Protein AF-A0AAX3W1H8-F1 (afdb_monomer_lite)

Foldseek 3Di:
DVVLVVVLVVLLVVLLVVLCPDLLLVVLLVVLLVCLVVQQDAPPRLKHFWDFQQEDEQLDLQRLLLSLLLCLLQVLLLSLLLQLAAPLVVLLVVQVLVVVVPDPDALLSVLVSSLVSSLVSSLVSSVSSLVSSLVVSVVNVSDNDDDPCSNVVSCVQQNSLSSLLSSLLSLLLNQDPVSLFPVVSVVSVVVSVVLVCVLQPVPDLSNNSCNVQVNVLVVVVCCVVPVPRPGDGMGGGIDRRDHYDYDHRPHGDDDPVSNVSSVVSNVSSVVSNVVSSVSDDSVSSHPPPVPPPPDDPDDDDDDDPPDDDPPPPPPDDPPPPDPPDPPPPPPVVLLVVLVCVLVVVDDPVLVVVLVVLVVVCVVDDPVPVVVSVVVNVCSCVNSSSCLNHDPPRNNNSSVNVVCVVVVVVVVSVVVVVVVVVVVVVVVVPPPPDDDD

Organism: Mammaliicoccus lentus (NCBI:txid42858)

Structure (mmCIF, N/CA/C/O backbone):
data_AF-A0AAX3W1H8-F1
#
_entry.id   AF-A0AAX3W1H8-F1
#
loop_
_atom_site.group_PDB
_atom_site.id
_atom_site.type_symbol
_atom_site.label_atom_id
_atom_site.label_alt_id
_atom_site.label_comp_id
_atom_site.label_asym_id
_atom_site.label_entity_id
_atom_site.label_seq_id
_atom_site.pdbx_PDB_ins_code
_atom_site.Cartn_x
_atom_site.Cartn_y
_atom_site.Cartn_z
_atom_site.occupancy
_atom_site.B_iso_or_equiv
_atom_site.auth_seq_id
_atom_site.auth_comp_id
_atom_site.auth_asym_id
_atom_site.auth_atom_id
_atom_site.pdbx_PDB_model_num
ATOM 1 N N . MET A 1 1 ? 8.896 -12.354 29.942 1.00 56.28 1 MET A N 1
ATOM 2 C CA . MET A 1 1 ? 8.988 -11.642 28.642 1.00 56.28 1 MET A CA 1
ATOM 3 C C . MET A 1 1 ? 8.561 -12.550 27.489 1.00 56.28 1 MET A C 1
ATOM 5 O O . MET A 1 1 ? 7.690 -12.147 26.730 1.00 56.28 1 MET A O 1
ATOM 9 N N . ILE A 1 2 ? 9.071 -13.787 27.434 1.00 65.19 2 ILE A N 1
ATOM 10 C CA . ILE A 1 2 ? 8.733 -14.817 26.431 1.00 65.19 2 ILE A CA 1
ATOM 11 C C . ILE A 1 2 ? 7.216 -15.087 26.339 1.00 65.19 2 ILE A C 1
ATOM 13 O O . ILE A 1 2 ? 6.648 -14.941 25.261 1.00 65.19 2 ILE A O 1
ATOM 17 N N . ASP A 1 3 ? 6.525 -15.303 27.465 1.00 71.81 3 ASP A N 1
ATOM 18 C CA . ASP A 1 3 ? 5.061 -15.501 27.482 1.00 71.81 3 ASP A CA 1
ATOM 19 C C . ASP A 1 3 ? 4.255 -14.335 26.893 1.00 71.81 3 ASP A C 1
ATOM 21 O O . ASP A 1 3 ? 3.176 -14.530 26.336 1.00 71.81 3 ASP A O 1
ATOM 25 N N . ARG A 1 4 ? 4.749 -13.096 27.024 1.00 65.31 4 ARG A N 1
ATOM 26 C CA . ARG A 1 4 ? 4.060 -11.912 26.479 1.00 65.31 4 ARG A CA 1
ATOM 27 C C . ARG A 1 4 ? 4.213 -11.845 24.962 1.00 65.31 4 ARG A C 1
ATOM 29 O O . ARG A 1 4 ? 3.251 -11.507 24.277 1.00 65.31 4 ARG A O 1
ATOM 36 N N . ILE A 1 5 ? 5.393 -12.201 24.456 1.00 65.56 5 ILE A N 1
ATOM 37 C CA . ILE A 1 5 ? 5.691 -12.260 23.022 1.00 65.56 5 ILE A CA 1
ATOM 38 C C . ILE A 1 5 ? 4.876 -13.378 22.365 1.00 65.56 5 ILE A C 1
ATOM 40 O O . ILE A 1 5 ? 4.194 -13.126 21.376 1.00 65.56 5 ILE A O 1
ATOM 44 N N . GLN A 1 6 ? 4.848 -14.574 22.962 1.00 71.94 6 GLN A N 1
ATOM 45 C CA . GLN A 1 6 ? 4.056 -15.699 22.453 1.00 71.94 6 GLN A CA 1
ATOM 46 C C . GLN A 1 6 ? 2.562 -15.364 22.367 1.00 71.94 6 GLN A C 1
ATOM 48 O O . GLN A 1 6 ? 1.940 -15.611 21.338 1.00 71.94 6 GLN A O 1
ATOM 53 N N . ARG A 1 7 ? 1.987 -14.710 23.386 1.00 70.88 7 ARG A N 1
ATOM 54 C CA . ARG A 1 7 ? 0.582 -14.263 23.337 1.00 70.88 7 ARG A CA 1
ATOM 55 C C . ARG A 1 7 ? 0.318 -13.272 22.200 1.00 70.88 7 ARG A C 1
ATOM 57 O O . ARG A 1 7 ? -0.707 -13.389 21.535 1.00 70.88 7 ARG A O 1
ATOM 64 N N . CYS A 1 8 ? 1.227 -12.324 21.954 1.00 66.44 8 CYS A N 1
ATOM 65 C CA . CYS A 1 8 ? 1.089 -11.377 20.840 1.00 66.44 8 CYS A CA 1
ATOM 66 C C . CYS A 1 8 ? 1.116 -12.098 19.485 1.00 66.44 8 CYS A C 1
ATOM 68 O O . CYS A 1 8 ? 0.285 -11.811 18.625 1.00 66.44 8 CYS A O 1
ATOM 70 N N . ILE A 1 9 ? 2.017 -13.070 19.316 1.00 73.38 9 ILE A N 1
ATOM 71 C CA . ILE A 1 9 ? 2.112 -13.879 18.094 1.00 73.38 9 ILE A CA 1
ATOM 72 C C . ILE A 1 9 ? 0.816 -14.662 17.868 1.00 73.38 9 ILE A C 1
ATOM 74 O O . ILE A 1 9 ? 0.244 -14.578 16.784 1.00 73.38 9 ILE A O 1
ATOM 78 N N . THR A 1 10 ? 0.301 -15.354 18.887 1.00 76.69 10 THR A N 1
ATOM 79 C CA . THR A 1 10 ? -0.926 -16.156 18.763 1.00 76.69 10 THR A CA 1
ATOM 80 C C . THR A 1 10 ? -2.141 -15.301 18.400 1.00 76.69 10 THR A C 1
ATOM 82 O O . THR A 1 10 ? -2.926 -15.675 17.528 1.00 76.69 10 THR A O 1
ATOM 85 N N . ILE A 1 11 ? -2.289 -14.125 19.020 1.00 74.38 11 ILE A N 1
ATOM 86 C CA . ILE A 1 11 ? -3.396 -13.205 18.716 1.00 74.38 11 ILE A CA 1
ATOM 87 C C . ILE A 1 11 ? -3.246 -12.625 17.302 1.00 74.38 11 ILE A C 1
ATOM 89 O O . ILE A 1 11 ? -4.233 -12.542 16.569 1.00 74.38 11 ILE A O 1
ATOM 93 N N . SER A 1 12 ? -2.028 -12.247 16.899 1.00 72.00 12 SER A N 1
ATOM 94 C CA . SER A 1 12 ? -1.754 -11.757 15.542 1.00 72.00 12 SER A CA 1
ATOM 95 C C . SER A 1 12 ? -2.086 -12.821 14.496 1.00 72.00 12 SER A C 1
ATOM 97 O O . SER A 1 12 ? -2.813 -12.553 13.543 1.00 72.00 12 SER A O 1
ATOM 99 N N . HIS A 1 13 ? -1.641 -14.059 14.724 1.00 77.44 13 HIS A N 1
ATOM 100 C CA . HIS A 1 13 ? -1.908 -15.197 13.852 1.00 77.44 13 HIS A CA 1
ATOM 101 C C . HIS A 1 13 ? -3.411 -15.461 13.694 1.00 77.44 13 HIS A C 1
ATOM 103 O O . HIS A 1 13 ? -3.897 -15.624 12.576 1.00 77.44 13 HIS A O 1
ATOM 109 N N . TYR A 1 14 ? -4.174 -15.442 14.791 1.00 78.75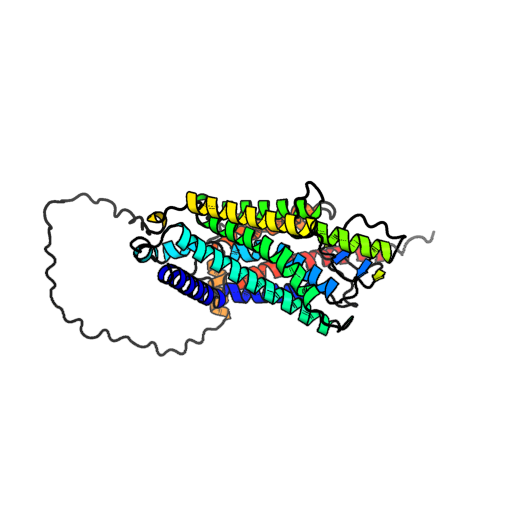 14 TYR A N 1
ATOM 110 C CA . TYR A 1 14 ? -5.625 -15.611 14.727 1.00 78.75 14 TYR A CA 1
ATOM 111 C C . TYR A 1 14 ? -6.308 -14.490 13.928 1.00 78.75 14 TYR A C 1
ATOM 113 O O . TYR A 1 14 ? -7.128 -14.770 13.053 1.00 78.75 14 TYR A O 1
ATOM 121 N N . ASN A 1 15 ? -5.942 -13.225 14.175 1.00 74.44 15 ASN A N 1
ATOM 122 C CA . ASN A 1 15 ? -6.472 -12.088 13.413 1.00 74.44 15 ASN A CA 1
ATOM 123 C C . ASN A 1 15 ? -6.163 -12.218 11.917 1.00 74.44 15 ASN A C 1
ATOM 125 O O . ASN A 1 15 ? -7.032 -11.963 11.082 1.00 74.44 15 ASN A O 1
ATOM 129 N N . LEU A 1 16 ? -4.940 -12.633 11.589 1.00 78.50 16 LEU A N 1
ATOM 130 C CA . LEU A 1 16 ? -4.475 -12.821 10.224 1.00 78.50 16 LEU A CA 1
ATOM 131 C C . LEU A 1 16 ? -5.274 -13.922 9.521 1.00 78.50 16 LEU A C 1
ATOM 133 O O . LEU A 1 16 ? -5.857 -13.665 8.473 1.00 78.50 16 LEU A O 1
ATOM 137 N N . MET A 1 17 ? -5.418 -15.097 10.137 1.00 78.19 17 MET A N 1
ATOM 138 C CA . MET A 1 17 ? -6.221 -16.201 9.592 1.00 78.19 17 MET A CA 1
ATOM 139 C C . MET A 1 17 ? -7.677 -15.802 9.350 1.00 78.19 17 MET A C 1
ATOM 141 O O . MET A 1 17 ? -8.275 -16.172 8.340 1.00 78.19 17 MET A O 1
ATOM 145 N N . LEU A 1 18 ? -8.246 -15.022 10.265 1.00 75.56 18 LEU A N 1
ATOM 146 C CA . LEU A 1 18 ? -9.623 -14.568 10.160 1.00 75.56 18 LEU A CA 1
ATOM 147 C C . LEU A 1 18 ? -9.799 -13.566 9.004 1.00 75.56 18 LEU A C 1
ATOM 149 O O . LEU A 1 18 ? -10.808 -13.607 8.301 1.00 75.56 18 LEU A O 1
ATOM 153 N N . ILE A 1 19 ? -8.816 -12.693 8.762 1.00 76.12 19 ILE A N 1
ATOM 154 C CA . ILE A 1 19 ? -8.874 -11.728 7.657 1.00 76.12 19 ILE A CA 1
ATOM 155 C C . ILE A 1 19 ? -8.551 -12.387 6.311 1.00 76.12 19 ILE A C 1
ATOM 157 O O . ILE A 1 19 ? -9.297 -12.157 5.361 1.00 76.12 19 ILE A O 1
ATOM 161 N N . LEU A 1 20 ? -7.534 -13.250 6.233 1.00 77.31 20 LEU A N 1
ATOM 162 C CA . LEU A 1 20 ? -7.166 -13.962 5.001 1.00 77.31 20 LEU A CA 1
ATOM 163 C C . LEU A 1 20 ? -8.302 -14.841 4.457 1.00 77.31 20 LEU A C 1
ATOM 165 O O . LEU A 1 20 ? -8.401 -15.059 3.255 1.00 77.31 20 LEU A O 1
ATOM 169 N N . ARG A 1 21 ? -9.182 -15.335 5.334 1.00 76.81 21 ARG A N 1
ATOM 170 C CA . ARG A 1 21 ? -10.357 -16.137 4.956 1.00 76.81 21 ARG A CA 1
ATOM 171 C C . ARG A 1 21 ? -11.614 -15.306 4.706 1.00 76.81 21 ARG A C 1
ATOM 173 O O . ARG A 1 21 ? -12.665 -15.861 4.401 1.00 76.81 21 ARG A O 1
ATOM 180 N N . SER A 1 22 ? -11.547 -13.987 4.876 1.00 75.56 22 SER A N 1
ATOM 181 C CA . SER A 1 22 ? -12.709 -13.130 4.662 1.00 75.56 22 SER A CA 1
ATOM 182 C C . SER A 1 22 ? -12.972 -12.930 3.169 1.00 75.56 22 SER A C 1
ATOM 184 O O . SER A 1 22 ? -12.050 -12.685 2.394 1.00 75.56 22 SER A O 1
ATOM 186 N N . TYR A 1 23 ? -14.245 -12.964 2.768 1.00 71.81 23 TYR A N 1
ATOM 187 C CA . TYR A 1 23 ? -14.642 -12.708 1.378 1.00 71.81 23 TYR A CA 1
ATOM 188 C C . TYR A 1 23 ? -14.132 -11.359 0.862 1.00 71.81 23 TYR A C 1
ATOM 190 O O . TYR A 1 23 ? -13.666 -11.275 -0.268 1.00 71.81 23 TYR A O 1
ATOM 198 N N . GLY A 1 24 ? -14.147 -10.322 1.708 1.00 74.19 24 GLY A N 1
ATOM 199 C CA . GLY A 1 24 ? -13.600 -9.011 1.358 1.00 74.19 24 GLY A CA 1
ATOM 200 C C . GLY A 1 24 ? -12.120 -9.079 0.978 1.00 74.19 24 GLY A C 1
ATOM 201 O O . GLY A 1 24 ? -11.730 -8.507 -0.032 1.00 74.19 24 GLY A O 1
ATOM 202 N N . PHE A 1 25 ? -11.308 -9.832 1.725 1.00 78.56 25 PHE A N 1
ATOM 203 C CA . PHE A 1 25 ? -9.899 -10.029 1.386 1.00 78.56 25 PHE A CA 1
ATOM 204 C C . PHE A 1 25 ? -9.724 -10.790 0.064 1.00 78.56 25 PHE A C 1
ATOM 206 O O . PHE A 1 25 ? -8.925 -10.369 -0.764 1.00 78.56 25 PHE A O 1
ATOM 213 N N . LEU A 1 26 ? -10.501 -11.852 -0.176 1.00 78.25 26 LEU A N 1
ATOM 214 C CA . LEU A 1 26 ? -10.432 -12.621 -1.427 1.00 78.25 26 LEU A CA 1
ATOM 215 C C . LEU A 1 26 ? -10.825 -11.788 -2.656 1.00 78.25 26 LEU A C 1
ATOM 217 O O . LEU A 1 26 ? -10.155 -11.857 -3.683 1.00 78.25 26 LEU A O 1
ATOM 221 N N . ILE A 1 27 ? -11.873 -10.964 -2.547 1.00 77.38 27 ILE A N 1
ATOM 222 C CA . ILE A 1 27 ? -12.269 -10.025 -3.609 1.00 77.38 27 ILE A CA 1
ATOM 223 C C . ILE A 1 27 ? -11.133 -9.038 -3.879 1.00 77.38 27 ILE A C 1
ATOM 225 O O . ILE A 1 27 ? -10.769 -8.820 -5.032 1.00 77.38 27 ILE A O 1
ATOM 229 N N . MET A 1 28 ? -10.540 -8.479 -2.821 1.00 82.00 28 MET A N 1
ATOM 230 C CA . MET A 1 28 ? -9.413 -7.559 -2.955 1.00 82.00 28 MET A CA 1
ATOM 231 C C . MET A 1 28 ? -8.189 -8.218 -3.587 1.00 82.00 28 MET A C 1
ATOM 233 O O . MET A 1 28 ? -7.528 -7.590 -4.406 1.00 82.00 28 MET A O 1
ATOM 237 N N . LEU A 1 29 ? -7.922 -9.486 -3.282 1.00 83.12 29 LEU A N 1
ATOM 238 C CA . LEU A 1 29 ? -6.870 -10.272 -3.923 1.00 83.12 29 LEU A CA 1
ATOM 239 C C . LEU A 1 29 ? -7.143 -10.409 -5.434 1.00 83.12 29 LEU A C 1
ATOM 241 O O . LEU A 1 29 ? -6.257 -10.147 -6.242 1.00 83.12 29 LEU A O 1
ATOM 245 N N . GLY A 1 30 ? -8.387 -10.702 -5.828 1.00 78.88 30 GLY A N 1
ATOM 246 C CA . GLY A 1 30 ? -8.797 -10.714 -7.237 1.00 78.88 30 GLY A CA 1
ATOM 247 C C . GLY A 1 30 ? -8.603 -9.363 -7.941 1.00 78.88 30 GLY A C 1
ATOM 248 O O . GLY A 1 30 ? -8.103 -9.324 -9.066 1.00 78.88 30 GLY A O 1
ATOM 249 N N . VAL A 1 31 ? -8.929 -8.249 -7.274 1.00 81.12 31 VAL A N 1
ATOM 250 C CA . VAL A 1 31 ? -8.674 -6.888 -7.789 1.00 81.12 31 VAL A CA 1
ATOM 251 C C . VAL A 1 31 ? -7.178 -6.642 -7.969 1.00 81.12 31 VAL A C 1
ATOM 253 O O . VAL A 1 31 ? -6.771 -6.137 -9.010 1.00 81.12 31 VAL A O 1
ATOM 256 N N . VAL A 1 32 ? -6.355 -7.027 -6.993 1.00 86.56 32 VAL A N 1
ATOM 257 C CA . VAL A 1 32 ? -4.895 -6.877 -7.047 1.00 86.56 32 VAL A CA 1
ATOM 258 C C . VAL A 1 32 ? -4.296 -7.674 -8.211 1.00 86.56 32 VAL A C 1
ATOM 260 O O . VAL A 1 32 ? -3.528 -7.118 -8.990 1.00 86.56 32 VAL A O 1
ATOM 263 N N . ILE A 1 33 ? -4.702 -8.931 -8.406 1.00 87.06 33 ILE A N 1
ATOM 264 C CA . ILE A 1 33 ? -4.267 -9.735 -9.563 1.00 87.06 33 ILE A CA 1
ATOM 265 C C . ILE A 1 33 ? -4.686 -9.065 -10.878 1.00 87.06 33 ILE A C 1
ATOM 267 O O . ILE A 1 33 ? -3.892 -8.946 -11.809 1.00 87.06 33 ILE A O 1
ATOM 271 N N . THR A 1 34 ? -5.929 -8.584 -10.943 1.00 85.31 34 THR A N 1
ATOM 272 C CA . THR A 1 34 ? -6.465 -7.902 -12.129 1.00 85.31 34 THR A CA 1
ATOM 273 C C . THR A 1 34 ? -5.689 -6.618 -12.438 1.00 85.31 34 THR A C 1
ATOM 275 O O . THR A 1 34 ? -5.417 -6.328 -13.601 1.00 85.31 34 THR A O 1
ATOM 278 N N . LEU A 1 35 ? -5.277 -5.865 -11.413 1.00 86.31 35 LEU A N 1
ATOM 279 C CA . LEU A 1 35 ? -4.405 -4.701 -11.576 1.00 86.31 35 LEU A CA 1
ATOM 280 C C . LEU A 1 35 ? -3.053 -5.094 -12.171 1.00 86.31 35 LEU A C 1
ATOM 282 O O . LEU A 1 35 ? -2.635 -4.462 -13.135 1.00 86.31 35 LEU A O 1
ATOM 286 N N . GLY A 1 36 ? -2.412 -6.153 -11.666 1.00 88.25 36 GLY A N 1
ATOM 287 C CA . GLY A 1 36 ? -1.162 -6.669 -12.238 1.00 88.25 36 GLY A CA 1
ATOM 288 C C . GLY A 1 36 ? -1.296 -7.012 -13.726 1.00 88.25 36 GLY A C 1
ATOM 289 O O . GLY A 1 36 ? -0.430 -6.661 -14.524 1.00 88.25 36 GLY A O 1
ATOM 290 N N . TYR A 1 37 ? -2.432 -7.594 -14.125 1.00 88.25 37 TYR A N 1
ATOM 291 C CA . TYR A 1 37 ? -2.720 -7.866 -15.534 1.00 88.25 37 TYR A CA 1
ATOM 292 C C . TYR A 1 37 ? -2.818 -6.587 -16.386 1.00 88.25 37 TYR A C 1
ATOM 294 O O . TYR A 1 37 ? -2.203 -6.493 -17.449 1.00 88.25 37 TYR A O 1
ATOM 302 N N . PHE A 1 38 ? -3.584 -5.589 -15.931 1.00 87.19 38 PHE A N 1
ATOM 303 C CA . PHE A 1 38 ? -3.794 -4.350 -16.690 1.00 87.19 38 PHE A CA 1
ATOM 304 C C . PHE A 1 38 ? -2.558 -3.453 -16.752 1.00 87.19 38 PHE A C 1
ATOM 306 O O . PHE A 1 38 ? -2.388 -2.733 -17.737 1.00 87.19 38 PHE A O 1
ATOM 313 N N . LEU A 1 39 ? -1.716 -3.493 -15.717 1.00 89.88 39 LEU A N 1
ATOM 314 C CA . LEU A 1 39 ? -0.516 -2.669 -15.600 1.00 89.88 39 LEU A CA 1
ATOM 315 C C . LEU A 1 39 ? 0.635 -3.143 -16.495 1.00 89.88 39 LEU A C 1
ATOM 317 O O . LEU A 1 39 ? 1.561 -2.370 -16.732 1.00 89.88 39 LEU A O 1
ATOM 321 N N . VAL A 1 40 ? 0.552 -4.356 -17.043 1.00 90.88 40 VAL A N 1
ATOM 322 C CA . VAL A 1 40 ? 1.530 -4.902 -17.992 1.00 90.88 40 VAL A CA 1
ATOM 323 C C . VAL A 1 40 ? 0.820 -5.230 -19.315 1.00 90.88 40 VAL A C 1
ATOM 325 O O . VAL A 1 40 ? 0.469 -6.390 -19.552 1.00 90.88 40 VAL A O 1
ATOM 328 N N . PRO A 1 41 ? 0.529 -4.231 -20.172 1.00 88.25 41 PRO A N 1
ATOM 329 C CA . PRO A 1 41 ? -0.146 -4.453 -21.452 1.00 88.25 41 PRO A CA 1
ATOM 330 C C . PRO A 1 41 ? 0.671 -5.331 -22.409 1.00 88.25 41 PRO A C 1
ATOM 332 O O . PRO A 1 41 ? 1.895 -5.311 -22.350 1.00 88.25 41 PRO A O 1
ATOM 335 N N . PRO A 1 42 ? 0.033 -6.102 -23.307 1.00 85.06 42 PRO A N 1
ATOM 336 C CA . PRO A 1 42 ? 0.750 -6.709 -24.423 1.00 85.06 42 PRO A CA 1
ATOM 337 C C . PRO A 1 42 ? 1.183 -5.660 -25.458 1.00 85.06 42 PRO A C 1
ATOM 339 O O . PRO A 1 42 ? 0.629 -4.561 -25.516 1.00 85.06 42 PRO A O 1
ATOM 342 N N . ALA A 1 43 ? 2.149 -6.013 -26.308 1.00 80.06 43 ALA A N 1
ATOM 343 C CA . ALA A 1 43 ? 2.677 -5.116 -27.339 1.00 80.06 43 ALA A CA 1
ATOM 344 C C . ALA A 1 43 ? 1.614 -4.653 -28.360 1.00 80.06 43 ALA A C 1
ATOM 346 O O . ALA A 1 43 ? 1.720 -3.560 -28.912 1.00 80.06 43 ALA A O 1
ATOM 347 N N . ASP A 1 44 ? 0.565 -5.449 -28.581 1.00 79.69 44 ASP A N 1
ATOM 348 C CA . ASP A 1 44 ? -0.536 -5.183 -29.515 1.00 79.69 44 ASP A CA 1
ATOM 349 C C . ASP A 1 44 ? -1.716 -4.413 -28.890 1.00 79.69 44 ASP A C 1
ATOM 351 O O . ASP A 1 44 ? -2.683 -4.086 -29.579 1.00 79.69 44 ASP A O 1
ATOM 355 N N . ALA A 1 45 ? -1.653 -4.072 -27.598 1.00 77.38 45 ALA A N 1
ATOM 356 C CA . ALA A 1 45 ? -2.785 -3.488 -26.874 1.00 77.38 45 ALA A CA 1
ATOM 357 C C . ALA A 1 45 ? -3.159 -2.064 -27.319 1.00 77.38 45 ALA A C 1
ATOM 359 O O . ALA A 1 45 ? -4.240 -1.571 -26.992 1.00 77.38 45 ALA A O 1
ATOM 360 N N . GLY A 1 46 ? -2.245 -1.364 -27.997 1.00 78.75 46 GLY A N 1
ATOM 361 C CA . GLY A 1 46 ? -2.402 0.042 -28.378 1.00 78.75 46 GLY A CA 1
ATOM 362 C C . GLY A 1 46 ? -2.366 1.024 -27.199 1.00 78.75 46 GLY A C 1
ATOM 363 O O . GLY A 1 46 ? -2.611 2.218 -27.389 1.00 78.75 46 GLY A O 1
ATOM 364 N N . TYR A 1 47 ? -2.054 0.554 -25.987 1.00 81.56 47 TYR A N 1
ATOM 365 C CA . TYR A 1 47 ? -1.899 1.387 -24.799 1.00 81.56 47 TYR A CA 1
ATOM 366 C C . TYR A 1 47 ? -0.698 0.975 -23.951 1.00 81.56 47 TYR A C 1
ATOM 368 O O . TYR A 1 47 ? -0.232 -0.160 -24.006 1.00 81.56 47 TYR A O 1
ATOM 376 N N . GLN A 1 48 ? -0.233 1.916 -23.136 1.00 83.38 48 GLN A N 1
ATOM 377 C CA . GLN A 1 48 ? 0.838 1.739 -22.168 1.00 83.38 48 GLN A CA 1
ATOM 378 C C . GLN A 1 48 ? 0.499 2.348 -20.825 1.00 83.38 48 GLN A C 1
ATOM 380 O O . GLN A 1 48 ? -0.432 3.144 -20.706 1.00 83.38 48 GLN A O 1
ATOM 385 N N . THR A 1 49 ? 1.246 1.900 -19.823 1.00 84.88 49 THR A N 1
ATOM 386 C CA . THR A 1 49 ? 0.965 2.123 -18.405 1.00 84.88 49 THR A CA 1
ATOM 387 C C . THR A 1 49 ? 2.066 2.899 -17.704 1.00 84.88 49 THR A C 1
ATOM 389 O O . THR A 1 49 ? 1.770 3.685 -16.811 1.00 84.88 49 THR A O 1
ATOM 392 N N . MET A 1 50 ? 3.323 2.713 -18.102 1.00 87.44 50 MET A N 1
ATOM 393 C CA . MET A 1 50 ? 4.462 3.447 -17.563 1.00 87.44 50 MET A CA 1
ATOM 394 C C . MET A 1 50 ? 5.448 3.749 -18.683 1.00 87.44 50 MET A C 1
ATOM 396 O O . MET A 1 50 ? 5.813 2.846 -19.434 1.00 87.44 50 MET A O 1
ATOM 400 N N . TYR A 1 51 ? 5.848 5.012 -18.797 1.00 86.31 51 TYR A N 1
ATOM 401 C CA . TYR A 1 51 ? 6.849 5.473 -19.755 1.00 86.31 51 TYR A CA 1
ATOM 402 C C . TYR A 1 51 ? 7.422 6.826 -19.311 1.00 86.31 51 TYR A C 1
ATOM 404 O O . TYR A 1 51 ? 6.789 7.583 -18.563 1.00 86.31 51 TYR A O 1
ATOM 412 N N . VAL A 1 52 ? 8.627 7.136 -19.781 1.00 85.31 52 VAL A N 1
ATOM 413 C CA . VAL A 1 52 ? 9.305 8.416 -19.539 1.00 85.31 52 VAL A CA 1
ATOM 414 C C . VAL A 1 52 ? 9.623 9.047 -20.891 1.00 85.31 52 VAL A C 1
ATOM 416 O O . VAL A 1 52 ? 10.322 8.459 -21.712 1.00 85.31 52 VAL A O 1
ATOM 419 N N . GLY A 1 53 ? 9.063 10.232 -21.152 1.00 83.19 53 GLY A N 1
ATOM 420 C CA . GLY A 1 53 ? 9.107 10.845 -22.486 1.00 83.19 53 GLY A CA 1
ATOM 421 C C . GLY A 1 53 ? 8.327 10.015 -23.507 1.00 83.19 53 GLY A C 1
ATOM 422 O O . GLY A 1 53 ? 7.102 9.983 -23.456 1.00 83.19 53 GLY A O 1
ATOM 423 N N . GLU A 1 54 ? 9.044 9.329 -24.396 1.00 83.81 54 GLU A N 1
ATOM 424 C CA . GLU A 1 54 ? 8.505 8.363 -25.373 1.00 83.81 54 GLU A CA 1
ATOM 425 C C . GLU A 1 54 ? 9.134 6.967 -25.207 1.00 83.81 54 GLU A C 1
ATOM 427 O O . GLU A 1 54 ? 8.966 6.088 -26.053 1.00 83.81 54 GLU A O 1
ATOM 432 N N . ALA A 1 55 ? 9.887 6.766 -24.120 1.00 85.94 55 ALA A N 1
ATOM 433 C CA . ALA A 1 55 ? 10.663 5.563 -23.878 1.00 85.94 55 ALA A CA 1
ATOM 434 C C . ALA A 1 55 ? 10.003 4.643 -22.841 1.00 85.94 55 ALA A C 1
ATOM 436 O O . ALA A 1 55 ? 9.543 5.081 -21.780 1.00 85.94 55 ALA A O 1
ATOM 437 N N . ARG A 1 56 ? 10.010 3.345 -23.143 1.00 89.56 56 ARG A N 1
ATOM 438 C CA . ARG A 1 56 ? 9.604 2.245 -22.260 1.00 89.56 56 ARG A CA 1
ATOM 439 C C . ARG A 1 56 ? 10.724 1.212 -22.260 1.00 89.56 56 ARG A C 1
ATOM 441 O O . ARG A 1 56 ? 11.232 0.879 -23.328 1.00 89.56 56 ARG A O 1
ATOM 448 N N . SER A 1 57 ? 11.073 0.661 -21.102 1.00 90.25 57 SER A N 1
ATOM 449 C CA . SER A 1 57 ? 11.987 -0.482 -21.096 1.00 90.25 57 SER A CA 1
ATOM 450 C C . SER A 1 57 ? 11.306 -1.738 -21.648 1.00 90.25 57 SER A C 1
ATOM 452 O O . SER A 1 57 ? 10.077 -1.869 -21.612 1.00 90.25 57 SER A O 1
ATOM 454 N N . ILE A 1 58 ? 12.114 -2.679 -22.126 1.00 92.56 58 ILE A N 1
ATOM 455 C CA . ILE A 1 58 ? 11.715 -4.081 -22.282 1.00 92.56 58 ILE A CA 1
ATOM 456 C C . ILE A 1 58 ? 11.155 -4.590 -20.945 1.00 92.56 58 ILE A C 1
ATOM 458 O O . ILE A 1 58 ? 11.599 -4.159 -19.875 1.00 92.56 58 ILE A O 1
ATOM 462 N N . TYR A 1 59 ? 10.175 -5.498 -20.992 1.00 93.50 59 TYR A N 1
ATOM 463 C CA . TYR A 1 59 ? 9.645 -6.192 -19.812 1.00 93.50 59 TYR A CA 1
ATOM 464 C C . TYR A 1 59 ? 10.634 -7.205 -19.218 1.00 93.50 59 TYR A C 1
ATOM 466 O O . TYR A 1 59 ? 10.378 -8.408 -19.183 1.00 93.50 59 TYR A O 1
ATOM 474 N N . ASN A 1 60 ? 11.748 -6.682 -18.719 1.00 94.94 60 ASN A N 1
ATOM 475 C CA . ASN A 1 60 ? 12.744 -7.384 -17.931 1.00 94.94 60 ASN A CA 1
ATOM 476 C C . ASN A 1 60 ? 12.408 -7.316 -16.427 1.00 94.94 60 ASN A C 1
ATOM 478 O O . ASN A 1 60 ? 11.455 -6.648 -16.002 1.00 94.94 60 ASN A O 1
ATOM 482 N N . SER A 1 61 ? 13.192 -8.027 -15.613 1.00 96.00 61 SER A N 1
ATOM 483 C CA . SER A 1 61 ? 12.971 -8.099 -14.160 1.00 96.00 61 SER A CA 1
ATOM 484 C C . SER A 1 61 ? 13.102 -6.727 -13.483 1.00 96.00 61 SER A C 1
ATOM 486 O O . SER A 1 61 ? 12.285 -6.387 -12.629 1.00 96.00 61 SER A O 1
ATOM 488 N N . ALA A 1 62 ? 14.079 -5.915 -13.901 1.00 95.44 62 ALA A N 1
ATOM 489 C CA . ALA A 1 62 ? 14.322 -4.565 -13.393 1.00 95.44 62 ALA A CA 1
ATOM 490 C C . ALA A 1 62 ? 13.120 -3.632 -13.587 1.00 95.44 62 ALA A C 1
ATOM 492 O O . ALA A 1 62 ? 12.622 -3.032 -12.629 1.00 95.44 62 ALA A O 1
ATOM 493 N N . TRP A 1 63 ? 12.614 -3.539 -14.817 1.00 94.62 63 TRP A N 1
ATOM 494 C CA . TRP A 1 63 ? 11.483 -2.684 -15.154 1.00 94.62 63 TRP A CA 1
ATOM 495 C C . TRP A 1 63 ? 10.208 -3.127 -14.448 1.00 94.62 63 TRP A C 1
ATOM 497 O O . TRP A 1 63 ? 9.540 -2.317 -13.803 1.00 94.62 63 TRP A O 1
ATOM 507 N N . LEU A 1 64 ? 9.868 -4.415 -14.538 1.00 95.38 64 LEU A N 1
ATOM 508 C CA . LEU A 1 64 ? 8.647 -4.930 -13.928 1.00 95.38 64 LEU A CA 1
ATOM 509 C C . LEU A 1 64 ? 8.700 -4.876 -12.401 1.00 95.38 64 LEU A C 1
ATOM 511 O O . LEU A 1 64 ? 7.681 -4.538 -11.806 1.00 95.38 64 LEU A O 1
ATOM 515 N N . GLY A 1 65 ? 9.855 -5.110 -11.771 1.00 95.56 65 GLY A N 1
ATOM 516 C CA . GLY A 1 65 ? 10.036 -4.938 -10.327 1.00 95.56 65 GLY A CA 1
ATOM 517 C C . GLY A 1 65 ? 9.823 -3.493 -9.872 1.00 95.56 65 GLY A C 1
ATOM 518 O O . GLY A 1 65 ? 9.126 -3.241 -8.885 1.00 95.56 65 GLY A O 1
ATOM 519 N N . ALA A 1 66 ? 10.326 -2.512 -10.629 1.00 94.75 66 ALA A N 1
ATOM 520 C CA . ALA A 1 66 ? 10.069 -1.100 -10.347 1.00 94.75 66 ALA A CA 1
ATOM 521 C C . ALA A 1 66 ? 8.583 -0.738 -10.520 1.00 94.75 66 ALA A C 1
ATOM 523 O O . ALA A 1 66 ? 7.974 -0.157 -9.617 1.00 94.75 66 ALA A O 1
ATOM 524 N N . VAL A 1 67 ? 7.962 -1.131 -11.638 1.00 94.06 67 VAL A N 1
ATOM 525 C CA . VAL A 1 67 ? 6.535 -0.869 -11.898 1.00 94.06 67 VAL A CA 1
ATOM 526 C C . VAL A 1 67 ? 5.668 -1.531 -10.823 1.00 94.06 67 VAL A C 1
ATOM 528 O O . VAL A 1 67 ? 4.733 -0.907 -10.312 1.00 94.06 67 VAL A O 1
ATOM 531 N N . ALA A 1 68 ? 5.979 -2.769 -10.438 1.00 95.56 68 ALA A N 1
ATOM 532 C CA . ALA A 1 68 ? 5.266 -3.511 -9.408 1.00 95.56 68 ALA A CA 1
ATOM 533 C C . ALA A 1 68 ? 5.380 -2.835 -8.040 1.00 95.56 68 ALA A C 1
ATOM 535 O O . ALA A 1 68 ? 4.368 -2.670 -7.350 1.00 95.56 68 ALA A O 1
ATOM 536 N N . ALA A 1 69 ? 6.573 -2.367 -7.666 1.00 96.38 69 ALA A N 1
ATOM 537 C CA . ALA A 1 69 ? 6.788 -1.651 -6.416 1.00 96.38 69 ALA A CA 1
ATOM 538 C C . ALA A 1 69 ? 6.046 -0.307 -6.370 1.00 96.38 69 ALA A C 1
ATOM 540 O O . ALA A 1 69 ? 5.379 -0.030 -5.371 1.00 96.38 69 ALA A O 1
ATOM 541 N N . LEU A 1 70 ? 6.074 0.487 -7.448 1.00 94.94 70 LEU A N 1
ATOM 542 C CA . LEU A 1 70 ? 5.315 1.742 -7.539 1.00 94.94 70 LEU A CA 1
ATOM 543 C C . LEU A 1 70 ? 3.811 1.492 -7.444 1.00 94.94 70 LEU A C 1
ATOM 545 O O . LEU A 1 70 ? 3.089 2.175 -6.719 1.00 94.94 70 LEU A O 1
ATOM 549 N N . SER A 1 71 ? 3.335 0.475 -8.160 1.00 94.19 71 SER A N 1
ATOM 550 C CA . SER A 1 71 ? 1.927 0.086 -8.162 1.00 94.19 71 SER A CA 1
ATOM 551 C C . SER A 1 71 ? 1.479 -0.370 -6.775 1.00 94.19 71 SER A C 1
ATOM 553 O O . SER A 1 71 ? 0.418 0.030 -6.294 1.00 94.19 71 SER A O 1
ATOM 555 N N . SER A 1 72 ? 2.304 -1.178 -6.110 1.00 96.12 72 SER A N 1
ATOM 556 C CA . SER A 1 72 ? 2.037 -1.699 -4.771 1.00 96.12 72 SER A CA 1
ATOM 557 C C . SER A 1 72 ? 2.020 -0.579 -3.735 1.00 96.12 72 SER A C 1
ATOM 559 O O . SER A 1 72 ? 1.088 -0.498 -2.937 1.00 96.12 72 SER A O 1
ATOM 561 N N . SER A 1 73 ? 3.009 0.316 -3.755 1.00 95.50 73 SER A N 1
ATOM 562 C CA . SER A 1 73 ? 3.095 1.422 -2.801 1.00 95.50 73 SER A CA 1
ATOM 563 C C . SER A 1 73 ? 1.952 2.429 -2.996 1.00 95.50 73 SER A C 1
ATOM 565 O O . SER A 1 73 ? 1.377 2.877 -2.007 1.00 95.50 73 SER A O 1
ATOM 567 N N . LEU A 1 74 ? 1.559 2.727 -4.240 1.00 93.75 74 LEU A N 1
ATOM 568 C CA . LEU A 1 74 ? 0.520 3.709 -4.561 1.00 93.75 74 LEU A CA 1
ATOM 569 C C . LEU A 1 74 ? -0.905 3.170 -4.370 1.00 93.75 74 LEU A C 1
ATOM 571 O O . LEU A 1 74 ? -1.721 3.794 -3.684 1.00 93.75 74 LEU A O 1
ATOM 575 N N . PHE A 1 75 ? -1.235 2.031 -4.988 1.00 90.81 75 PHE A N 1
ATOM 576 C CA . PHE A 1 75 ? -2.615 1.539 -5.051 1.00 90.81 75 PHE A CA 1
ATOM 577 C C . PHE A 1 75 ? -3.039 0.774 -3.798 1.00 90.81 75 PHE A C 1
ATOM 579 O O . PHE A 1 75 ? -4.216 0.813 -3.435 1.00 90.81 75 PHE A O 1
ATOM 586 N N . LEU A 1 76 ? -2.122 0.112 -3.083 1.00 94.44 76 LEU A N 1
ATOM 587 C CA . LEU A 1 76 ? -2.504 -0.623 -1.871 1.00 94.44 76 LEU A CA 1
ATOM 588 C C . LEU A 1 76 ? -2.878 0.296 -0.708 1.00 94.44 76 LEU A C 1
ATOM 590 O O . LEU A 1 76 ? -3.530 -0.167 0.223 1.00 94.44 76 LEU A O 1
ATOM 594 N N . TRP A 1 77 ? -2.549 1.588 -0.760 1.00 95.25 77 TRP A N 1
ATOM 595 C CA . TRP A 1 77 ? -2.999 2.562 0.235 1.00 95.25 77 TRP A CA 1
ATOM 596 C C . TRP A 1 77 ? -4.522 2.643 0.352 1.00 95.25 77 TRP A C 1
ATOM 598 O O . TRP A 1 77 ? -5.044 2.285 1.411 1.00 95.25 77 TRP A O 1
ATOM 608 N N . PRO A 1 78 ? -5.268 3.054 -0.689 1.00 89.25 78 PRO A N 1
ATOM 609 C CA . PRO A 1 78 ? -6.723 3.112 -0.613 1.00 89.25 78 PRO A CA 1
ATOM 610 C C . PRO A 1 78 ? -7.342 1.739 -0.369 1.00 89.25 78 PRO A C 1
ATOM 612 O O . PRO A 1 78 ? -8.164 1.582 0.534 1.00 89.25 78 PRO A O 1
ATOM 615 N N . PHE A 1 79 ? -6.911 0.724 -1.113 1.00 86.69 79 PHE A N 1
ATOM 616 C CA . PHE A 1 79 ? -7.447 -0.630 -0.998 1.00 86.69 79 PHE A CA 1
ATOM 617 C C . PHE A 1 79 ? -7.238 -1.239 0.389 1.00 86.69 79 PHE A C 1
ATOM 619 O O . PHE A 1 79 ? -8.176 -1.742 1.011 1.00 86.69 79 PHE A O 1
ATOM 626 N N . GLY A 1 80 ? -6.015 -1.147 0.892 1.00 89.25 80 GLY A N 1
ATOM 627 C CA . GLY A 1 80 ? -5.617 -1.652 2.190 1.00 89.25 80 GLY A CA 1
ATOM 628 C C . GLY A 1 80 ? -6.289 -0.909 3.335 1.00 89.25 80 GLY A C 1
ATOM 629 O O . GLY A 1 80 ? -6.845 -1.547 4.228 1.00 89.25 80 GLY A O 1
ATOM 630 N N . PHE A 1 81 ? -6.314 0.426 3.291 1.00 91.19 81 PHE A N 1
ATOM 631 C CA . PHE A 1 81 ? -6.966 1.229 4.322 1.00 91.19 81 PHE A CA 1
ATOM 632 C C . PHE A 1 81 ? -8.451 0.890 4.449 1.00 91.19 81 PHE A C 1
ATOM 634 O O . PHE A 1 81 ? -8.915 0.595 5.548 1.00 91.19 81 PHE A O 1
ATOM 641 N N . TYR A 1 82 ? -9.210 0.871 3.349 1.00 85.69 82 TYR A N 1
ATOM 642 C CA . TYR A 1 82 ? -10.649 0.600 3.428 1.00 85.69 82 TYR A CA 1
ATOM 643 C C . TYR A 1 82 ? -10.967 -0.844 3.843 1.00 85.69 82 TYR A C 1
ATOM 645 O O . TYR A 1 82 ? -11.955 -1.069 4.545 1.00 85.69 82 TYR A O 1
ATOM 653 N N . LEU A 1 83 ? -10.126 -1.816 3.475 1.00 84.19 83 LEU A N 1
ATOM 654 C CA . LEU A 1 83 ? -10.292 -3.218 3.874 1.00 84.19 83 LEU A CA 1
ATOM 655 C C . LEU A 1 83 ? -9.957 -3.460 5.359 1.00 84.19 83 LEU A C 1
ATOM 657 O O . LEU A 1 83 ? -10.616 -4.253 6.050 1.00 84.19 83 LEU A O 1
ATOM 661 N N . LEU A 1 84 ? -8.886 -2.823 5.836 1.00 88.56 84 LEU A N 1
ATOM 662 C CA . LEU A 1 84 ? -8.271 -3.105 7.134 1.00 88.56 84 LEU A CA 1
ATOM 663 C C . LEU A 1 84 ? -8.673 -2.126 8.228 1.00 88.56 84 LEU A C 1
ATOM 665 O O . LEU A 1 84 ? -8.401 -2.392 9.395 1.00 88.56 84 LEU A O 1
ATOM 669 N N . ARG A 1 85 ? -9.365 -1.042 7.891 1.00 85.25 85 ARG A N 1
ATOM 670 C CA . ARG A 1 85 ? -9.985 -0.163 8.876 1.00 85.25 85 ARG A CA 1
ATOM 671 C C . ARG A 1 85 ? -11.136 -0.865 9.600 1.00 85.25 85 ARG A C 1
ATOM 673 O O . ARG A 1 85 ? -11.761 -1.798 9.102 1.00 85.25 85 ARG A O 1
ATOM 680 N N . GLY A 1 86 ? -11.409 -0.404 10.811 1.00 81.12 86 GLY A N 1
ATOM 681 C CA . GLY A 1 86 ? -12.525 -0.802 11.651 1.00 81.12 86 GLY A CA 1
ATOM 682 C C . GLY A 1 86 ? -12.243 -1.978 12.581 1.00 81.12 86 GLY A C 1
ATOM 683 O O . GLY A 1 86 ? -13.134 -2.323 13.352 1.00 81.12 86 GLY A O 1
ATOM 684 N N . LYS A 1 87 ? -11.046 -2.581 12.585 1.00 82.56 87 LYS A N 1
ATOM 685 C CA . LYS A 1 87 ? -10.771 -3.812 13.359 1.00 82.56 87 LYS A CA 1
ATOM 686 C C . LYS A 1 87 ? -10.805 -3.586 14.864 1.00 82.56 87 LYS A C 1
ATOM 688 O O . LYS A 1 87 ? -11.308 -4.431 15.592 1.00 82.56 87 LYS A O 1
ATOM 693 N N . ILE A 1 88 ? -10.337 -2.436 15.350 1.00 85.19 88 ILE A N 1
ATOM 694 C CA . ILE A 1 88 ? -10.433 -2.116 16.788 1.00 85.19 88 ILE A CA 1
ATOM 695 C C . ILE A 1 88 ? -11.891 -1.830 17.175 1.00 85.19 88 ILE A C 1
ATOM 697 O O . ILE A 1 88 ? -12.342 -2.155 18.274 1.00 85.19 88 ILE A O 1
ATOM 701 N N . SER A 1 89 ? -12.648 -1.217 16.264 1.00 82.25 89 SER A N 1
ATOM 702 C CA . SER A 1 89 ? -14.078 -0.966 16.467 1.00 82.25 89 SER A CA 1
ATOM 703 C C . SER A 1 89 ? -14.888 -2.263 16.432 1.00 82.25 89 SER A C 1
ATOM 705 O O . SER A 1 89 ? -15.874 -2.391 17.153 1.00 82.25 89 SER A O 1
ATOM 707 N N . GLU A 1 90 ? -14.460 -3.233 15.634 1.00 77.75 90 GLU A N 1
ATOM 708 C CA . GLU A 1 90 ? -15.051 -4.559 15.568 1.00 77.75 90 GLU A CA 1
ATOM 709 C C . GLU A 1 90 ? -14.826 -5.347 16.862 1.00 77.75 90 GLU A C 1
ATOM 711 O O . GLU A 1 90 ? -15.787 -5.884 17.406 1.00 77.75 90 GLU A O 1
ATOM 716 N N . ASP A 1 91 ? -13.615 -5.325 17.425 1.00 82.38 91 ASP A N 1
ATOM 717 C CA . ASP A 1 91 ? -13.329 -5.945 18.727 1.00 82.38 91 ASP A CA 1
ATOM 718 C C . ASP A 1 91 ? -14.249 -5.401 19.837 1.00 82.38 91 ASP A C 1
ATOM 720 O O . ASP A 1 91 ? -14.702 -6.148 20.709 1.00 82.38 91 ASP A O 1
ATOM 724 N N . ARG A 1 92 ? -14.590 -4.104 19.779 1.00 80.81 92 ARG A N 1
ATOM 725 C CA . ARG A 1 92 ? -15.581 -3.485 20.674 1.00 80.81 92 ARG A CA 1
ATOM 726 C C . ARG A 1 92 ? -16.984 -4.054 20.444 1.00 80.81 92 ARG A C 1
ATOM 728 O O . ARG A 1 92 ? -17.655 -4.400 21.412 1.00 80.81 92 ARG A O 1
ATOM 735 N N . LYS A 1 93 ? -17.428 -4.161 19.184 1.00 77.19 93 LYS A N 1
ATOM 736 C CA . LYS A 1 93 ? -18.753 -4.704 18.816 1.00 77.19 93 LYS A CA 1
ATOM 737 C C . LYS A 1 93 ? -18.899 -6.183 19.190 1.00 77.19 93 LYS A C 1
ATOM 739 O O . LYS A 1 93 ? -19.973 -6.595 19.607 1.00 77.19 93 LYS A O 1
ATOM 744 N N . LEU A 1 94 ? -17.828 -6.964 19.056 1.00 77.56 94 LEU A N 1
ATOM 745 C CA . LEU A 1 94 ? -17.789 -8.389 19.395 1.00 77.56 94 LEU A CA 1
ATOM 746 C C . LEU A 1 94 ? -17.655 -8.647 20.905 1.00 77.56 94 LEU A C 1
ATOM 748 O O . LEU A 1 94 ? -17.601 -9.798 21.324 1.00 77.56 94 LEU A O 1
ATOM 752 N N . GLY A 1 95 ? -17.579 -7.597 21.731 1.00 75.69 95 GLY A N 1
ATOM 753 C CA . GLY A 1 95 ? -17.470 -7.732 23.182 1.00 75.69 95 GLY A CA 1
ATOM 754 C C . GLY A 1 95 ? -16.121 -8.277 23.655 1.00 75.69 95 GLY A C 1
ATOM 755 O O . GLY A 1 95 ? -15.971 -8.569 24.835 1.00 75.69 95 GLY A O 1
ATOM 756 N N . VAL A 1 96 ? -15.115 -8.356 22.777 1.00 79.44 96 VAL A N 1
ATOM 757 C CA . VAL A 1 96 ? -13.775 -8.882 23.089 1.00 79.44 96 VAL A CA 1
ATOM 758 C C . VAL A 1 96 ? -13.115 -8.081 24.223 1.00 79.44 96 VAL A C 1
ATOM 760 O O . VAL A 1 96 ? -12.335 -8.619 25.011 1.00 79.44 96 VAL A O 1
ATOM 763 N N . GLY A 1 97 ? -13.487 -6.805 24.372 1.00 78.06 97 GLY A N 1
ATOM 764 C CA . GLY A 1 97 ? -13.030 -5.933 25.451 1.00 78.06 97 GLY A CA 1
ATOM 765 C C . GLY A 1 97 ? -13.295 -6.456 26.868 1.00 78.06 97 GLY A C 1
ATOM 766 O O . GLY A 1 97 ? -12.502 -6.152 27.755 1.00 78.06 97 GLY A O 1
ATOM 767 N N . THR A 1 98 ? -14.333 -7.268 27.105 1.00 80.25 98 THR A N 1
ATOM 768 C CA . THR A 1 98 ? -14.615 -7.830 28.445 1.00 80.25 98 THR A CA 1
ATOM 769 C C . THR A 1 98 ? -13.558 -8.839 28.891 1.00 80.25 98 THR A C 1
ATOM 771 O O . THR A 1 98 ? -13.296 -8.956 30.083 1.00 80.25 98 THR A O 1
ATOM 774 N N . ILE A 1 99 ? -12.905 -9.509 27.938 1.00 80.88 99 ILE A N 1
ATOM 775 C CA . ILE A 1 99 ? -11.802 -10.450 28.172 1.00 80.88 99 ILE A CA 1
ATOM 776 C C . ILE A 1 99 ? -10.460 -9.705 28.160 1.00 80.88 99 ILE A C 1
ATOM 778 O O . ILE A 1 99 ? -9.571 -9.972 28.967 1.00 80.88 99 ILE A O 1
ATOM 782 N N . LEU A 1 100 ? -10.309 -8.737 27.252 1.00 80.69 100 LEU A N 1
ATOM 783 C CA . LEU A 1 100 ? -9.038 -8.053 27.006 1.00 80.69 100 LEU A CA 1
ATOM 784 C C . LEU A 1 100 ? -8.700 -6.982 28.053 1.00 80.69 100 LEU A C 1
ATOM 786 O O . LEU A 1 100 ? -7.535 -6.838 28.418 1.00 80.69 100 LEU A O 1
ATOM 790 N N . VAL A 1 101 ? -9.690 -6.253 28.577 1.00 81.94 101 VAL A N 1
ATOM 791 C CA . VAL A 1 101 ? -9.486 -5.216 29.607 1.00 81.94 101 VAL A CA 1
ATOM 792 C C . VAL A 1 101 ? -8.976 -5.760 30.952 1.00 81.94 101 VAL A C 1
ATOM 794 O O . VAL A 1 101 ? -8.063 -5.130 31.496 1.00 81.94 101 VAL A O 1
ATOM 797 N N . PRO A 1 102 ? -9.492 -6.882 31.504 1.00 83.00 102 PRO A N 1
ATOM 798 C CA . PRO A 1 102 ? -8.954 -7.468 32.736 1.00 83.00 102 PRO A CA 1
ATOM 799 C C . PRO A 1 102 ? -7.634 -8.225 32.526 1.00 83.00 102 PRO A C 1
ATOM 801 O O . PRO A 1 102 ? -6.970 -8.580 33.497 1.00 83.00 102 PRO A O 1
ATOM 804 N N . SER A 1 103 ? -7.228 -8.472 31.276 1.00 81.06 103 SER A N 1
ATOM 805 C CA . SER A 1 103 ? -5.962 -9.143 30.978 1.00 81.06 103 SER A CA 1
ATOM 806 C C . SER A 1 103 ? -4.740 -8.278 31.359 1.00 81.06 103 SER A C 1
ATOM 808 O O . SER A 1 103 ? -4.818 -7.045 31.343 1.00 81.06 103 SER A O 1
ATOM 810 N N . PRO A 1 104 ? -3.565 -8.883 31.635 1.00 79.88 104 PRO A N 1
ATOM 811 C CA . PRO A 1 104 ? -2.329 -8.149 31.937 1.00 79.88 104 PRO A CA 1
ATOM 812 C C . PRO A 1 104 ? -1.679 -7.489 30.699 1.00 79.88 104 PRO A C 1
ATOM 814 O O . PRO A 1 104 ? -0.511 -7.098 30.742 1.00 79.88 104 PRO A O 1
ATOM 817 N N . MET A 1 105 ? -2.389 -7.403 29.569 1.00 81.25 105 MET A N 1
ATOM 818 C CA . MET A 1 105 ? -1.886 -6.830 28.321 1.00 81.25 105 MET A CA 1
ATOM 819 C C . MET A 1 105 ? -1.913 -5.295 28.378 1.00 81.25 105 MET A C 1
ATOM 821 O O . MET A 1 105 ? -2.929 -4.694 28.726 1.00 81.25 105 MET A O 1
ATOM 825 N N . SER A 1 106 ? -0.804 -4.637 28.020 1.00 87.62 106 SER A N 1
ATOM 826 C CA . SER A 1 106 ? -0.762 -3.168 27.954 1.00 87.62 106 SER A CA 1
ATOM 827 C C . SER A 1 106 ? -1.335 -2.631 26.636 1.00 87.62 106 SER A C 1
ATOM 829 O O . SER A 1 106 ? -1.372 -3.346 25.631 1.00 87.62 106 SER A O 1
ATOM 831 N N . ASN A 1 107 ? -1.713 -1.345 26.619 1.00 89.81 107 ASN A N 1
ATOM 832 C CA . ASN A 1 107 ? -2.180 -0.637 25.417 1.00 89.81 107 ASN A CA 1
ATOM 833 C C . ASN A 1 107 ? -1.206 -0.801 24.240 1.00 89.81 107 ASN A C 1
ATOM 835 O O . ASN A 1 107 ? -1.629 -1.101 23.127 1.00 89.81 107 ASN A O 1
ATOM 839 N N . PHE A 1 108 ? 0.096 -0.657 24.515 1.00 91.69 108 PHE A N 1
ATOM 840 C CA . PHE A 1 108 ? 1.159 -0.812 23.524 1.00 91.69 108 PHE A CA 1
ATOM 841 C C . PHE A 1 108 ? 1.135 -2.199 22.876 1.00 91.69 108 PHE A C 1
ATOM 843 O O . PHE A 1 108 ? 1.088 -2.297 21.657 1.00 91.69 108 PHE A O 1
ATOM 850 N N . HIS A 1 109 ? 1.103 -3.275 23.672 1.00 88.56 109 HIS A N 1
ATOM 851 C CA . HIS A 1 109 ? 1.131 -4.642 23.138 1.00 88.56 109 HIS A CA 1
ATOM 852 C C . HIS A 1 109 ? -0.124 -4.961 22.319 1.00 88.56 109 HIS A C 1
ATOM 854 O O . HIS A 1 109 ? -0.037 -5.608 21.274 1.00 88.56 109 HIS A O 1
ATOM 860 N N . TYR A 1 110 ? -1.294 -4.512 22.786 1.00 89.31 110 TYR A N 1
ATOM 861 C CA . TYR A 1 110 ? -2.550 -4.714 22.067 1.00 89.31 110 TYR A CA 1
ATOM 862 C C . TYR A 1 110 ? -2.513 -4.041 20.690 1.00 89.31 110 TYR A C 1
ATOM 864 O O . TYR A 1 110 ? -2.763 -4.694 19.675 1.00 89.31 110 TYR A O 1
ATOM 872 N N . LEU A 1 111 ? -2.134 -2.761 20.640 1.00 92.69 111 LEU A N 1
ATOM 873 C CA . LEU A 1 111 ? -2.047 -2.030 19.379 1.00 92.69 111 LEU A CA 1
ATOM 874 C C . LEU A 1 111 ? -0.928 -2.546 18.483 1.00 92.69 111 LEU A C 1
ATOM 876 O O . LEU A 1 111 ? -1.133 -2.623 17.279 1.00 92.69 111 LEU A O 1
ATOM 880 N N . LEU A 1 112 ? 0.216 -2.944 19.045 1.00 92.62 112 LEU A N 1
ATOM 881 C CA . LEU A 1 112 ? 1.315 -3.529 18.277 1.00 92.62 112 LEU A CA 1
ATOM 882 C C . LEU A 1 112 ? 0.861 -4.807 17.569 1.00 92.62 112 LEU A C 1
ATOM 884 O O . LEU A 1 112 ? 1.152 -5.001 16.395 1.00 92.62 112 LEU A O 1
ATOM 888 N N . THR A 1 113 ? 0.083 -5.647 18.254 1.00 88.62 113 THR A N 1
ATOM 889 C CA . THR A 1 113 ? -0.486 -6.863 17.660 1.00 88.62 113 THR A CA 1
ATOM 890 C C . THR A 1 113 ? -1.390 -6.527 16.473 1.00 88.62 113 THR A C 1
ATOM 892 O O . THR A 1 113 ? -1.294 -7.162 15.424 1.00 88.62 113 THR A O 1
ATOM 895 N N . LYS A 1 114 ? -2.241 -5.499 16.607 1.00 90.50 114 LYS A N 1
ATOM 896 C CA . LYS A 1 114 ? -3.111 -5.038 15.515 1.00 90.50 114 LYS A CA 1
ATOM 897 C C . LYS A 1 114 ? -2.315 -4.418 14.369 1.00 90.50 114 LYS A C 1
ATOM 899 O O . LYS A 1 114 ? -2.600 -4.735 13.219 1.00 90.50 114 LYS A O 1
ATOM 904 N N . LEU A 1 115 ? -1.303 -3.606 14.669 1.00 94.25 115 LEU A N 1
ATOM 905 C CA . LEU A 1 115 ? -0.422 -3.004 13.672 1.00 94.25 115 LEU A CA 1
ATOM 906 C C . LEU A 1 115 ? 0.310 -4.078 12.860 1.00 94.25 115 LEU A C 1
ATOM 908 O O . LEU A 1 115 ? 0.243 -4.049 11.637 1.00 94.25 115 LEU A O 1
ATOM 912 N N . ILE A 1 116 ? 0.918 -5.067 13.524 1.00 93.38 116 ILE A N 1
ATOM 913 C CA . ILE A 1 116 ? 1.595 -6.189 12.858 1.00 93.38 116 ILE A CA 1
ATOM 914 C C . ILE A 1 116 ? 0.607 -6.977 11.994 1.00 93.38 116 ILE A C 1
ATOM 916 O O . ILE A 1 116 ? 0.930 -7.304 10.858 1.00 93.38 116 ILE A O 1
ATOM 920 N N . SER A 1 117 ? -0.605 -7.255 12.488 1.00 91.31 117 SER A N 1
ATOM 921 C CA . SER A 1 117 ? -1.627 -7.945 11.689 1.00 91.31 117 SER A CA 1
ATOM 922 C C . SER A 1 117 ? -1.974 -7.164 10.415 1.00 91.31 117 SER A C 1
ATOM 924 O O . SER A 1 117 ? -1.975 -7.740 9.332 1.00 91.31 117 SER A O 1
ATOM 926 N N . VAL A 1 118 ? -2.236 -5.856 10.530 1.00 93.25 118 VAL A N 1
ATOM 927 C CA . VAL A 1 118 ? -2.552 -4.978 9.387 1.00 93.25 118 VAL A CA 1
ATOM 928 C C . VAL A 1 118 ? -1.385 -4.934 8.403 1.00 93.25 118 VAL A C 1
ATOM 930 O O . VAL A 1 118 ? -1.588 -5.153 7.212 1.00 93.25 118 VAL A O 1
ATOM 933 N N . PHE A 1 119 ? -0.166 -4.718 8.896 1.00 95.81 119 PHE A N 1
ATOM 934 C CA . PHE A 1 119 ? 1.046 -4.694 8.083 1.00 95.81 119 PHE A CA 1
ATOM 935 C C . PHE A 1 119 ? 1.263 -6.006 7.321 1.00 95.81 119 PHE A C 1
ATOM 937 O O . PHE A 1 119 ? 1.489 -5.978 6.117 1.00 95.81 119 PHE A O 1
ATOM 944 N N . LEU A 1 120 ? 1.141 -7.157 7.989 1.00 94.44 120 LEU A N 1
ATOM 945 C CA . LEU A 1 120 ? 1.321 -8.461 7.349 1.00 94.44 120 LEU A CA 1
ATOM 946 C C . LEU A 1 120 ? 0.277 -8.718 6.261 1.00 94.44 120 LEU A C 1
ATOM 948 O O . LEU A 1 120 ? 0.614 -9.262 5.218 1.00 94.44 120 LEU A O 1
ATOM 952 N N . ILE A 1 121 ? -0.978 -8.309 6.464 1.00 92.38 121 ILE A N 1
ATOM 953 C CA . ILE A 1 121 ? -2.017 -8.481 5.440 1.00 92.38 121 ILE A CA 1
ATOM 954 C C . ILE A 1 121 ? -1.731 -7.603 4.221 1.00 92.38 121 ILE A C 1
ATOM 956 O O . ILE A 1 121 ? -1.857 -8.075 3.092 1.00 92.38 121 ILE A O 1
ATOM 960 N N . LEU A 1 122 ? -1.301 -6.357 4.437 1.00 95.94 122 LEU A N 1
ATOM 961 C CA . LEU A 1 122 ? -0.848 -5.484 3.355 1.00 95.94 122 LEU A CA 1
ATOM 962 C C . LEU A 1 122 ? 0.348 -6.091 2.618 1.00 95.94 122 LEU A C 1
ATOM 964 O O . LEU A 1 122 ? 0.342 -6.118 1.394 1.00 95.94 122 LEU A O 1
ATOM 968 N N . ALA A 1 123 ? 1.331 -6.625 3.345 1.00 96.31 123 ALA A N 1
ATOM 969 C CA . ALA A 1 123 ? 2.503 -7.275 2.766 1.00 96.31 123 ALA A CA 1
ATOM 970 C C . ALA A 1 123 ? 2.138 -8.529 1.954 1.00 96.31 123 ALA A C 1
ATOM 972 O O . ALA A 1 123 ? 2.747 -8.779 0.920 1.00 96.31 123 ALA A O 1
ATOM 973 N N . VAL A 1 124 ? 1.118 -9.290 2.367 1.00 95.19 124 VAL A N 1
ATOM 974 C CA . VAL A 1 124 ? 0.584 -10.409 1.572 1.00 95.19 124 VAL A CA 1
ATOM 975 C C . VAL A 1 124 ? -0.081 -9.904 0.291 1.00 95.19 124 VAL A C 1
ATOM 977 O O . VAL A 1 124 ? 0.198 -10.441 -0.775 1.00 95.19 124 VAL A O 1
ATOM 980 N N . MET A 1 125 ? -0.929 -8.869 0.361 1.00 94.12 125 MET A N 1
ATOM 981 C CA . MET A 1 125 ? -1.536 -8.272 -0.844 1.00 94.12 125 MET A CA 1
ATOM 982 C C . MET A 1 125 ? -0.468 -7.755 -1.808 1.00 94.12 125 MET A C 1
ATOM 984 O O . MET A 1 125 ? -0.581 -7.938 -3.015 1.00 94.12 125 MET A O 1
ATOM 988 N N . ALA A 1 126 ? 0.574 -7.149 -1.254 1.00 97.31 126 ALA A N 1
ATOM 989 C CA . ALA A 1 126 ? 1.739 -6.694 -1.977 1.00 97.31 126 ALA A CA 1
ATOM 990 C C . ALA A 1 126 ? 2.445 -7.885 -2.660 1.00 97.31 126 ALA A C 1
ATOM 992 O O . ALA A 1 126 ? 2.496 -7.943 -3.884 1.00 97.31 126 ALA A O 1
ATOM 993 N N . GLY A 1 127 ? 2.855 -8.913 -1.916 1.00 96.88 127 GLY A N 1
ATOM 994 C CA . GLY A 1 127 ? 3.501 -10.097 -2.498 1.00 96.88 127 GLY A CA 1
ATOM 995 C C . GLY A 1 127 ? 2.667 -10.806 -3.576 1.00 96.88 127 GLY A C 1
ATOM 996 O O . GLY A 1 127 ? 3.224 -11.339 -4.528 1.00 96.88 127 GLY A O 1
ATOM 997 N N . VAL A 1 128 ? 1.333 -10.777 -3.477 1.00 96.12 128 VAL A N 1
ATOM 998 C CA . VAL A 1 128 ? 0.443 -11.265 -4.545 1.00 96.12 128 VAL A CA 1
ATOM 999 C C . VAL A 1 128 ? 0.531 -10.395 -5.800 1.00 96.12 128 VAL A C 1
ATOM 1001 O O . VAL A 1 128 ? 0.558 -10.940 -6.902 1.00 96.12 128 VAL A O 1
ATOM 1004 N N . LEU A 1 129 ? 0.566 -9.067 -5.655 1.00 95.81 129 LEU A N 1
ATOM 1005 C CA . LEU A 1 129 ? 0.761 -8.159 -6.786 1.00 95.81 129 LEU A CA 1
ATOM 1006 C C . LEU A 1 129 ? 2.118 -8.407 -7.444 1.00 95.81 129 LEU A C 1
ATOM 1008 O O . LEU A 1 129 ? 2.184 -8.545 -8.657 1.00 95.81 129 LEU A O 1
ATOM 1012 N N . GLU A 1 130 ? 3.173 -8.544 -6.645 1.00 96.50 130 GLU A N 1
ATOM 1013 C CA . GLU A 1 130 ? 4.518 -8.854 -7.132 1.00 96.50 130 GLU A CA 1
ATOM 1014 C C . GLU A 1 130 ? 4.546 -10.161 -7.926 1.00 96.50 130 GLU A C 1
ATOM 1016 O O . GLU A 1 130 ? 5.038 -10.213 -9.052 1.00 96.50 130 GLU A O 1
ATOM 1021 N N . LEU 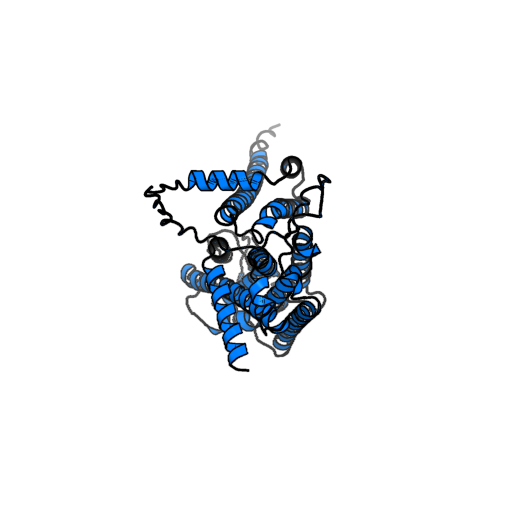A 1 131 ? 3.933 -11.214 -7.378 1.00 96.62 131 LEU A N 1
ATOM 1022 C CA . LEU A 1 131 ? 3.806 -12.489 -8.070 1.00 96.62 131 LEU A CA 1
ATOM 1023 C C . LEU A 1 131 ? 3.036 -12.334 -9.386 1.00 96.62 131 LEU A C 1
ATOM 1025 O O . LEU A 1 131 ? 3.414 -12.951 -10.377 1.00 96.62 131 LEU A O 1
ATOM 1029 N N . ALA A 1 132 ? 2.001 -11.488 -9.427 1.00 95.12 132 ALA A N 1
ATOM 1030 C CA . ALA A 1 132 ? 1.298 -11.187 -10.667 1.00 95.12 132 ALA A CA 1
ATOM 1031 C C . ALA A 1 132 ? 2.247 -10.559 -11.704 1.00 95.12 132 ALA A C 1
ATOM 1033 O O . ALA A 1 132 ? 2.272 -11.020 -12.841 1.00 95.12 132 ALA A O 1
ATOM 1034 N N . PHE A 1 133 ? 3.095 -9.597 -11.331 1.00 95.62 133 PHE A N 1
ATOM 1035 C CA . PHE A 1 133 ? 4.090 -9.021 -12.248 1.00 95.62 133 PHE A CA 1
ATOM 1036 C C . PHE A 1 133 ? 5.115 -10.051 -12.739 1.00 95.62 133 PHE A C 1
ATOM 1038 O O . PHE A 1 133 ? 5.351 -10.135 -13.944 1.00 95.62 133 PHE A O 1
ATOM 1045 N N . ILE A 1 134 ? 5.629 -10.903 -11.847 1.00 95.62 134 ILE A N 1
ATOM 1046 C CA . ILE A 1 134 ? 6.524 -12.009 -12.220 1.00 95.62 134 ILE A CA 1
ATOM 1047 C C . ILE A 1 134 ? 5.833 -12.937 -13.227 1.00 95.62 134 ILE A C 1
ATOM 1049 O O . ILE A 1 134 ? 6.413 -13.282 -14.253 1.00 95.62 134 ILE A O 1
ATOM 1053 N N . THR A 1 135 ? 4.572 -13.317 -12.988 1.00 95.31 135 THR A N 1
ATOM 1054 C CA . THR A 1 135 ? 3.823 -14.145 -13.948 1.00 95.31 135 THR A CA 1
ATOM 1055 C C . THR A 1 135 ? 3.616 -13.432 -15.282 1.00 95.31 135 THR A C 1
ATOM 1057 O O . THR A 1 135 ? 3.720 -14.064 -16.331 1.00 95.31 135 THR A O 1
ATOM 1060 N N . MET A 1 136 ? 3.387 -12.116 -15.267 1.00 92.75 136 MET A N 1
ATOM 1061 C CA . MET A 1 136 ? 3.214 -11.328 -16.484 1.00 92.75 136 MET A CA 1
ATOM 1062 C C . MET A 1 136 ? 4.504 -11.246 -17.300 1.00 92.75 136 MET A C 1
ATOM 1064 O O . MET A 1 136 ? 4.413 -11.278 -18.522 1.00 92.75 136 MET A O 1
ATOM 1068 N N . GLN A 1 137 ? 5.685 -11.241 -16.675 1.00 94.62 137 GLN A N 1
ATOM 1069 C CA . GLN A 1 137 ? 6.957 -11.328 -17.399 1.00 94.62 137 GLN A CA 1
ATOM 1070 C C . GLN A 1 137 ? 7.001 -12.573 -18.303 1.00 94.62 137 GLN A C 1
ATOM 1072 O O . GLN A 1 137 ? 7.255 -12.475 -19.504 1.00 94.62 137 GLN A O 1
ATOM 1077 N N . TYR A 1 138 ? 6.644 -13.737 -17.752 1.00 94.06 138 TYR A N 1
ATOM 1078 C CA . TYR A 1 138 ? 6.592 -14.996 -18.503 1.00 94.06 138 TYR A CA 1
ATOM 1079 C C . TYR A 1 138 ? 5.448 -15.064 -19.520 1.00 94.06 138 TYR A C 1
ATOM 1081 O O . TYR A 1 138 ? 5.547 -15.804 -20.491 1.00 94.06 138 TYR A O 1
ATOM 1089 N N . ILE A 1 139 ? 4.362 -14.315 -19.321 1.00 93.25 139 ILE A N 1
ATOM 1090 C CA . ILE A 1 139 ? 3.253 -14.249 -20.286 1.00 93.25 139 ILE A CA 1
ATOM 1091 C C . ILE A 1 139 ? 3.606 -13.334 -21.464 1.00 93.25 139 ILE A C 1
ATOM 1093 O O . ILE A 1 139 ? 3.213 -13.612 -22.595 1.00 93.25 139 ILE A O 1
ATOM 1097 N N . ARG A 1 140 ? 4.311 -12.224 -21.210 1.00 91.38 140 ARG A N 1
ATOM 1098 C CA . ARG A 1 140 ? 4.656 -11.234 -22.240 1.00 91.38 140 ARG A CA 1
ATOM 1099 C C . ARG A 1 140 ? 5.846 -11.644 -23.095 1.00 91.38 140 ARG A C 1
ATOM 1101 O O . ARG A 1 140 ? 5.891 -11.231 -24.247 1.00 91.38 140 ARG A O 1
ATOM 1108 N N . LEU A 1 141 ? 6.746 -12.473 -22.562 1.00 90.06 141 LEU A N 1
ATOM 1109 C CA . LEU A 1 141 ? 7.858 -13.088 -23.299 1.00 90.06 141 LEU A CA 1
ATOM 1110 C C . LEU A 1 141 ? 8.809 -12.087 -23.984 1.00 90.06 141 LEU A C 1
ATOM 1112 O O . LEU A 1 141 ? 9.509 -12.467 -24.918 1.00 90.06 141 LEU A O 1
ATOM 1116 N N . GLU A 1 142 ? 8.864 -10.829 -23.532 1.00 88.56 142 GLU A N 1
ATOM 1117 C CA . GLU A 1 142 ? 9.855 -9.874 -24.052 1.00 88.56 142 GLU A CA 1
ATOM 1118 C C . GLU A 1 142 ? 11.261 -10.213 -23.532 1.00 88.56 142 GLU A C 1
ATOM 1120 O O . GLU A 1 142 ? 12.217 -10.222 -24.300 1.00 88.56 142 GLU A O 1
ATOM 1125 N N . GLU A 1 143 ? 11.373 -10.572 -22.249 1.00 90.19 143 GLU A N 1
ATOM 1126 C CA . GLU A 1 143 ? 12.590 -11.124 -21.658 1.00 90.19 143 GLU A CA 1
ATOM 1127 C C . GLU A 1 143 ? 12.245 -12.139 -20.563 1.00 90.19 143 GLU A C 1
ATOM 1129 O O . GLU A 1 143 ? 11.548 -11.836 -19.594 1.00 90.19 143 GLU A O 1
ATOM 1134 N N . THR A 1 144 ? 12.747 -13.368 -20.695 1.00 86.00 144 THR A N 1
ATOM 1135 C CA . THR A 1 144 ? 12.430 -14.468 -19.767 1.00 86.00 144 THR A CA 1
ATOM 1136 C C . THR A 1 144 ? 13.456 -14.640 -18.651 1.00 86.00 144 THR A C 1
ATOM 1138 O O . THR A 1 144 ? 13.300 -15.534 -17.817 1.00 86.00 144 THR A O 1
ATOM 1141 N N . GLN A 1 145 ? 14.525 -13.837 -18.632 1.00 91.44 145 GLN A N 1
ATOM 1142 C CA . GLN A 1 145 ? 15.531 -13.919 -17.583 1.00 91.44 145 GLN A CA 1
ATOM 1143 C C . GLN A 1 145 ? 14.959 -13.366 -16.276 1.00 91.44 145 GLN A C 1
ATOM 1145 O O . GLN A 1 145 ? 14.673 -12.176 -16.132 1.00 91.44 145 GLN A O 1
ATOM 1150 N N . PHE A 1 146 ? 14.798 -14.262 -15.307 1.00 93.69 146 PHE A N 1
ATOM 1151 C CA . PHE A 1 146 ? 14.319 -13.911 -13.983 1.00 93.69 146 PHE A CA 1
ATOM 1152 C C . PHE A 1 146 ? 15.480 -13.559 -13.063 1.00 93.69 146 PHE A C 1
ATOM 1154 O O . PHE A 1 146 ? 16.368 -14.375 -12.804 1.00 93.69 146 PHE A O 1
ATOM 1161 N N . VAL A 1 147 ? 15.427 -12.348 -12.528 1.00 95.00 147 VAL A N 1
ATOM 1162 C CA . VAL A 1 147 ? 16.423 -11.809 -11.618 1.00 95.00 147 VAL A CA 1
ATOM 1163 C C . VAL A 1 147 ? 15.717 -11.426 -10.321 1.00 95.00 147 VAL A C 1
ATOM 1165 O O . VAL A 1 147 ? 15.024 -10.419 -10.229 1.00 95.00 147 VAL A O 1
ATOM 1168 N N . LEU A 1 148 ? 15.873 -12.261 -9.289 1.00 94.25 148 LEU A N 1
ATOM 1169 C CA . LEU A 1 148 ? 15.131 -12.108 -8.030 1.00 94.25 148 LEU A CA 1
ATOM 1170 C C . LEU A 1 148 ? 15.409 -10.772 -7.324 1.00 94.25 148 LEU A C 1
ATOM 1172 O O . LEU A 1 148 ? 14.520 -10.223 -6.676 1.00 94.25 148 LEU A O 1
ATOM 1176 N N . HIS A 1 149 ? 16.639 -10.262 -7.411 1.00 94.38 149 HIS A N 1
ATOM 1177 C CA . HIS A 1 149 ? 17.025 -9.052 -6.686 1.00 94.38 149 HIS A CA 1
ATOM 1178 C C . HIS A 1 149 ? 16.315 -7.793 -7.204 1.00 94.38 149 HIS A C 1
ATOM 1180 O O . HIS A 1 149 ? 16.013 -6.911 -6.401 1.00 94.38 149 HIS A O 1
ATOM 1186 N N . ASP A 1 150 ? 15.996 -7.752 -8.497 1.00 94.62 150 ASP A N 1
ATOM 1187 C CA . ASP A 1 150 ? 15.319 -6.632 -9.156 1.00 94.62 150 ASP A CA 1
ATOM 1188 C C . ASP A 1 150 ? 13.875 -6.449 -8.690 1.00 94.62 150 ASP A C 1
ATOM 1190 O O . ASP A 1 150 ? 13.389 -5.328 -8.579 1.00 94.62 150 ASP A O 1
ATOM 1194 N N . TYR A 1 151 ? 13.213 -7.550 -8.347 1.00 95.38 151 TYR A N 1
ATOM 1195 C CA . TYR A 1 151 ? 11.892 -7.552 -7.721 1.00 95.38 151 TYR A CA 1
ATOM 1196 C C . TYR A 1 151 ? 11.995 -7.272 -6.210 1.00 95.38 151 TYR A C 1
ATOM 1198 O O . TYR A 1 151 ? 11.327 -6.402 -5.647 1.00 95.38 151 TYR A O 1
ATOM 1206 N N . LEU A 1 152 ? 12.919 -7.958 -5.528 1.00 95.62 152 LEU A N 1
ATOM 1207 C CA . LEU A 1 152 ? 13.011 -7.927 -4.068 1.00 95.62 152 LEU A CA 1
ATOM 1208 C C . LEU A 1 152 ? 13.430 -6.557 -3.505 1.00 95.62 152 LEU A C 1
ATOM 1210 O O . LEU A 1 152 ? 12.882 -6.121 -2.490 1.00 95.62 152 LEU A O 1
ATOM 1214 N N . LEU A 1 153 ? 14.415 -5.883 -4.111 1.00 94.69 153 LEU A N 1
ATOM 1215 C CA . LEU A 1 153 ? 14.988 -4.652 -3.552 1.00 94.69 153 LEU A CA 1
ATOM 1216 C C . LEU A 1 153 ? 13.997 -3.474 -3.543 1.00 94.69 153 LEU A C 1
ATOM 1218 O O . LEU A 1 153 ? 13.827 -2.879 -2.470 1.00 94.69 153 LEU A O 1
ATOM 1222 N N . PRO A 1 154 ? 13.283 -3.159 -4.646 1.00 95.06 154 PRO A N 1
ATOM 1223 C CA . PRO A 1 154 ? 12.204 -2.173 -4.621 1.00 95.06 154 PRO A CA 1
ATOM 1224 C C . PRO A 1 154 ? 11.134 -2.517 -3.582 1.00 95.06 154 PRO A C 1
ATOM 1226 O O . PRO A 1 154 ? 10.647 -1.637 -2.870 1.00 95.06 154 PRO A O 1
ATOM 1229 N N . TYR A 1 155 ? 10.818 -3.800 -3.409 1.00 94.31 155 TYR A N 1
ATOM 1230 C CA . TYR A 1 155 ? 9.858 -4.241 -2.403 1.00 94.31 155 TYR A CA 1
ATOM 1231 C C . TYR A 1 155 ? 10.290 -3.918 -0.976 1.00 94.31 155 TYR A C 1
ATOM 1233 O O . TYR A 1 155 ? 9.540 -3.311 -0.204 1.00 94.31 155 TYR A O 1
ATOM 1241 N N . VAL A 1 156 ? 11.513 -4.309 -0.624 1.00 95.06 156 VAL A N 1
ATOM 1242 C CA . VAL A 1 156 ? 12.052 -4.143 0.727 1.00 95.06 156 VAL A CA 1
ATOM 1243 C C . VAL A 1 156 ? 12.211 -2.670 1.078 1.00 95.06 156 VAL A C 1
ATOM 1245 O O . VAL A 1 156 ? 11.855 -2.273 2.187 1.00 95.06 156 VAL A O 1
ATOM 1248 N N . TRP A 1 157 ? 12.721 -1.859 0.151 1.00 94.62 157 TRP A N 1
ATOM 1249 C CA . TRP A 1 157 ? 13.075 -0.472 0.444 1.00 94.62 157 TRP A CA 1
ATOM 1250 C C . TRP A 1 157 ? 11.963 0.534 0.161 1.00 94.62 157 TRP A C 1
ATOM 1252 O O . TRP A 1 157 ? 11.941 1.580 0.799 1.00 94.62 157 TRP A O 1
ATOM 1262 N N . ILE A 1 158 ? 11.020 0.250 -0.738 1.00 95.38 158 ILE A N 1
ATOM 1263 C CA . ILE A 1 158 ? 9.954 1.198 -1.101 1.00 95.38 158 ILE A CA 1
ATOM 1264 C C . ILE A 1 158 ? 8.610 0.729 -0.547 1.00 95.38 158 ILE A C 1
ATOM 1266 O O . ILE A 1 158 ? 7.955 1.454 0.208 1.00 95.38 158 ILE A O 1
ATOM 1270 N N . VAL A 1 159 ? 8.207 -0.499 -0.877 1.00 97.44 159 VAL A N 1
ATOM 1271 C CA . VAL A 1 159 ? 6.864 -0.996 -0.553 1.00 97.44 159 VAL A CA 1
ATOM 1272 C C . VAL A 1 159 ? 6.701 -1.208 0.950 1.00 97.44 159 VAL A C 1
ATOM 1274 O O . VAL A 1 159 ? 5.766 -0.667 1.540 1.00 97.44 159 VAL A O 1
ATOM 1277 N N . LEU A 1 160 ? 7.612 -1.934 1.608 1.00 96.44 160 LEU A N 1
ATOM 1278 C CA . LEU A 1 160 ? 7.469 -2.235 3.039 1.00 96.44 160 LEU A CA 1
ATOM 1279 C C . LEU A 1 160 ? 7.458 -0.974 3.929 1.00 96.44 160 LEU A C 1
ATOM 1281 O O . LEU A 1 160 ? 6.570 -0.882 4.783 1.00 96.44 160 LEU A O 1
ATOM 1285 N N . PRO A 1 161 ? 8.341 0.031 3.748 1.00 96.69 161 PRO A N 1
ATOM 1286 C CA . PRO A 1 161 ? 8.265 1.271 4.520 1.00 96.69 161 PRO A CA 1
ATOM 1287 C C . PRO A 1 161 ? 6.962 2.038 4.301 1.00 96.69 161 PRO A C 1
ATOM 1289 O O . PRO A 1 161 ? 6.350 2.492 5.269 1.00 96.69 161 PRO A O 1
ATOM 1292 N N . SER A 1 162 ? 6.488 2.114 3.055 1.00 97.25 162 SER A N 1
ATOM 1293 C CA . SER A 1 162 ? 5.211 2.753 2.722 1.00 97.25 162 SER A CA 1
ATOM 1294 C C . SER A 1 162 ? 4.025 2.056 3.405 1.00 97.25 162 SER A C 1
ATOM 1296 O O . SER A 1 162 ? 3.192 2.704 4.047 1.00 97.25 162 SER A O 1
ATOM 1298 N N . LEU A 1 163 ? 3.976 0.720 3.362 1.00 97.75 163 LEU A N 1
ATOM 1299 C CA . LEU A 1 163 ? 2.931 -0.069 4.022 1.00 97.75 163 LEU A CA 1
ATOM 1300 C C . LEU A 1 163 ? 3.019 -0.007 5.554 1.00 97.75 163 LEU A C 1
ATOM 1302 O O . LEU A 1 163 ? 1.992 -0.086 6.230 1.00 97.75 163 LEU A O 1
ATOM 1306 N N . CYS A 1 164 ? 4.215 0.179 6.119 1.00 97.38 164 CYS A N 1
ATOM 1307 C CA . CYS A 1 164 ? 4.391 0.425 7.550 1.00 97.38 164 CYS A CA 1
ATOM 1308 C C . CYS A 1 164 ? 3.691 1.729 7.967 1.00 97.38 164 CYS A C 1
ATOM 1310 O O . CYS A 1 164 ? 2.881 1.720 8.900 1.00 97.38 164 CYS A O 1
ATOM 1312 N N . VAL A 1 165 ? 3.901 2.820 7.219 1.00 97.88 165 VAL A N 1
ATOM 1313 C CA . VAL A 1 165 ? 3.206 4.101 7.443 1.00 97.88 165 VAL A CA 1
ATOM 1314 C C . VAL A 1 165 ? 1.691 3.929 7.316 1.00 97.88 165 VAL A C 1
ATOM 1316 O O . VAL A 1 165 ? 0.951 4.345 8.209 1.00 97.88 165 VAL A O 1
ATOM 1319 N N . LEU A 1 166 ? 1.222 3.250 6.264 1.00 97.81 166 LEU A N 1
ATOM 1320 C CA . LEU A 1 166 ? -0.200 2.965 6.061 1.00 97.81 166 LEU A CA 1
ATOM 1321 C C . LEU A 1 166 ? -0.811 2.173 7.225 1.00 97.81 166 LEU A C 1
ATOM 1323 O O . LEU A 1 166 ? -1.922 2.471 7.671 1.00 97.81 166 LEU A O 1
ATOM 1327 N N . SER A 1 167 ? -0.093 1.172 7.739 1.00 97.19 167 SER A N 1
ATOM 1328 C CA . SER A 1 167 ? -0.558 0.353 8.860 1.00 97.19 167 SER A CA 1
ATOM 1329 C C . SER A 1 167 ? -0.727 1.187 10.133 1.00 97.19 167 SER A C 1
ATOM 1331 O O . SER A 1 167 ? -1.776 1.120 10.777 1.00 97.19 167 SER A O 1
ATOM 1333 N N . ALA A 1 168 ? 0.243 2.054 10.446 1.00 97.44 168 ALA A N 1
ATOM 1334 C CA . ALA A 1 168 ? 0.170 2.966 11.581 1.00 97.44 168 ALA A CA 1
ATOM 1335 C C . ALA A 1 168 ? -0.968 3.985 11.420 1.00 97.44 168 ALA A C 1
ATOM 1337 O O . ALA A 1 168 ? -1.732 4.215 12.360 1.00 97.44 168 ALA A O 1
ATOM 1338 N N . LEU A 1 169 ? -1.137 4.536 10.215 1.00 96.62 169 LEU A N 1
ATOM 1339 C CA . LEU A 1 169 ? -2.221 5.460 9.887 1.00 96.62 169 LEU A CA 1
ATOM 1340 C C . LEU A 1 169 ? -3.600 4.800 10.050 1.00 96.62 169 LEU A C 1
ATOM 1342 O O . LEU A 1 169 ? -4.511 5.392 10.625 1.00 96.62 169 LEU A O 1
ATOM 1346 N N . THR A 1 170 ? -3.746 3.550 9.607 1.00 94.94 170 THR A N 1
ATOM 1347 C CA . THR A 1 170 ? -4.991 2.777 9.741 1.00 94.94 170 THR A CA 1
ATOM 1348 C C . THR A 1 170 ? -5.373 2.597 11.212 1.00 94.94 170 THR A C 1
ATOM 1350 O O . THR A 1 170 ? -6.522 2.826 11.593 1.00 94.94 170 THR A O 1
ATOM 1353 N N . ILE A 1 171 ? -4.399 2.253 12.062 1.00 95.12 171 ILE A N 1
ATOM 1354 C CA . ILE A 1 171 ? -4.603 2.108 13.510 1.00 95.12 171 ILE A CA 1
ATOM 1355 C C . ILE A 1 171 ? -4.976 3.447 14.161 1.00 95.12 171 ILE A C 1
ATOM 1357 O O . ILE A 1 171 ? -5.896 3.489 14.982 1.00 95.12 171 ILE A O 1
ATOM 1361 N N . LEU A 1 172 ? -4.329 4.546 13.769 1.00 94.88 172 LEU A N 1
ATOM 1362 C CA . LEU A 1 172 ? -4.637 5.882 14.279 1.00 94.88 172 LEU A CA 1
ATOM 1363 C C . LEU A 1 172 ? -6.096 6.278 13.989 1.00 94.88 172 LEU A C 1
ATOM 1365 O O . LEU A 1 172 ? -6.820 6.714 14.890 1.00 94.88 172 LEU A O 1
ATOM 1369 N N . PHE A 1 173 ? -6.553 6.069 12.752 1.00 93.50 173 PHE A N 1
ATOM 1370 C CA . PHE A 1 173 ? -7.927 6.375 12.333 1.00 93.50 173 PHE A CA 1
ATOM 1371 C C . PHE A 1 173 ? -8.969 5.522 13.068 1.00 93.50 173 PHE A C 1
ATOM 1373 O O . PHE A 1 173 ? -10.069 5.996 13.355 1.00 93.50 173 PHE A O 1
ATOM 1380 N N . ASP A 1 174 ? -8.623 4.287 13.425 1.00 90.44 174 ASP A N 1
ATOM 1381 C CA . ASP A 1 174 ? -9.506 3.373 14.153 1.00 90.44 174 ASP A CA 1
ATOM 1382 C C . ASP A 1 174 ? -9.773 3.783 15.604 1.00 90.44 174 ASP A C 1
ATOM 1384 O O . ASP A 1 174 ? -10.825 3.462 16.180 1.00 90.44 174 ASP A O 1
ATOM 1388 N N . ILE A 1 175 ? -8.819 4.480 16.217 1.00 90.81 175 ILE A N 1
ATOM 1389 C CA . ILE A 1 175 ? -8.882 4.874 17.624 1.00 90.81 175 ILE A CA 1
ATOM 1390 C C . ILE A 1 175 ? -9.654 6.185 17.784 1.00 90.81 175 ILE A C 1
ATOM 1392 O O . ILE A 1 175 ? -10.428 6.331 18.735 1.00 90.81 175 ILE A O 1
ATOM 1396 N N . ILE A 1 176 ? -9.499 7.112 16.839 1.00 89.50 176 ILE A N 1
ATOM 1397 C CA . ILE A 1 176 ? -10.098 8.445 16.892 1.00 89.50 176 ILE A CA 1
ATOM 1398 C C . ILE A 1 176 ? -11.613 8.370 16.593 1.00 89.50 176 ILE A C 1
ATOM 1400 O O . ILE A 1 176 ? -11.998 8.010 15.483 1.00 89.50 176 ILE A O 1
ATOM 1404 N N . PRO A 1 177 ? -12.512 8.743 17.532 1.00 81.31 177 PRO A N 1
ATOM 1405 C CA . PRO A 1 177 ? -13.959 8.550 17.371 1.00 81.31 177 PRO A CA 1
ATOM 1406 C C . PRO A 1 177 ? -14.570 9.235 16.142 1.00 81.31 177 PRO A C 1
ATOM 1408 O O . PRO A 1 177 ? -15.375 8.621 15.445 1.00 81.31 177 PRO A O 1
ATOM 1411 N N . PHE A 1 178 ? -14.177 10.479 15.852 1.00 80.88 178 PHE A N 1
ATOM 1412 C CA . PHE A 1 178 ? -14.713 11.237 14.714 1.00 80.88 178 PHE A CA 1
ATOM 1413 C C . PHE A 1 178 ? -14.195 10.722 13.361 1.00 80.88 178 PHE A C 1
ATOM 1415 O O . PHE A 1 178 ? -14.871 10.857 12.342 1.00 80.88 178 PHE A O 1
ATOM 1422 N N . MET A 1 179 ? -13.043 10.044 13.362 1.00 83.62 179 MET A N 1
ATOM 1423 C CA . MET A 1 179 ? -12.463 9.409 12.180 1.00 83.62 179 MET A CA 1
ATOM 1424 C C . MET A 1 179 ? -13.056 8.029 11.900 1.00 83.62 179 MET A C 1
ATOM 1426 O O . MET A 1 179 ? -12.581 7.364 10.996 1.00 83.62 179 MET A O 1
ATOM 1430 N N . LYS A 1 180 ? -14.092 7.561 12.611 1.00 78.06 180 LYS A N 1
ATOM 1431 C CA . LYS A 1 180 ? -14.712 6.243 12.347 1.00 78.06 180 LYS A CA 1
ATOM 1432 C C . LYS A 1 180 ? -15.758 6.259 11.232 1.00 78.06 180 LYS A C 1
ATOM 1434 O O . LYS A 1 180 ? -16.044 5.210 10.671 1.00 78.06 180 LYS A O 1
ATOM 1439 N N . GLY A 1 181 ? -16.314 7.427 10.918 1.00 74.06 181 GLY A N 1
ATOM 1440 C CA . GLY A 1 181 ? -17.352 7.592 9.898 1.00 74.06 181 GLY A CA 1
ATOM 1441 C C . GLY A 1 181 ? -16.822 8.035 8.532 1.00 74.06 181 GLY A C 1
ATOM 1442 O O . GLY A 1 181 ? -15.634 7.904 8.219 1.00 74.06 181 GLY A O 1
ATOM 1443 N N . VAL A 1 182 ? -17.721 8.626 7.739 1.00 75.94 182 VAL A N 1
ATOM 1444 C CA . VAL A 1 182 ? -17.450 9.146 6.385 1.00 75.94 182 VAL A CA 1
ATOM 1445 C C . VAL A 1 182 ? -16.354 10.216 6.385 1.00 75.94 182 VAL A C 1
ATOM 1447 O O . VAL A 1 182 ? -15.522 10.223 5.485 1.00 75.94 182 VAL A O 1
ATOM 1450 N N . ILE A 1 183 ? -16.281 11.056 7.425 1.00 82.50 183 ILE A N 1
ATOM 1451 C CA . ILE A 1 183 ? -15.236 12.087 7.566 1.00 82.50 183 ILE A CA 1
ATOM 1452 C C . ILE A 1 183 ? -13.840 11.460 7.488 1.00 82.50 183 ILE A C 1
ATOM 1454 O O . ILE A 1 183 ? -13.002 11.930 6.728 1.00 82.50 183 ILE A O 1
ATOM 1458 N N . GLY A 1 184 ? -13.607 10.347 8.191 1.00 84.19 184 GLY A N 1
ATOM 1459 C CA . GLY A 1 184 ? -12.326 9.642 8.123 1.00 84.19 184 GLY A CA 1
ATOM 1460 C C . GLY A 1 184 ? -12.010 9.103 6.723 1.00 84.19 184 GLY A C 1
ATOM 1461 O O . GLY A 1 184 ? -10.851 9.088 6.329 1.00 84.19 184 GLY A O 1
ATOM 1462 N N . ASN A 1 185 ? -13.021 8.708 5.937 1.00 83.31 185 ASN A N 1
ATOM 1463 C CA . ASN A 1 185 ? -12.801 8.277 4.550 1.00 83.31 185 ASN A CA 1
ATOM 1464 C C . ASN A 1 185 ? -12.360 9.438 3.663 1.00 83.31 185 ASN A C 1
ATOM 1466 O O . ASN A 1 185 ? -11.437 9.262 2.875 1.00 83.31 185 ASN A O 1
ATOM 1470 N N . ILE A 1 186 ? -13.016 10.594 3.805 1.00 84.62 186 ILE A N 1
ATOM 1471 C CA . ILE A 1 186 ? -12.693 11.810 3.051 1.00 84.62 186 ILE A CA 1
ATOM 1472 C C . ILE A 1 186 ? -11.287 12.277 3.416 1.00 84.62 186 ILE A C 1
ATOM 1474 O O . ILE A 1 186 ? -10.470 12.486 2.531 1.00 84.62 186 ILE A O 1
ATOM 1478 N N . VAL A 1 187 ? -10.977 12.374 4.712 1.00 89.19 187 VAL A N 1
ATOM 1479 C CA . VAL A 1 187 ? -9.653 12.804 5.182 1.00 89.19 187 VAL A CA 1
ATOM 1480 C C . VAL A 1 187 ? -8.564 11.862 4.677 1.00 89.19 187 VAL A C 1
ATOM 1482 O O . VAL A 1 187 ? -7.556 12.335 4.165 1.00 89.19 187 VAL A O 1
ATOM 1485 N N . PHE A 1 188 ? -8.764 10.545 4.775 1.00 91.50 188 PHE A N 1
ATOM 1486 C CA . PHE A 1 188 ? -7.789 9.588 4.259 1.00 91.50 188 PHE A CA 1
ATOM 1487 C C . PHE A 1 188 ? -7.594 9.731 2.747 1.00 91.50 188 PHE A C 1
ATOM 1489 O O . PHE A 1 188 ? -6.455 9.789 2.291 1.00 91.50 188 PHE A O 1
ATOM 1496 N N . PHE A 1 189 ? -8.683 9.818 1.978 1.00 87.50 189 PHE A N 1
ATOM 1497 C CA . PHE A 1 189 ? -8.593 9.982 0.531 1.00 87.50 189 PHE A CA 1
ATOM 1498 C C . PHE A 1 189 ? -7.842 11.269 0.173 1.00 87.50 189 PHE A C 1
ATOM 1500 O O . PHE A 1 189 ? -6.922 11.228 -0.636 1.00 87.50 189 PHE A O 1
ATOM 1507 N N . SER A 1 190 ? -8.147 12.382 0.846 1.00 89.44 190 SER A N 1
ATOM 1508 C CA . SER A 1 190 ? -7.434 13.649 0.670 1.00 89.44 190 SER A CA 1
ATOM 1509 C C . SER A 1 190 ? -5.948 13.545 1.019 1.00 89.44 190 SER A C 1
ATOM 1511 O O . SER A 1 190 ? -5.124 14.076 0.280 1.00 89.44 190 SER A O 1
ATOM 1513 N N . ILE A 1 191 ? -5.586 12.847 2.105 1.00 93.12 191 ILE A N 1
ATOM 1514 C CA . ILE A 1 191 ? -4.182 12.594 2.467 1.00 93.12 191 ILE A CA 1
ATOM 1515 C C . ILE A 1 191 ? -3.498 11.790 1.365 1.00 93.12 191 ILE A C 1
ATOM 1517 O O . ILE A 1 191 ? -2.445 12.197 0.884 1.00 93.12 191 ILE A O 1
ATOM 1521 N N . TRP A 1 192 ? -4.093 10.676 0.941 1.00 94.25 192 TRP A N 1
ATOM 1522 C CA . TRP A 1 192 ? -3.526 9.830 -0.103 1.00 94.25 192 TRP A CA 1
ATOM 1523 C C . TRP A 1 192 ? -3.350 10.598 -1.419 1.00 94.25 192 TRP A C 1
ATOM 1525 O O . TRP A 1 192 ? -2.274 10.542 -2.008 1.00 94.25 192 TRP A O 1
ATOM 1535 N N . THR A 1 193 ? -4.344 11.380 -1.851 1.00 89.06 193 THR A N 1
ATOM 1536 C CA . THR A 1 193 ? -4.249 12.209 -3.062 1.00 89.06 193 THR A CA 1
ATOM 1537 C C . THR A 1 193 ? -3.178 13.291 -2.937 1.00 89.06 193 THR A C 1
ATOM 1539 O O . THR A 1 193 ? -2.376 13.448 -3.855 1.00 89.06 193 THR A O 1
ATOM 1542 N N . ALA A 1 194 ? -3.118 14.014 -1.815 1.00 89.88 194 ALA A N 1
ATOM 1543 C CA . ALA A 1 194 ? -2.117 15.058 -1.600 1.00 89.88 194 ALA A CA 1
ATOM 1544 C C . ALA A 1 194 ? -0.695 14.482 -1.576 1.00 89.88 194 ALA A C 1
ATOM 1546 O O . ALA A 1 194 ? 0.194 14.992 -2.250 1.00 89.88 194 ALA A O 1
ATOM 1547 N N . VAL A 1 195 ? -0.489 13.382 -0.850 1.00 91.00 195 VAL A N 1
ATOM 1548 C CA . VAL A 1 195 ? 0.807 12.702 -0.769 1.00 91.00 195 VAL A CA 1
ATOM 1549 C C . VAL A 1 195 ? 1.205 12.102 -2.119 1.00 91.00 195 VAL A C 1
ATOM 1551 O O . VAL A 1 195 ? 2.375 12.175 -2.486 1.00 91.00 195 VAL A O 1
ATOM 1554 N N . SER A 1 196 ? 0.249 11.584 -2.895 1.00 90.00 196 SER A N 1
ATOM 1555 C CA . SER A 1 196 ? 0.496 11.136 -4.273 1.00 90.00 196 SER A CA 1
ATOM 1556 C C . SER A 1 196 ? 0.950 12.303 -5.142 1.00 90.00 196 SER A C 1
ATOM 1558 O O . SER A 1 196 ? 2.013 12.232 -5.747 1.00 90.00 196 SER A O 1
ATOM 1560 N N . ALA A 1 197 ? 0.217 13.418 -5.139 1.00 87.62 197 ALA A N 1
ATOM 1561 C CA . ALA A 1 197 ? 0.581 14.601 -5.914 1.00 87.62 197 ALA A CA 1
ATOM 1562 C C . ALA A 1 197 ? 1.978 15.137 -5.547 1.00 87.62 197 ALA A C 1
ATOM 1564 O O . ALA A 1 197 ? 2.748 15.488 -6.436 1.00 87.62 197 ALA A O 1
ATOM 1565 N N . LEU A 1 198 ? 2.330 15.157 -4.257 1.00 88.50 198 LEU A N 1
ATOM 1566 C CA . LEU A 1 198 ? 3.665 15.555 -3.795 1.00 88.50 198 LEU A CA 1
ATOM 1567 C C . LEU A 1 198 ? 4.754 14.560 -4.220 1.00 88.50 198 LEU A C 1
ATOM 1569 O O . LEU A 1 198 ? 5.815 14.976 -4.677 1.00 88.50 198 LEU A O 1
ATOM 1573 N N . SER A 1 199 ? 4.472 13.257 -4.147 1.00 89.50 199 SER A N 1
ATOM 1574 C CA . SER A 1 199 ? 5.429 12.223 -4.557 1.00 89.50 199 SER A CA 1
ATOM 1575 C C . SER A 1 199 ? 5.736 12.308 -6.055 1.00 89.50 199 SER A C 1
ATOM 1577 O O . SER A 1 199 ? 6.888 12.161 -6.449 1.00 89.50 199 SER A O 1
ATOM 1579 N N . PHE A 1 200 ? 4.751 12.623 -6.899 1.00 85.25 200 PHE A N 1
ATOM 1580 C CA . PHE A 1 200 ? 4.961 12.764 -8.346 1.00 85.25 200 PHE A CA 1
ATOM 1581 C C . PHE A 1 200 ? 5.473 14.147 -8.784 1.00 85.25 200 PHE A C 1
ATOM 1583 O O . PHE A 1 200 ? 5.997 14.260 -9.887 1.00 85.25 200 PHE A O 1
ATOM 1590 N N . SER A 1 201 ? 5.347 15.199 -7.965 1.00 82.00 201 SER A N 1
ATOM 1591 C CA . SER A 1 201 ? 5.718 16.565 -8.378 1.00 82.00 201 SER A CA 1
ATOM 1592 C C . SER A 1 201 ? 7.209 16.892 -8.273 1.00 82.00 201 SER A C 1
ATOM 1594 O O . SER A 1 201 ? 7.637 17.909 -8.813 1.00 82.00 201 SER A O 1
ATOM 1596 N N . GLY A 1 202 ? 8.002 16.097 -7.549 1.00 72.62 202 GLY A N 1
ATOM 1597 C CA . GLY A 1 202 ? 9.413 16.421 -7.292 1.00 72.62 202 GLY A CA 1
ATOM 1598 C C . GLY A 1 202 ? 9.629 17.475 -6.195 1.00 72.62 202 GLY A C 1
ATOM 1599 O O . GLY A 1 202 ? 10.767 17.794 -5.855 1.00 72.62 202 GLY A O 1
ATOM 1600 N N . VAL A 1 203 ? 8.561 18.041 -5.620 1.00 68.06 203 VAL A N 1
ATOM 1601 C CA . VAL A 1 203 ? 8.664 19.171 -4.687 1.00 68.06 203 VAL A CA 1
ATOM 1602 C C . VAL A 1 203 ? 8.889 18.681 -3.253 1.00 68.06 203 VAL A C 1
ATOM 1604 O O . VAL A 1 203 ? 8.084 17.944 -2.689 1.00 68.06 203 VAL A O 1
ATOM 1607 N N . GLY A 1 204 ? 9.974 19.148 -2.624 1.00 63.66 204 GLY A N 1
ATOM 1608 C CA . GLY A 1 204 ? 10.188 19.026 -1.176 1.00 63.66 204 GLY A CA 1
ATOM 1609 C C . GLY A 1 204 ? 10.765 17.698 -0.671 1.00 63.66 204 GLY A C 1
ATOM 1610 O O . GLY A 1 204 ? 10.651 17.437 0.522 1.00 63.66 204 GLY A O 1
ATOM 1611 N N . LYS A 1 205 ? 11.378 16.867 -1.531 1.00 75.44 205 LYS A N 1
ATOM 1612 C CA . LYS A 1 205 ? 11.912 15.524 -1.184 1.00 75.44 205 LYS A CA 1
ATOM 1613 C C . LYS A 1 205 ? 10.889 14.586 -0.512 1.00 75.44 205 LYS A C 1
ATOM 1615 O O . LYS A 1 205 ? 11.253 13.608 0.137 1.00 75.44 205 LYS A O 1
ATOM 1620 N N . ILE A 1 206 ? 9.595 14.880 -0.639 1.00 84.06 206 ILE A N 1
ATOM 1621 C CA . ILE A 1 206 ? 8.525 14.032 -0.115 1.00 84.06 206 ILE A CA 1
ATOM 1622 C C . ILE A 1 206 ? 8.249 12.959 -1.160 1.00 84.06 206 ILE A C 1
ATOM 1624 O O . ILE A 1 206 ? 7.525 13.202 -2.118 1.00 84.06 206 ILE A O 1
ATOM 1628 N N . ASP A 1 207 ? 8.814 11.772 -0.963 1.00 90.25 207 ASP A N 1
ATOM 1629 C CA . ASP A 1 207 ? 8.583 10.626 -1.840 1.00 90.25 207 ASP A CA 1
ATOM 1630 C C . ASP A 1 207 ? 8.303 9.362 -1.022 1.00 90.25 207 ASP A C 1
ATOM 1632 O O . ASP A 1 207 ? 9.207 8.585 -0.721 1.00 90.25 207 ASP A O 1
ATOM 1636 N N . ILE A 1 208 ? 7.045 9.146 -0.632 1.00 92.62 208 ILE A N 1
ATOM 1637 C CA . ILE A 1 208 ? 6.659 7.939 0.119 1.00 92.62 208 ILE A CA 1
ATOM 1638 C C . ILE A 1 208 ? 6.486 6.715 -0.789 1.00 92.62 208 ILE A C 1
ATOM 1640 O O . ILE A 1 208 ? 6.615 5.581 -0.328 1.00 92.62 208 ILE A O 1
ATOM 1644 N N . PHE A 1 209 ? 6.175 6.937 -2.069 1.00 93.06 209 PHE A N 1
ATOM 1645 C CA . PHE A 1 209 ? 5.840 5.878 -3.022 1.00 93.06 209 PHE A CA 1
ATOM 1646 C C . PHE A 1 209 ? 7.040 5.387 -3.833 1.00 93.06 209 PHE A C 1
ATOM 1648 O O . PHE A 1 209 ? 6.931 4.351 -4.484 1.00 93.06 209 PHE A O 1
ATOM 1655 N N . GLY A 1 210 ? 8.179 6.080 -3.761 1.00 90.69 210 GLY A N 1
ATOM 1656 C CA . GLY A 1 210 ? 9.375 5.769 -4.544 1.00 90.69 210 GLY A CA 1
ATOM 1657 C C . GLY A 1 210 ? 9.346 6.346 -5.957 1.00 90.69 210 GLY A C 1
ATOM 1658 O O . GLY A 1 210 ? 10.188 5.981 -6.773 1.00 90.69 210 GLY A O 1
ATOM 1659 N N . SER A 1 211 ? 8.381 7.215 -6.269 1.00 90.50 211 SER A N 1
ATOM 1660 C CA . SER A 1 211 ? 8.137 7.704 -7.626 1.00 90.50 211 SER A CA 1
ATOM 1661 C C . SER A 1 211 ? 9.238 8.631 -8.127 1.00 90.50 211 SER A C 1
ATOM 1663 O O . SER A 1 211 ? 9.559 8.580 -9.310 1.00 90.50 211 SER A O 1
ATOM 1665 N N . GLN A 1 212 ? 9.834 9.455 -7.258 1.00 89.62 212 GLN A N 1
ATOM 1666 C CA . GLN A 1 212 ? 10.906 10.378 -7.663 1.00 89.62 212 GLN A CA 1
ATOM 1667 C C . GLN A 1 212 ? 12.205 9.629 -7.922 1.00 89.62 212 GLN A C 1
ATOM 1669 O O . GLN A 1 212 ? 12.881 9.889 -8.916 1.00 89.62 212 GLN A O 1
ATOM 1674 N N . LEU A 1 213 ? 12.520 8.672 -7.047 1.00 89.62 213 LEU A N 1
ATOM 1675 C CA . LEU A 1 213 ? 13.660 7.782 -7.219 1.00 89.62 213 LEU A CA 1
ATOM 1676 C C . LEU A 1 213 ? 13.539 7.022 -8.544 1.00 89.62 213 LEU A C 1
ATOM 1678 O O . LEU A 1 213 ? 14.447 7.090 -9.366 1.00 89.62 213 LEU A O 1
ATOM 1682 N N . MET A 1 214 ? 12.397 6.370 -8.791 1.00 89.81 214 MET A N 1
ATOM 1683 C CA . MET A 1 214 ? 12.182 5.638 -10.043 1.00 89.81 214 MET A CA 1
ATOM 1684 C C . MET A 1 214 ? 12.252 6.547 -11.262 1.00 89.81 214 MET A C 1
ATOM 1686 O O . MET A 1 214 ? 12.904 6.198 -12.238 1.00 89.81 214 MET A O 1
ATOM 1690 N N . PHE A 1 215 ? 11.616 7.720 -11.206 1.00 89.75 215 PHE A N 1
ATOM 1691 C CA . PHE A 1 215 ? 11.679 8.672 -12.307 1.00 89.75 215 PHE A CA 1
ATOM 1692 C C . PHE A 1 215 ? 13.118 9.087 -12.614 1.00 89.75 215 PHE A C 1
ATOM 1694 O O . PHE A 1 215 ? 13.494 9.091 -13.779 1.00 89.75 215 PHE A O 1
ATOM 1701 N N . THR A 1 216 ? 13.921 9.390 -11.592 1.00 90.00 216 THR A N 1
ATOM 1702 C CA . THR A 1 216 ? 15.310 9.839 -11.765 1.00 90.00 216 THR A CA 1
ATOM 1703 C C . THR A 1 216 ? 16.176 8.746 -12.392 1.00 90.00 216 THR A C 1
ATOM 1705 O O . THR A 1 216 ? 16.865 9.004 -13.373 1.00 90.00 216 THR A O 1
ATOM 1708 N N . GLU A 1 217 ? 16.099 7.513 -11.887 1.00 91.94 217 GLU A N 1
ATOM 1709 C CA . GLU A 1 217 ? 16.902 6.392 -12.397 1.00 91.94 217 GLU A CA 1
ATOM 1710 C C . GLU A 1 217 ? 16.487 5.969 -13.813 1.00 91.94 217 GLU A C 1
ATOM 1712 O O . GLU A 1 217 ? 17.336 5.688 -14.659 1.00 91.94 217 GLU A O 1
ATOM 1717 N N . ILE A 1 218 ? 15.182 5.968 -14.106 1.00 91.06 218 ILE A N 1
ATOM 1718 C CA . ILE A 1 218 ? 14.689 5.693 -15.460 1.00 91.06 218 ILE A CA 1
ATOM 1719 C C . ILE A 1 218 ? 15.089 6.828 -16.403 1.00 91.06 218 ILE A C 1
ATOM 1721 O O . ILE A 1 218 ? 15.512 6.559 -17.521 1.00 91.06 218 ILE A O 1
ATOM 1725 N N . LEU A 1 219 ? 14.983 8.090 -15.973 1.00 90.75 219 LEU A N 1
ATOM 1726 C CA . LEU A 1 219 ? 15.380 9.239 -16.784 1.00 90.75 219 LEU A CA 1
ATOM 1727 C C . LEU A 1 219 ? 16.870 9.184 -17.136 1.00 90.75 219 LEU A C 1
ATOM 1729 O O . LEU A 1 219 ? 17.210 9.415 -18.292 1.00 90.75 219 LEU A O 1
ATOM 1733 N N . ASN A 1 220 ? 17.731 8.826 -16.181 1.00 89.75 220 ASN A N 1
ATOM 1734 C CA . ASN A 1 220 ? 19.158 8.620 -16.432 1.00 89.75 220 ASN A CA 1
ATOM 1735 C C . ASN A 1 220 ? 19.378 7.519 -17.482 1.00 89.75 220 ASN A C 1
ATOM 1737 O O . ASN A 1 220 ? 20.065 7.755 -18.472 1.00 89.75 220 ASN A O 1
ATOM 1741 N N . GLY A 1 221 ? 18.713 6.365 -17.342 1.00 89.81 221 GLY A N 1
ATOM 1742 C CA . GLY A 1 221 ? 18.795 5.282 -18.331 1.00 89.81 221 GLY A CA 1
ATOM 1743 C C . GLY A 1 221 ? 18.278 5.679 -19.721 1.00 89.81 221 GLY A C 1
ATOM 1744 O O . GLY A 1 221 ? 18.860 5.304 -20.738 1.00 89.81 221 GLY A O 1
ATOM 1745 N N . VAL A 1 222 ? 17.220 6.493 -19.788 1.00 90.12 222 VAL A N 1
ATOM 1746 C CA . VAL A 1 222 ? 16.704 7.040 -21.053 1.00 90.12 222 VAL A CA 1
ATOM 1747 C C . VAL A 1 222 ? 17.696 8.016 -21.677 1.00 90.12 222 VAL A C 1
ATOM 1749 O O . VAL A 1 222 ? 17.875 7.976 -22.888 1.00 90.12 222 VAL A O 1
ATOM 1752 N N . GLN A 1 223 ? 18.347 8.876 -20.893 1.00 89.19 223 GLN A N 1
ATOM 1753 C CA . GLN A 1 223 ? 19.347 9.821 -21.401 1.00 89.19 223 GLN A CA 1
ATOM 1754 C C . GLN A 1 223 ? 20.614 9.115 -21.897 1.00 89.19 223 GLN A C 1
ATOM 1756 O O . GLN A 1 223 ? 21.199 9.547 -22.891 1.00 89.19 223 GLN A O 1
ATOM 1761 N N . GLU A 1 224 ? 21.010 8.018 -21.246 1.00 88.75 224 GLU A N 1
ATOM 1762 C CA . GLU A 1 224 ? 22.114 7.162 -21.689 1.00 88.75 224 GLU A CA 1
ATOM 1763 C C . GLU A 1 224 ? 21.788 6.439 -23.004 1.00 88.75 224 GLU A C 1
ATOM 1765 O O . GLU A 1 224 ? 22.620 6.406 -23.911 1.00 88.75 224 GLU A O 1
ATOM 1770 N N . ALA A 1 225 ? 20.569 5.907 -23.142 1.00 88.31 225 ALA A N 1
ATOM 1771 C CA . ALA A 1 225 ? 20.132 5.218 -24.357 1.00 88.31 225 ALA A CA 1
ATOM 1772 C C . ALA A 1 225 ? 19.793 6.182 -25.512 1.00 88.31 225 ALA A C 1
ATOM 1774 O O . ALA A 1 225 ? 20.044 5.881 -26.681 1.00 88.31 225 ALA A O 1
ATOM 1775 N N . PHE A 1 226 ? 19.219 7.346 -25.198 1.00 87.88 226 PHE A N 1
ATOM 1776 C CA . PHE A 1 226 ? 18.684 8.309 -26.157 1.00 87.88 226 PHE A CA 1
ATOM 1777 C C . PHE A 1 226 ? 19.015 9.754 -25.754 1.00 87.88 226 PHE A C 1
ATOM 1779 O O . PHE A 1 226 ? 18.207 10.465 -25.155 1.00 87.88 226 PHE A O 1
ATOM 1786 N N . SER A 1 227 ? 20.170 10.248 -26.201 1.00 79.00 227 SER A N 1
ATOM 1787 C CA . SER A 1 227 ? 20.637 11.618 -25.928 1.00 79.00 227 SER A CA 1
ATOM 1788 C C . SER A 1 227 ? 19.722 12.740 -26.452 1.00 79.00 227 SER A C 1
ATOM 1790 O O . SER A 1 227 ? 19.846 13.884 -26.020 1.00 79.00 227 SER A O 1
ATOM 1792 N N . MET A 1 228 ? 18.795 12.438 -27.371 1.00 74.56 228 MET A N 1
ATOM 1793 C CA . MET A 1 228 ? 17.849 13.406 -27.949 1.00 74.56 228 MET A CA 1
ATOM 1794 C C . MET A 1 228 ? 16.493 13.479 -27.221 1.00 74.56 228 MET A C 1
ATOM 1796 O O . MET A 1 228 ? 15.688 14.360 -27.531 1.00 74.56 228 MET A O 1
ATOM 1800 N N . VAL A 1 229 ? 16.210 12.585 -26.265 1.00 77.12 229 VAL A N 1
ATOM 1801 C CA . VAL A 1 229 ? 14.915 12.551 -25.565 1.00 77.12 229 VAL A CA 1
ATOM 1802 C C . VAL A 1 229 ? 14.954 13.473 -24.344 1.00 77.12 229 VAL A C 1
ATOM 1804 O O . VAL A 1 229 ? 15.398 13.098 -23.262 1.00 77.12 229 VAL A O 1
ATOM 1807 N N . ASN A 1 230 ? 14.424 14.688 -24.497 1.00 72.38 230 ASN A N 1
ATOM 1808 C CA . ASN A 1 230 ? 14.191 15.606 -23.378 1.00 72.38 230 ASN A CA 1
ATOM 1809 C C . ASN A 1 230 ? 12.896 15.238 -22.640 1.00 72.38 230 ASN A C 1
ATOM 1811 O O . ASN A 1 230 ? 11.852 15.869 -22.817 1.00 72.38 230 ASN A O 1
ATOM 1815 N N . ALA A 1 231 ? 12.956 14.198 -21.811 1.00 73.62 231 ALA A N 1
ATOM 1816 C CA . ALA A 1 231 ? 11.849 13.828 -20.939 1.00 73.62 231 ALA A CA 1
ATOM 1817 C C . ALA A 1 231 ? 11.883 14.642 -19.636 1.00 73.62 231 ALA A C 1
ATOM 1819 O O . ALA A 1 231 ? 12.871 14.641 -18.911 1.00 73.62 231 ALA A O 1
ATOM 1820 N N . THR A 1 232 ? 10.783 15.326 -19.321 1.00 73.31 232 THR A N 1
ATOM 1821 C CA . THR A 1 232 ? 10.638 16.110 -18.079 1.00 73.31 232 THR A CA 1
ATOM 1822 C C . THR A 1 232 ? 9.672 15.488 -17.081 1.00 73.31 232 THR A C 1
ATOM 1824 O O . THR A 1 232 ? 9.659 15.897 -15.926 1.00 73.31 232 THR A O 1
ATOM 1827 N N . ASN A 1 233 ? 8.883 14.494 -17.501 1.00 73.56 233 ASN A N 1
ATOM 1828 C CA . ASN A 1 233 ? 7.846 13.884 -16.677 1.00 73.56 233 ASN A CA 1
ATOM 1829 C C . ASN A 1 233 ? 7.801 12.363 -16.867 1.00 73.56 233 ASN A C 1
ATOM 1831 O O . ASN A 1 233 ? 7.946 11.856 -17.984 1.00 73.56 233 ASN A O 1
ATOM 1835 N N . MET A 1 234 ? 7.515 11.654 -15.775 1.00 82.25 234 MET A N 1
ATOM 1836 C CA . MET A 1 234 ? 7.069 10.264 -15.801 1.00 82.25 234 MET A CA 1
ATOM 1837 C C . MET A 1 234 ? 5.560 10.229 -15.973 1.00 82.25 234 MET A C 1
ATOM 1839 O O . MET A 1 234 ? 4.838 10.892 -15.228 1.00 82.25 234 MET A O 1
ATOM 1843 N N . ASN A 1 235 ? 5.075 9.413 -16.901 1.00 83.31 235 ASN A N 1
ATOM 1844 C CA . ASN A 1 235 ? 3.656 9.114 -16.977 1.00 83.31 235 ASN A CA 1
ATOM 1845 C C . ASN A 1 235 ? 3.410 7.720 -16.418 1.00 83.31 235 ASN A C 1
ATOM 1847 O O . ASN A 1 235 ? 4.029 6.743 -16.839 1.00 83.31 235 ASN A O 1
ATOM 1851 N N . PHE A 1 236 ? 2.487 7.654 -15.465 1.00 83.81 236 PHE A N 1
ATOM 1852 C CA . PHE A 1 236 ? 2.008 6.416 -14.879 1.00 83.81 236 PHE A CA 1
ATOM 1853 C C . PHE A 1 236 ? 0.480 6.401 -14.957 1.00 83.81 236 PHE A C 1
ATOM 1855 O O . PHE A 1 236 ? -0.203 7.167 -14.276 1.00 83.81 236 PHE A O 1
ATOM 1862 N N . GLY A 1 237 ? -0.058 5.583 -15.854 1.00 78.56 237 GLY A N 1
ATOM 1863 C CA . GLY A 1 237 ? -1.473 5.547 -16.197 1.00 78.56 237 GLY A CA 1
ATOM 1864 C C . GLY A 1 237 ? -1.702 5.136 -17.647 1.00 78.56 237 GLY A C 1
ATOM 1865 O O . GLY A 1 237 ? -0.767 4.855 -18.383 1.00 78.56 237 GLY A O 1
ATOM 1866 N N . TYR A 1 238 ? -2.967 5.098 -18.057 1.00 79.12 238 TYR A N 1
ATOM 1867 C CA . TYR A 1 238 ? -3.349 4.698 -19.409 1.00 79.12 238 TYR A CA 1
ATOM 1868 C C . TYR A 1 238 ? -3.013 5.788 -20.434 1.00 79.12 238 TYR A C 1
ATOM 1870 O O . TYR A 1 238 ? -3.596 6.873 -20.392 1.00 79.12 238 TYR A O 1
ATOM 1878 N N . GLN A 1 239 ? -2.147 5.465 -21.392 1.00 79.94 239 GLN A N 1
ATOM 1879 C CA . GLN A 1 239 ? -1.848 6.307 -22.549 1.00 79.94 239 GLN A CA 1
ATOM 1880 C C . GLN A 1 239 ? -1.884 5.481 -23.834 1.00 79.94 239 GLN A C 1
ATOM 1882 O O . GLN A 1 239 ? -1.361 4.373 -23.877 1.00 79.94 239 GLN A O 1
ATOM 1887 N N . THR A 1 240 ? -2.472 6.020 -24.902 1.00 80.31 240 THR A N 1
ATOM 1888 C CA . THR A 1 240 ? -2.431 5.388 -26.230 1.00 80.31 240 THR A CA 1
ATOM 1889 C C . THR A 1 240 ? -1.050 5.523 -26.863 1.00 80.31 240 THR A C 1
ATOM 1891 O O . THR A 1 240 ? -0.492 6.621 -26.869 1.00 80.31 240 THR A O 1
ATOM 1894 N N . VAL A 1 241 ? -0.533 4.439 -27.437 1.00 74.06 241 VAL A N 1
ATOM 1895 C CA . VAL A 1 241 ? 0.801 4.413 -28.057 1.00 74.06 241 VAL A CA 1
ATOM 1896 C C . VAL A 1 241 ? 0.780 5.171 -29.387 1.00 74.06 241 VAL A C 1
ATOM 1898 O O . VAL A 1 241 ? -0.071 4.898 -30.231 1.00 74.06 241 VAL A O 1
ATOM 1901 N N . GLN A 1 242 ? 1.700 6.124 -29.566 1.00 67.75 242 GLN A N 1
ATOM 1902 C CA . GLN A 1 242 ? 1.874 6.886 -30.815 1.00 67.75 242 GLN A CA 1
ATOM 1903 C C . GLN A 1 242 ? 3.247 6.609 -31.443 1.00 67.75 242 GLN A C 1
ATOM 1905 O O . GLN A 1 242 ? 3.325 6.219 -32.603 1.00 67.75 242 GLN A O 1
ATOM 1910 N N . SER A 1 243 ? 4.305 6.719 -30.644 1.00 68.25 243 SER A N 1
ATOM 1911 C CA . SER A 1 243 ? 5.680 6.311 -30.932 1.00 68.25 243 SER A CA 1
ATOM 1912 C C . SER A 1 243 ? 6.231 5.659 -29.669 1.00 68.25 243 SER A C 1
ATOM 1914 O O . SER A 1 243 ? 5.893 6.087 -28.563 1.00 68.25 243 SER A O 1
ATOM 1916 N N . LEU A 1 244 ? 7.025 4.595 -29.813 1.00 75.62 244 LEU A N 1
ATOM 1917 C CA . LEU A 1 244 ? 7.681 3.997 -28.662 1.00 75.62 244 LEU A CA 1
ATOM 1918 C C . LEU A 1 244 ? 9.138 3.670 -28.913 1.00 75.62 244 LEU A C 1
ATOM 1920 O O . LEU A 1 244 ? 9.465 2.858 -29.776 1.00 75.62 244 LEU A O 1
ATOM 1924 N N . LEU A 1 245 ? 9.990 4.266 -28.093 1.00 85.06 245 LEU A N 1
ATOM 1925 C CA . LEU A 1 245 ? 11.388 3.905 -27.990 1.00 85.06 245 LEU A CA 1
ATOM 1926 C C . LEU A 1 245 ? 11.523 2.802 -26.941 1.00 85.06 245 LEU A C 1
ATOM 1928 O O . LEU A 1 245 ? 11.082 2.952 -25.802 1.00 85.06 245 LEU A O 1
ATOM 1932 N N . ILE A 1 246 ? 12.102 1.675 -27.344 1.00 87.75 246 ILE A N 1
ATOM 1933 C CA . ILE A 1 246 ? 12.368 0.546 -26.454 1.00 87.75 246 ILE A CA 1
ATOM 1934 C C . ILE A 1 246 ? 13.855 0.547 -26.122 1.00 87.75 246 ILE A C 1
ATOM 1936 O O . ILE A 1 246 ? 14.683 0.661 -27.023 1.00 87.75 246 ILE A O 1
ATOM 1940 N N . PHE A 1 247 ? 14.182 0.421 -24.841 1.00 91.38 247 PHE A N 1
ATOM 1941 C CA . PHE A 1 247 ? 15.554 0.265 -24.361 1.00 91.38 247 PHE A CA 1
ATOM 1942 C C . PHE A 1 247 ? 15.628 -0.812 -23.282 1.00 91.38 247 PHE A C 1
ATOM 1944 O O . PHE A 1 247 ? 14.599 -1.276 -22.792 1.00 91.38 247 PHE A O 1
ATOM 1951 N N . ASP A 1 248 ? 16.842 -1.220 -22.938 1.00 91.62 248 ASP A N 1
ATOM 1952 C CA . ASP A 1 248 ? 17.097 -2.174 -21.863 1.00 91.62 248 ASP A CA 1
ATOM 1953 C C . ASP A 1 248 ? 17.543 -1.412 -20.611 1.00 91.62 248 ASP A C 1
ATOM 1955 O O . ASP A 1 248 ? 18.634 -0.839 -20.574 1.00 91.62 248 ASP A O 1
ATOM 1959 N N . TRP A 1 249 ? 16.660 -1.324 -19.614 1.00 92.94 249 TRP A N 1
ATOM 1960 C CA . TRP A 1 249 ? 16.953 -0.657 -18.350 1.00 92.94 249 TRP A CA 1
ATOM 1961 C C . TRP A 1 249 ? 17.428 -1.657 -17.300 1.00 92.94 249 TRP A C 1
ATOM 1963 O O . TRP A 1 249 ? 16.707 -2.587 -16.943 1.00 92.94 249 TRP A O 1
ATOM 1973 N N . THR A 1 250 ? 18.605 -1.409 -16.732 1.00 90.62 250 THR A N 1
ATOM 1974 C CA . THR A 1 250 ? 19.276 -2.319 -15.790 1.00 90.62 250 THR A CA 1
ATOM 1975 C C . THR A 1 250 ? 18.858 -2.137 -14.327 1.00 90.62 250 THR A C 1
ATOM 1977 O O . THR A 1 250 ? 19.474 -2.717 -13.437 1.00 90.62 250 THR A O 1
ATOM 1980 N N . GLY A 1 251 ? 17.833 -1.327 -14.055 1.00 90.06 251 GLY A N 1
ATOM 1981 C CA . GLY A 1 251 ? 17.266 -1.158 -12.717 1.00 90.06 251 GLY A CA 1
ATOM 1982 C C . GLY A 1 251 ? 17.817 0.023 -11.922 1.00 90.06 251 GLY A C 1
ATOM 1983 O O . GLY A 1 251 ? 18.437 0.939 -12.454 1.00 90.06 251 GLY A O 1
ATOM 1984 N N . ILE A 1 252 ? 17.513 0.015 -10.622 1.00 90.62 252 ILE A N 1
ATOM 1985 C CA . ILE A 1 252 ? 17.793 1.110 -9.684 1.00 90.62 252 ILE A CA 1
ATOM 1986 C C . ILE A 1 252 ? 19.169 0.926 -9.051 1.00 90.62 252 ILE A C 1
ATOM 1988 O O . ILE A 1 252 ? 19.440 -0.111 -8.436 1.00 90.62 252 ILE A O 1
ATOM 1992 N N . ILE A 1 253 ? 19.987 1.979 -9.065 1.00 90.31 253 ILE A N 1
ATOM 1993 C CA . ILE A 1 253 ? 21.229 2.013 -8.296 1.00 90.31 253 ILE A CA 1
ATOM 1994 C C . ILE A 1 253 ? 20.929 2.475 -6.863 1.00 90.31 253 ILE A C 1
ATOM 1996 O O . ILE A 1 253 ? 20.646 3.640 -6.578 1.00 90.31 253 ILE A O 1
ATOM 2000 N N . TRP A 1 254 ? 21.009 1.544 -5.911 1.00 90.12 254 TRP A N 1
ATOM 2001 C CA . TRP A 1 254 ? 20.716 1.817 -4.501 1.00 90.12 254 TRP A CA 1
ATOM 2002 C C . TRP A 1 254 ? 21.848 2.590 -3.816 1.00 90.12 254 TRP A C 1
ATOM 2004 O O . TRP A 1 254 ? 22.801 2.013 -3.290 1.00 90.12 254 TRP A O 1
ATOM 2014 N N . THR A 1 255 ? 21.725 3.916 -3.783 1.00 90.12 255 THR A N 1
ATOM 2015 C CA . THR A 1 255 ? 22.631 4.798 -3.039 1.00 90.12 255 THR A CA 1
ATOM 2016 C C . THR A 1 255 ? 22.269 4.875 -1.550 1.00 90.12 255 THR A C 1
ATOM 2018 O O . THR A 1 255 ? 21.141 4.600 -1.128 1.00 90.12 255 THR A O 1
ATOM 2021 N N . LYS A 1 256 ? 23.239 5.274 -0.715 1.00 90.31 256 LYS A N 1
ATOM 2022 C CA . LYS A 1 256 ? 23.028 5.454 0.735 1.00 90.31 256 LYS A CA 1
ATOM 2023 C C . LYS A 1 256 ? 21.968 6.517 1.038 1.00 90.31 256 LYS A C 1
ATOM 2025 O O . LYS A 1 256 ? 21.215 6.368 2.001 1.00 90.31 256 LYS A O 1
ATOM 2030 N N . ASP A 1 257 ? 21.886 7.549 0.206 1.00 88.00 257 ASP A N 1
ATOM 2031 C CA . ASP A 1 257 ? 20.925 8.637 0.371 1.00 88.00 257 ASP A CA 1
ATOM 2032 C C . ASP A 1 257 ? 19.494 8.117 0.199 1.00 88.00 257 ASP A C 1
ATOM 2034 O O . ASP A 1 257 ? 18.656 8.328 1.073 1.00 88.00 257 ASP A O 1
ATOM 2038 N N . TYR A 1 258 ? 19.244 7.290 -0.821 1.00 87.75 258 TYR A N 1
ATOM 2039 C CA . TYR A 1 258 ? 17.935 6.661 -1.002 1.00 87.75 258 TYR A CA 1
ATOM 2040 C C . TYR A 1 258 ? 17.549 5.776 0.177 1.00 87.75 258 TYR A C 1
ATOM 2042 O O . TYR A 1 258 ? 16.429 5.864 0.669 1.00 87.75 258 TYR A O 1
ATOM 2050 N N . VAL A 1 259 ? 18.470 4.960 0.689 1.00 90.00 259 VAL A N 1
ATOM 2051 C CA . VAL A 1 259 ? 18.181 4.100 1.846 1.00 90.00 259 VAL A CA 1
ATOM 2052 C C . VAL A 1 259 ? 17.827 4.927 3.088 1.00 90.00 259 VAL A C 1
ATOM 2054 O O . VAL A 1 259 ? 16.883 4.584 3.805 1.00 90.00 259 VAL A O 1
ATOM 2057 N N . THR A 1 260 ? 18.527 6.036 3.342 1.00 90.25 260 THR A N 1
ATOM 2058 C CA . THR A 1 260 ? 18.238 6.891 4.507 1.00 90.25 260 THR A CA 1
ATOM 2059 C C . THR A 1 260 ? 16.883 7.597 4.394 1.00 90.25 260 THR A C 1
ATOM 2061 O O . THR A 1 260 ? 16.148 7.648 5.384 1.00 90.25 260 THR A O 1
ATOM 2064 N N . GLU A 1 261 ? 16.479 8.027 3.196 1.00 89.19 261 GLU A N 1
ATOM 2065 C CA . GLU A 1 261 ? 15.130 8.554 2.933 1.00 89.19 261 GLU A CA 1
ATOM 2066 C C . GLU A 1 261 ? 14.029 7.515 3.214 1.00 89.19 261 GLU A C 1
ATOM 2068 O O . GLU A 1 261 ? 12.960 7.853 3.726 1.00 89.19 261 GLU A O 1
ATOM 2073 N N . ARG A 1 262 ? 14.277 6.223 2.961 1.00 91.62 262 ARG A N 1
ATOM 2074 C CA . ARG A 1 262 ? 13.306 5.154 3.274 1.00 91.62 262 ARG A CA 1
ATOM 2075 C C . ARG A 1 262 ? 13.230 4.844 4.767 1.00 91.62 262 ARG A C 1
ATOM 2077 O O . ARG A 1 262 ? 12.137 4.623 5.292 1.00 91.62 262 ARG A O 1
ATOM 2084 N N . LEU A 1 263 ? 14.358 4.897 5.478 1.00 92.00 263 LEU A N 1
ATOM 2085 C CA . LEU A 1 263 ? 14.378 4.772 6.940 1.00 92.00 263 LEU A CA 1
ATOM 2086 C C . LEU A 1 263 ? 13.606 5.911 7.620 1.00 92.00 263 LEU A C 1
ATOM 2088 O O . LEU A 1 263 ? 12.938 5.683 8.629 1.00 92.00 263 LEU A O 1
ATOM 2092 N N . PHE A 1 264 ? 13.628 7.115 7.046 1.00 92.88 264 PHE A N 1
ATOM 2093 C CA . PHE A 1 264 ? 12.831 8.239 7.534 1.00 92.88 264 PHE A CA 1
ATOM 2094 C C . PHE A 1 264 ? 11.320 7.941 7.525 1.00 92.88 264 PHE A C 1
ATOM 2096 O O . PHE A 1 264 ? 10.625 8.234 8.500 1.00 92.88 264 PHE A O 1
ATOM 2103 N N . TRP A 1 265 ? 10.804 7.262 6.497 1.00 93.81 265 TRP A N 1
ATOM 2104 C CA . TRP A 1 265 ? 9.397 6.844 6.464 1.00 93.81 265 TRP A CA 1
ATOM 2105 C C . TRP A 1 265 ? 9.051 5.807 7.537 1.00 93.81 265 TRP A C 1
ATOM 2107 O O . TRP A 1 265 ? 7.979 5.883 8.142 1.00 93.81 265 TRP A O 1
ATOM 2117 N N . LEU A 1 266 ? 9.967 4.887 7.855 1.00 95.38 266 LEU A N 1
ATOM 2118 C CA . LEU A 1 266 ? 9.785 3.973 8.990 1.00 95.38 266 LEU A CA 1
ATOM 2119 C C . LEU A 1 266 ? 9.709 4.729 10.323 1.00 95.38 266 LEU A C 1
ATOM 2121 O O . LEU A 1 266 ? 8.886 4.379 11.172 1.00 95.38 266 LEU A O 1
ATOM 2125 N N . LEU A 1 267 ? 10.506 5.789 10.495 1.00 95.56 267 LEU A N 1
ATOM 2126 C CA . LEU A 1 267 ? 10.428 6.658 11.674 1.00 95.56 267 LEU A CA 1
ATOM 2127 C C . LEU A 1 267 ? 9.077 7.378 11.759 1.00 95.56 267 LEU A C 1
ATOM 2129 O O . LEU A 1 267 ? 8.488 7.424 12.838 1.00 95.56 267 LEU A O 1
ATOM 2133 N N . ILE A 1 268 ? 8.541 7.872 10.637 1.00 95.50 268 ILE A N 1
ATOM 2134 C CA . ILE A 1 268 ? 7.190 8.456 10.585 1.00 95.50 268 ILE A CA 1
ATOM 2135 C C . ILE A 1 268 ? 6.132 7.419 10.983 1.00 95.50 268 ILE A C 1
ATOM 2137 O O . ILE A 1 268 ? 5.259 7.716 11.800 1.00 95.50 268 ILE A O 1
ATOM 2141 N N . GLY A 1 269 ? 6.217 6.193 10.460 1.00 96.81 269 GLY A N 1
ATOM 2142 C CA . GLY A 1 269 ? 5.311 5.104 10.832 1.00 96.81 269 GLY A CA 1
ATOM 2143 C C . GLY A 1 269 ? 5.362 4.794 12.332 1.00 96.81 269 GLY A C 1
ATOM 2144 O O . GLY A 1 269 ? 4.322 4.720 12.993 1.00 96.81 269 GLY A O 1
ATOM 2145 N N . ALA A 1 270 ? 6.567 4.699 12.900 1.00 96.88 270 ALA A N 1
ATOM 2146 C CA . ALA A 1 270 ? 6.764 4.504 14.333 1.00 96.88 270 ALA A CA 1
ATOM 2147 C C . ALA A 1 270 ? 6.190 5.669 15.158 1.00 96.88 270 ALA A C 1
ATOM 2149 O O . ALA A 1 270 ? 5.516 5.441 16.162 1.00 96.88 270 ALA A O 1
ATOM 2150 N N . PHE A 1 271 ? 6.387 6.911 14.715 1.00 97.44 271 PHE A N 1
ATOM 2151 C CA . PHE A 1 271 ? 5.842 8.101 15.365 1.00 97.44 271 PHE A CA 1
ATOM 2152 C C . PHE A 1 271 ? 4.304 8.111 15.374 1.00 97.44 271 PHE A C 1
ATOM 2154 O O . PHE A 1 271 ? 3.695 8.300 16.429 1.00 97.44 271 PHE A O 1
ATOM 2161 N N . LEU A 1 272 ? 3.659 7.819 14.238 1.00 97.19 272 LEU A N 1
ATOM 2162 C CA . LEU A 1 272 ? 2.197 7.688 14.143 1.00 97.19 272 LEU A CA 1
ATOM 2163 C C . LEU A 1 272 ? 1.656 6.576 15.052 1.00 97.19 272 LEU A C 1
ATOM 2165 O O . LEU A 1 272 ? 0.605 6.724 15.688 1.00 97.19 272 LEU A O 1
ATOM 2169 N N . PHE A 1 273 ? 2.385 5.465 15.154 1.00 97.25 273 PHE A N 1
ATOM 2170 C CA . PHE A 1 273 ? 2.037 4.390 16.071 1.00 97.25 273 PHE A CA 1
ATOM 2171 C C . PHE A 1 273 ? 2.148 4.829 17.536 1.00 97.25 273 PHE A C 1
ATOM 2173 O O . PHE A 1 273 ? 1.225 4.587 18.312 1.00 97.25 273 PHE A O 1
ATOM 2180 N N . LEU A 1 274 ? 3.220 5.526 17.922 1.00 97.06 274 LEU A N 1
ATOM 2181 C CA . LEU A 1 274 ? 3.380 6.045 19.283 1.00 97.06 274 LEU A CA 1
ATOM 2182 C C . LEU A 1 274 ? 2.260 7.025 19.651 1.00 97.06 274 LEU A C 1
ATOM 2184 O O . LEU A 1 274 ? 1.682 6.901 20.730 1.00 97.06 274 LEU A O 1
ATOM 2188 N N . ILE A 1 275 ? 1.873 7.921 18.737 1.00 96.75 275 ILE A N 1
ATOM 2189 C CA . ILE A 1 275 ? 0.692 8.784 18.912 1.00 96.75 275 ILE A CA 1
ATOM 2190 C C . ILE A 1 275 ? -0.561 7.938 19.166 1.00 96.75 275 ILE A C 1
ATOM 2192 O O . ILE A 1 275 ? -1.329 8.216 20.089 1.00 96.75 275 ILE A O 1
ATOM 2196 N N . SER A 1 276 ? -0.752 6.869 18.391 1.00 95.56 276 SER A N 1
ATOM 2197 C CA . SER A 1 276 ? -1.883 5.952 18.566 1.00 95.56 276 SER A CA 1
ATOM 2198 C C . SER A 1 276 ? -1.891 5.313 19.960 1.00 95.56 276 SER A C 1
ATOM 2200 O O . SER A 1 276 ? -2.947 5.229 20.588 1.00 95.56 276 SER A O 1
ATOM 2202 N N . VAL A 1 277 ? -0.723 4.917 20.483 1.00 95.31 277 VAL A N 1
ATOM 2203 C CA . VAL A 1 277 ? -0.583 4.366 21.843 1.00 95.31 277 VAL A CA 1
ATOM 2204 C C . VAL A 1 277 ? -0.945 5.389 22.920 1.00 95.31 277 VAL A C 1
ATOM 2206 O O . VAL A 1 277 ? -1.612 5.024 23.889 1.00 95.31 277 VAL A O 1
ATOM 2209 N N . LEU A 1 278 ? -0.548 6.652 22.746 1.00 94.31 278 LEU A N 1
ATOM 2210 C CA . LEU A 1 278 ? -0.834 7.731 23.697 1.00 94.31 278 LEU A CA 1
ATOM 2211 C C . LEU A 1 278 ? -2.329 8.084 23.752 1.00 94.31 278 LEU A C 1
ATOM 2213 O O . LEU A 1 278 ? -2.870 8.336 24.828 1.00 94.31 278 LEU A O 1
ATOM 2217 N N . ILE A 1 279 ? -3.010 8.082 22.604 1.00 93.19 279 ILE A N 1
ATOM 2218 C CA . ILE A 1 279 ? -4.441 8.411 22.513 1.00 93.19 279 ILE A CA 1
ATOM 2219 C C . ILE A 1 279 ? -5.313 7.239 22.991 1.00 93.19 279 ILE A C 1
ATOM 2221 O O . ILE A 1 279 ? -6.384 7.440 23.574 1.00 93.19 279 ILE A O 1
ATOM 2225 N N . PHE A 1 280 ? -4.885 6.001 22.742 1.00 92.62 280 PHE A N 1
ATOM 2226 C CA . PHE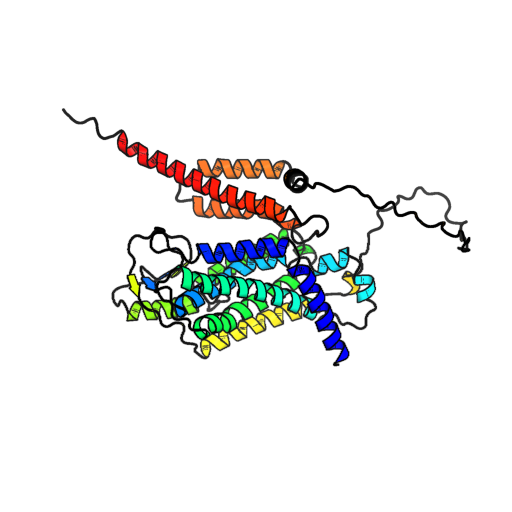 A 1 280 ? -5.701 4.824 23.002 1.00 92.62 280 PHE A CA 1
ATOM 2227 C C . PHE A 1 280 ? -5.914 4.556 24.491 1.00 92.62 280 PHE A C 1
ATOM 2229 O O . PHE A 1 280 ? -4.982 4.388 25.276 1.00 92.62 280 PHE A O 1
ATOM 2236 N N . ARG A 1 281 ? -7.185 4.403 24.867 1.00 88.75 281 ARG A N 1
ATOM 2237 C CA . ARG A 1 281 ? -7.596 3.989 26.212 1.00 88.75 281 ARG A CA 1
ATOM 2238 C C . ARG A 1 281 ? -8.287 2.633 26.143 1.00 88.75 281 ARG A C 1
ATOM 2240 O O . ARG A 1 281 ? -9.346 2.524 25.521 1.00 88.75 281 ARG A O 1
ATOM 2247 N N . ARG A 1 282 ? -7.754 1.620 26.845 1.00 82.12 282 ARG A N 1
ATOM 2248 C CA . ARG A 1 282 ? -8.330 0.256 26.877 1.00 82.12 282 ARG A CA 1
ATOM 2249 C C . ARG A 1 282 ? -9.791 0.213 27.315 1.00 82.12 282 ARG A C 1
ATOM 2251 O O . ARG A 1 282 ? -10.551 -0.595 26.802 1.00 82.12 282 ARG A O 1
ATOM 2258 N N . GLY A 1 283 ? -10.200 1.112 28.216 1.00 79.38 283 GLY A N 1
ATOM 2259 C CA . GLY A 1 283 ? -11.587 1.199 28.685 1.00 79.38 283 GLY A CA 1
ATOM 2260 C C . GLY A 1 283 ? -12.576 1.486 27.553 1.00 79.38 283 GLY A C 1
ATOM 2261 O O . GLY A 1 283 ? -13.735 1.107 27.643 1.00 79.38 283 GLY A O 1
ATOM 2262 N N . SER A 1 284 ? -12.103 2.060 26.442 1.00 82.06 284 SER A N 1
ATOM 2263 C CA . SER A 1 284 ? -12.917 2.253 25.245 1.00 82.06 284 SER A CA 1
ATOM 2264 C C . SER A 1 284 ? -13.292 0.944 24.540 1.00 82.06 284 SER A C 1
ATOM 2266 O O . SER A 1 284 ? -14.151 0.976 23.671 1.00 82.06 284 SER A O 1
ATOM 2268 N N . LEU A 1 285 ? -12.664 -0.196 24.852 1.00 80.88 285 LEU A N 1
ATOM 2269 C CA . LEU A 1 285 ? -13.029 -1.501 24.286 1.00 80.88 285 LEU A CA 1
ATOM 2270 C C . LEU A 1 285 ? -14.270 -2.105 24.946 1.00 80.88 285 LEU A C 1
ATOM 2272 O O . LEU A 1 285 ? -14.877 -3.007 24.374 1.00 80.88 285 LEU A O 1
ATOM 2276 N N . LEU A 1 286 ? -14.651 -1.623 26.131 1.00 81.31 286 LEU A N 1
ATOM 2277 C CA . LEU A 1 286 ? -15.885 -2.051 26.771 1.00 81.31 286 LEU A CA 1
ATOM 2278 C C . LEU A 1 286 ? -17.051 -1.518 25.938 1.00 81.31 286 LEU A C 1
ATOM 2280 O O . LEU A 1 286 ? -17.198 -0.307 25.753 1.00 81.31 286 LEU A O 1
ATOM 2284 N N . SER A 1 287 ? -17.861 -2.433 25.406 1.00 64.12 287 SER A N 1
ATOM 2285 C CA . SER A 1 287 ? -19.160 -2.084 24.848 1.00 64.12 287 SER A CA 1
ATOM 2286 C C . SER A 1 287 ? -20.015 -1.557 25.995 1.00 64.12 287 SER A C 1
ATOM 2288 O O . SER A 1 287 ? -20.610 -2.322 26.750 1.00 64.12 287 SER A O 1
ATOM 2290 N N . LEU A 1 288 ? -20.040 -0.236 26.164 1.00 56.09 288 LEU A N 1
ATOM 2291 C CA . LEU A 1 288 ? -21.142 0.423 26.844 1.00 56.09 288 LEU A CA 1
ATOM 2292 C C . LEU A 1 288 ? -22.311 0.332 25.873 1.00 56.09 288 LEU A C 1
ATOM 2294 O O . LEU A 1 288 ? -22.581 1.265 25.116 1.00 56.09 288 LEU A O 1
ATOM 2298 N N . GLU A 1 289 ? -22.951 -0.832 25.833 1.00 47.62 289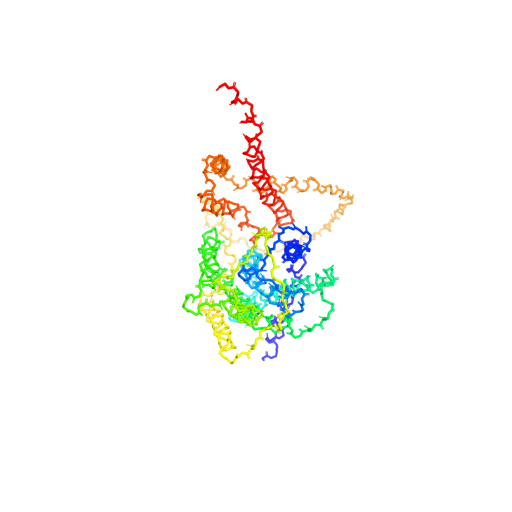 GLU A N 1
ATOM 2299 C CA . GLU A 1 289 ? -24.280 -0.930 25.271 1.00 47.62 289 GLU A CA 1
ATOM 2300 C C . GLU A 1 289 ? -25.109 0.073 26.069 1.00 47.62 289 GLU A C 1
ATOM 2302 O O . GLU A 1 289 ? -25.385 -0.100 27.259 1.00 47.62 289 GLU A O 1
ATOM 2307 N N . LYS A 1 290 ? -25.372 1.220 25.439 1.00 40.59 290 LYS A N 1
ATOM 2308 C CA . LYS A 1 290 ? -26.262 2.242 25.955 1.00 40.59 290 LYS A CA 1
ATOM 2309 C C . LYS A 1 290 ? -27.606 1.537 25.988 1.00 40.59 290 LYS A C 1
ATOM 2311 O O . LYS A 1 290 ? -28.280 1.501 24.962 1.00 40.59 290 LYS A O 1
ATOM 2316 N N . LYS A 1 291 ? -27.927 0.903 27.127 1.00 36.06 291 LYS A N 1
ATOM 2317 C CA . LYS A 1 291 ? -29.265 0.414 27.453 1.00 36.06 291 LYS A CA 1
ATOM 2318 C C . LYS A 1 291 ? -30.178 1.538 27.020 1.00 36.06 291 LYS A C 1
ATOM 2320 O O . LYS A 1 291 ? -30.144 2.628 27.594 1.00 36.06 291 LYS A O 1
ATOM 2325 N N . THR A 1 292 ? -30.870 1.316 25.913 1.00 33.19 292 THR A N 1
ATOM 2326 C CA . THR A 1 292 ? -31.905 2.217 25.457 1.00 33.19 292 THR A CA 1
ATOM 2327 C C . THR A 1 292 ? -32.807 2.345 26.663 1.00 33.19 292 THR A C 1
ATOM 2329 O O . THR A 1 292 ? -33.228 1.332 27.221 1.00 33.19 292 THR A O 1
ATOM 2332 N N . SER A 1 293 ? -32.927 3.576 27.147 1.00 35.47 293 SER A N 1
ATOM 2333 C CA . SER A 1 293 ? -33.785 3.953 28.254 1.00 35.47 293 SER A CA 1
ATOM 2334 C C . SER A 1 293 ? -35.107 3.210 28.095 1.00 35.47 293 SER A C 1
ATOM 2336 O O . SER A 1 293 ? -35.903 3.544 27.219 1.00 35.47 293 SER A O 1
ATOM 2338 N N . VAL A 1 294 ? -35.310 2.163 28.899 1.00 37.75 294 VAL A N 1
ATOM 2339 C CA . VAL A 1 294 ? -36.657 1.760 29.269 1.00 37.75 294 VAL A CA 1
ATOM 2340 C C . VAL A 1 294 ? -37.142 2.979 30.025 1.00 37.75 294 VAL A C 1
ATOM 2342 O O . VAL A 1 294 ? -36.672 3.252 31.130 1.00 37.75 294 VAL A O 1
ATOM 2345 N N . GLN A 1 295 ? -37.934 3.798 29.335 1.00 36.34 295 GLN A N 1
ATOM 2346 C CA . GLN A 1 295 ? -38.562 4.965 29.916 1.00 36.34 295 GLN A CA 1
ATOM 2347 C C . GLN A 1 295 ? -39.157 4.554 31.256 1.00 36.34 295 GLN A C 1
ATOM 2349 O O . GLN A 1 295 ? -39.925 3.597 31.333 1.00 36.34 295 GLN A O 1
ATOM 2354 N N . ASN A 1 296 ? -38.765 5.296 32.289 1.00 36.56 296 ASN A N 1
ATOM 2355 C CA . ASN A 1 296 ? -39.491 5.410 33.538 1.00 36.56 296 ASN A CA 1
ATOM 2356 C C . ASN A 1 296 ? -40.994 5.512 33.246 1.00 36.56 296 ASN A C 1
ATOM 2358 O O . ASN A 1 296 ? -41.505 6.593 32.959 1.00 36.56 296 ASN A O 1
ATOM 2362 N N . THR A 1 297 ? -41.716 4.407 33.377 1.00 34.28 297 THR A N 1
ATOM 2363 C CA . THR A 1 297 ? -43.039 4.457 33.981 1.00 34.28 297 THR A CA 1
ATOM 2364 C C . THR A 1 297 ? -42.799 4.419 35.479 1.00 34.28 297 THR A C 1
ATOM 2366 O O . THR A 1 297 ? -42.453 3.383 36.045 1.00 34.28 297 THR A O 1
ATOM 2369 N N . ASN A 1 298 ? -42.881 5.594 36.095 1.00 39.22 298 ASN A N 1
ATOM 2370 C CA . ASN A 1 298 ? -42.819 5.772 37.536 1.00 39.22 298 ASN A CA 1
ATOM 2371 C C . ASN A 1 298 ? -43.801 4.817 38.231 1.00 39.22 298 ASN A C 1
ATOM 2373 O O . ASN A 1 298 ? -44.990 4.827 37.920 1.00 39.22 298 ASN A O 1
ATOM 2377 N N . GLY A 1 299 ? -43.308 4.039 39.196 1.00 34.47 299 GLY A N 1
ATOM 2378 C CA . GLY A 1 299 ? -44.152 3.229 40.069 1.00 34.47 299 GLY A CA 1
ATOM 2379 C C . GLY A 1 299 ? -43.374 2.247 40.944 1.00 34.47 299 GLY A C 1
ATOM 2380 O O . GLY A 1 299 ? -43.310 1.071 40.619 1.00 34.47 299 GLY A O 1
ATOM 2381 N N . GLY A 1 300 ? -42.827 2.727 42.068 1.00 33.28 300 GLY A N 1
ATOM 2382 C CA . GLY A 1 300 ? -42.553 1.898 43.254 1.00 33.28 300 GLY A CA 1
ATOM 2383 C C . GLY A 1 300 ? -41.226 1.131 43.300 1.00 33.28 300 GLY A C 1
ATOM 2384 O O . GLY A 1 300 ? -41.207 -0.090 43.200 1.00 33.28 300 GLY A O 1
ATOM 2385 N N . LEU A 1 301 ? -40.116 1.825 43.563 1.00 37.66 301 LEU A N 1
ATOM 2386 C CA . LEU A 1 301 ? -38.813 1.215 43.877 1.00 37.66 301 LEU A CA 1
ATOM 2387 C C . LEU A 1 301 ? -38.622 1.017 45.393 1.00 37.66 301 LEU A C 1
ATOM 2389 O O . LEU A 1 301 ? -37.720 1.607 45.979 1.00 37.66 301 LEU A O 1
ATOM 2393 N N . GLU A 1 302 ? -39.443 0.181 46.039 1.00 37.69 302 GLU A N 1
ATOM 2394 C CA . GLU A 1 302 ? -39.133 -0.228 47.427 1.00 37.69 302 GLU A CA 1
ATOM 2395 C C . GLU A 1 302 ? -39.471 -1.672 47.827 1.00 37.69 302 GLU A C 1
ATOM 2397 O O . GLU A 1 302 ? -39.238 -2.064 48.967 1.00 37.69 302 GLU A O 1
ATOM 2402 N N . LYS A 1 303 ? -39.936 -2.537 46.926 1.00 38.75 303 LYS A N 1
ATOM 2403 C CA . LYS A 1 303 ? -40.077 -3.966 47.245 1.00 38.75 303 LYS A CA 1
ATOM 2404 C C . LYS A 1 303 ? -39.789 -4.797 46.016 1.00 38.75 303 LYS A C 1
ATOM 2406 O O . LYS A 1 303 ? -40.687 -4.986 45.218 1.00 38.75 303 LYS A O 1
ATOM 2411 N N . ASP A 1 304 ? -38.534 -5.213 45.864 1.00 36.00 304 ASP A N 1
ATOM 2412 C CA . ASP A 1 304 ? -38.165 -6.499 45.256 1.00 36.00 304 ASP A CA 1
ATOM 2413 C C . ASP A 1 304 ? -36.640 -6.672 45.254 1.00 36.00 304 ASP A C 1
ATOM 2415 O O . ASP A 1 304 ? -35.967 -6.757 44.227 1.00 36.00 304 ASP A O 1
ATOM 2419 N N . LEU A 1 305 ? -36.068 -6.800 46.456 1.00 39.94 305 LEU A N 1
ATOM 2420 C CA . LEU A 1 305 ? -34.848 -7.590 46.627 1.00 39.94 305 LEU A CA 1
ATOM 2421 C C . LEU A 1 305 ? -35.233 -9.071 46.507 1.00 39.94 305 LEU A C 1
ATOM 2423 O O . LEU A 1 305 ? -35.264 -9.810 47.492 1.00 39.94 305 LEU A O 1
ATOM 2427 N N . VAL A 1 306 ? -35.567 -9.509 45.290 1.00 39.38 306 VAL A N 1
ATOM 2428 C CA . VAL A 1 306 ? -35.791 -10.926 45.005 1.00 39.38 306 VAL A CA 1
ATOM 2429 C C . VAL A 1 306 ? -34.434 -11.617 45.027 1.00 39.38 306 VAL A C 1
ATOM 2431 O O . VAL A 1 306 ? -33.658 -11.612 44.074 1.00 39.38 306 VAL A O 1
ATOM 2434 N N . ARG A 1 307 ? -34.157 -12.206 46.188 1.00 33.03 307 ARG A N 1
ATOM 2435 C CA . ARG A 1 307 ? -33.168 -13.251 46.425 1.00 33.03 307 ARG A CA 1
ATOM 2436 C C . ARG A 1 307 ? -33.253 -14.284 45.297 1.00 33.03 307 ARG A C 1
ATOM 2438 O O . ARG A 1 307 ? -34.203 -15.060 45.236 1.00 33.03 307 ARG A O 1
ATOM 2445 N N . TYR A 1 308 ? -32.257 -14.294 44.412 1.00 36.53 308 TYR A N 1
ATOM 2446 C CA . TYR A 1 308 ? -32.123 -15.306 43.368 1.00 36.53 308 TYR A CA 1
ATOM 2447 C C . TYR A 1 308 ? -31.816 -16.655 44.031 1.00 36.53 308 TYR A C 1
ATOM 2449 O O . TYR A 1 308 ? -30.672 -16.962 44.357 1.00 36.53 308 TYR A O 1
ATOM 2457 N N . GLN A 1 309 ? -32.858 -17.442 44.294 1.00 31.58 309 GLN A N 1
ATOM 2458 C CA . GLN A 1 309 ? -32.716 -18.862 44.583 1.00 31.58 309 GLN A CA 1
ATOM 2459 C C . GLN A 1 309 ? -32.739 -19.614 43.251 1.00 31.58 309 GLN A C 1
ATOM 2461 O O . GLN A 1 309 ? -33.699 -19.451 42.491 1.00 31.58 309 GLN A O 1
ATOM 2466 N N . PRO A 1 310 ? -31.727 -20.440 42.941 1.00 39.22 310 PRO A N 1
ATOM 2467 C CA . PRO A 1 310 ? -31.762 -21.256 41.745 1.00 39.22 310 PRO A CA 1
ATOM 2468 C C . PRO A 1 310 ? -32.836 -22.327 41.954 1.00 39.22 310 PRO A C 1
ATOM 2470 O O . PRO A 1 310 ? -32.599 -23.354 42.585 1.00 39.22 310 PRO A O 1
ATOM 2473 N N . LYS A 1 311 ? -34.048 -22.096 41.437 1.00 39.72 311 LYS A N 1
ATOM 2474 C CA . LYS A 1 311 ? -34.990 -23.191 41.209 1.00 39.72 311 LYS A CA 1
ATOM 2475 C C . LYS A 1 311 ? -34.389 -24.040 40.100 1.00 39.72 311 LYS A C 1
ATOM 2477 O O . LYS A 1 311 ? -34.465 -23.676 38.930 1.00 39.72 311 LYS A O 1
ATOM 2482 N N . GLY A 1 312 ? -33.761 -25.145 40.496 1.00 45.62 312 GLY A N 1
ATOM 2483 C CA . GLY A 1 312 ? -33.331 -26.210 39.605 1.00 45.62 312 GLY A CA 1
ATOM 2484 C C . GLY A 1 312 ? -34.534 -26.775 38.861 1.00 45.62 312 GLY A C 1
ATOM 2485 O O . GLY A 1 312 ? -35.143 -27.748 39.289 1.00 45.62 312 GLY A O 1
ATOM 2486 N N . LYS A 1 313 ? -34.887 -26.143 37.744 1.00 39.47 313 LYS A N 1
ATOM 2487 C CA . LYS A 1 313 ? -35.577 -26.807 36.650 1.00 39.47 313 LYS A CA 1
ATOM 2488 C C . LYS A 1 313 ? -34.467 -27.411 35.809 1.00 39.47 313 LYS A C 1
ATOM 2490 O O . LYS A 1 313 ? -33.724 -26.682 35.155 1.00 39.47 313 LYS A O 1
ATOM 2495 N N . VAL A 1 314 ? -34.318 -28.729 35.902 1.00 45.59 314 VAL A N 1
ATOM 2496 C CA . VAL A 1 314 ? -33.580 -29.508 34.909 1.00 45.59 314 VAL A CA 1
ATOM 2497 C C . VAL A 1 314 ? -34.153 -29.087 33.561 1.00 45.59 314 VAL A C 1
ATOM 2499 O O . VAL A 1 314 ? -35.342 -29.273 33.309 1.00 45.59 314 VAL A O 1
ATOM 2502 N N . ILE A 1 315 ? -33.347 -28.392 32.761 1.00 47.94 315 ILE A N 1
ATOM 2503 C CA . ILE A 1 315 ? -33.704 -28.077 31.385 1.00 47.94 315 ILE A CA 1
ATOM 2504 C C . ILE A 1 315 ? -33.699 -29.434 30.692 1.00 47.94 315 ILE A C 1
ATOM 2506 O O . ILE A 1 315 ? -32.631 -29.973 30.402 1.00 47.94 315 ILE A O 1
ATOM 2510 N N . GLU A 1 316 ? -34.886 -30.020 30.527 1.00 49.06 316 GLU A N 1
ATOM 2511 C CA . GLU A 1 316 ? -35.090 -31.123 29.597 1.00 49.06 316 GLU A CA 1
ATOM 2512 C C . GLU A 1 316 ? -34.413 -30.740 28.289 1.00 49.06 316 GLU A C 1
ATOM 2514 O O . GLU A 1 316 ? -34.594 -29.630 27.782 1.00 49.06 316 GLU A O 1
ATOM 2519 N N . SER A 1 317 ? -33.552 -31.645 27.831 1.00 48.06 317 SER A N 1
ATOM 2520 C CA . SER A 1 317 ? -32.713 -31.529 26.647 1.00 48.06 317 SER A CA 1
ATOM 2521 C C . SER A 1 317 ? -33.363 -30.658 25.577 1.00 48.06 317 SER A C 1
ATOM 2523 O O . SER A 1 317 ? -34.385 -31.037 25.002 1.00 48.06 317 SER A O 1
ATOM 2525 N N . VAL A 1 318 ? -32.754 -29.503 25.303 1.00 45.62 318 VAL A N 1
ATOM 2526 C CA . VAL A 1 318 ? -33.073 -28.697 24.127 1.00 45.62 318 VAL A CA 1
ATOM 2527 C C . VAL A 1 318 ? -32.865 -29.606 22.921 1.00 45.62 318 VAL A C 1
ATOM 2529 O O . VAL A 1 318 ? -31.731 -29.902 22.546 1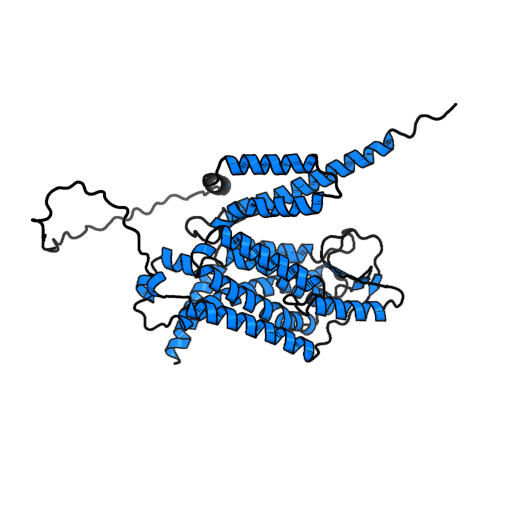.00 45.62 318 VAL A O 1
ATOM 2532 N N . HIS A 1 319 ? -33.962 -30.102 22.353 1.00 39.12 319 HIS A N 1
ATOM 2533 C CA . HIS A 1 319 ? -33.947 -30.807 21.083 1.00 39.12 319 HIS A CA 1
ATOM 2534 C C . HIS A 1 319 ? -33.579 -29.771 20.024 1.00 39.12 319 HIS A C 1
ATOM 2536 O O . HIS A 1 319 ? -34.414 -28.993 19.561 1.00 39.12 319 HIS A O 1
ATOM 2542 N N . ILE A 1 320 ? -32.288 -29.702 19.706 1.00 40.81 320 ILE A N 1
ATOM 2543 C CA . ILE A 1 320 ? -31.795 -28.954 18.559 1.00 40.81 320 ILE A CA 1
ATOM 2544 C C . ILE A 1 320 ? -32.345 -29.697 17.346 1.00 40.81 320 ILE A C 1
ATOM 2546 O O . ILE A 1 320 ? -31.812 -30.729 16.948 1.00 40.81 320 ILE A O 1
ATOM 2550 N N . GLN A 1 321 ? -33.455 -29.208 16.796 1.00 39.34 321 GLN A N 1
ATOM 2551 C CA . GLN A 1 321 ? -33.900 -29.641 15.482 1.00 39.34 321 GLN A CA 1
ATOM 2552 C C . GLN A 1 321 ? -32.805 -29.256 14.493 1.00 39.34 321 GLN A C 1
ATOM 2554 O O . GLN A 1 321 ? -32.606 -28.080 14.179 1.00 39.34 321 GLN A O 1
ATOM 2559 N N . THR A 1 322 ? -32.060 -30.257 14.035 1.00 41.03 322 THR A N 1
ATOM 2560 C CA . THR A 1 322 ? -31.201 -30.126 12.869 1.00 41.03 322 THR A CA 1
ATOM 2561 C C . THR A 1 322 ? -32.106 -29.763 11.701 1.00 41.03 322 THR A C 1
ATOM 2563 O O . THR A 1 322 ? -32.979 -30.534 11.312 1.00 41.03 322 THR A O 1
ATOM 2566 N N . ILE A 1 323 ? -31.947 -28.550 11.177 1.00 41.72 323 ILE A N 1
ATOM 2567 C CA . ILE A 1 323 ? -32.614 -28.132 9.947 1.00 41.72 323 ILE A CA 1
ATOM 2568 C C . ILE A 1 323 ? -31.941 -28.915 8.813 1.00 41.72 323 ILE A C 1
ATOM 2570 O O . ILE A 1 323 ? -30.974 -28.446 8.216 1.00 41.72 323 ILE A O 1
ATOM 2574 N N . GLU A 1 324 ? -32.433 -30.122 8.544 1.00 42.56 324 GLU A N 1
ATOM 2575 C CA . GLU A 1 324 ? -32.165 -30.873 7.317 1.00 42.56 324 GLU A CA 1
ATOM 2576 C C . GLU A 1 324 ? -32.969 -30.237 6.182 1.00 42.56 324 GLU A C 1
ATOM 2578 O O . GLU A 1 324 ? -34.020 -30.700 5.756 1.00 42.56 324 GLU A O 1
ATOM 2583 N N . GLY A 1 325 ? -32.491 -29.085 5.733 1.00 42.28 325 GLY A N 1
ATOM 2584 C CA . GLY A 1 325 ? -32.853 -28.544 4.439 1.00 42.28 325 GLY A CA 1
ATOM 2585 C C . GLY A 1 325 ? -31.562 -28.360 3.675 1.00 42.28 325 GLY A C 1
ATOM 2586 O O . GLY A 1 325 ? -30.725 -27.557 4.096 1.00 42.28 325 GLY A O 1
ATOM 2587 N N . GLU A 1 326 ? -31.395 -29.072 2.561 1.00 45.03 326 GLU A N 1
ATOM 2588 C CA . GLU A 1 326 ? -30.425 -28.679 1.544 1.00 45.03 326 GLU A CA 1
ATOM 2589 C C . GLU A 1 326 ? -30.763 -27.245 1.135 1.00 45.03 326 GLU A C 1
ATOM 2591 O O . GLU A 1 326 ? -31.674 -26.984 0.347 1.00 45.03 326 GLU A O 1
ATOM 2596 N N . ARG A 1 327 ? -30.082 -26.269 1.742 1.00 47.62 327 ARG A N 1
ATOM 2597 C CA . ARG A 1 327 ? -30.235 -24.872 1.363 1.00 47.62 327 ARG A CA 1
ATOM 2598 C C . ARG A 1 327 ? -29.596 -24.722 -0.010 1.00 47.62 327 ARG A C 1
ATOM 2600 O O . ARG A 1 327 ? -28.413 -24.412 -0.125 1.00 47.62 327 ARG A O 1
ATOM 2607 N N . GLN A 1 328 ? -30.395 -24.934 -1.050 1.00 44.09 328 GLN A N 1
ATOM 2608 C CA . GLN A 1 328 ? -30.088 -24.511 -2.408 1.00 44.09 328 GLN A CA 1
ATOM 2609 C C . GLN A 1 328 ? -30.098 -22.984 -2.434 1.00 44.09 328 GLN A C 1
ATOM 2611 O O . GLN A 1 328 ? -31.073 -22.314 -2.773 1.00 44.09 328 GLN A O 1
ATOM 2616 N N . TYR A 1 329 ? -28.992 -22.408 -1.987 1.00 54.59 329 TYR A N 1
ATOM 2617 C CA . TYR A 1 329 ? -28.746 -20.990 -2.082 1.00 54.59 329 TYR A CA 1
ATOM 2618 C C . TYR A 1 329 ? -28.485 -20.647 -3.545 1.00 54.59 329 TYR A C 1
ATOM 2620 O O . TYR A 1 329 ? -27.363 -20.743 -4.036 1.00 54.59 329 TYR A O 1
ATOM 2628 N N . SER A 1 330 ? -29.523 -20.224 -4.260 1.00 61.50 330 SER A N 1
ATOM 2629 C CA . SER A 1 330 ? -29.315 -19.567 -5.544 1.00 61.50 330 SER A CA 1
ATOM 2630 C C . SER A 1 330 ? -28.572 -18.256 -5.287 1.00 61.50 330 SER A C 1
ATOM 2632 O O . SER A 1 330 ? -29.100 -17.331 -4.659 1.00 61.50 330 SER A O 1
ATOM 2634 N N . PHE A 1 331 ? -27.324 -18.202 -5.762 1.00 61.62 331 PHE A N 1
ATOM 2635 C CA . PHE A 1 331 ? -26.433 -17.041 -5.694 1.00 61.62 331 PHE A CA 1
ATOM 2636 C C . PHE A 1 331 ? -27.169 -15.742 -6.043 1.00 61.62 331 PHE A C 1
ATOM 2638 O O . PHE A 1 331 ? -26.996 -14.734 -5.365 1.00 61.62 331 PHE A O 1
ATOM 2645 N N . TYR A 1 332 ? -28.073 -15.792 -7.026 1.00 68.44 332 TYR A N 1
ATOM 2646 C CA . TYR A 1 332 ? -28.887 -14.661 -7.459 1.00 68.44 332 TYR A CA 1
ATOM 2647 C C . TYR A 1 332 ? -29.758 -14.059 -6.345 1.00 68.44 332 TYR A C 1
ATOM 2649 O O . TYR A 1 332 ? -29.817 -12.838 -6.204 1.00 68.44 332 TYR A O 1
ATOM 2657 N N . TYR A 1 333 ? -30.419 -14.878 -5.522 1.00 69.75 333 TYR A N 1
ATOM 2658 C CA . TYR A 1 333 ? -31.303 -14.370 -4.468 1.00 69.75 333 TYR A CA 1
ATOM 2659 C C . TYR A 1 333 ? -30.526 -13.768 -3.300 1.00 69.75 333 TYR A C 1
ATOM 2661 O O . TYR A 1 333 ? -30.961 -12.757 -2.748 1.00 69.75 333 TYR A O 1
ATOM 2669 N N . ILE A 1 334 ? -29.363 -14.334 -2.959 1.00 65.81 334 ILE A N 1
ATOM 2670 C CA . ILE A 1 334 ? -28.469 -13.757 -1.944 1.00 65.81 334 ILE A CA 1
ATOM 2671 C C . ILE A 1 334 ? -27.808 -12.481 -2.477 1.00 65.81 334 ILE A C 1
ATOM 2673 O O . ILE A 1 334 ? -27.672 -11.492 -1.762 1.00 65.81 334 ILE A O 1
ATOM 2677 N N . PHE A 1 335 ? -27.418 -12.469 -3.749 1.00 59.47 335 PHE A N 1
ATOM 2678 C CA . PHE A 1 335 ? -26.864 -11.291 -4.407 1.00 59.47 335 PHE A CA 1
ATOM 2679 C C . PHE A 1 335 ? -27.887 -10.151 -4.440 1.00 59.47 335 PHE A C 1
ATOM 2681 O O . PHE A 1 335 ? -27.580 -9.033 -4.034 1.00 59.47 335 PHE A O 1
ATOM 2688 N N . ARG A 1 336 ? -29.136 -10.439 -4.830 1.00 67.81 336 ARG A N 1
ATOM 2689 C CA . ARG A 1 336 ? -30.232 -9.461 -4.869 1.00 67.81 336 ARG A CA 1
ATOM 2690 C C . ARG A 1 336 ? -30.615 -8.948 -3.482 1.00 67.81 336 ARG A C 1
ATOM 2692 O O . ARG A 1 336 ? -30.909 -7.761 -3.343 1.00 67.81 336 ARG A O 1
ATOM 2699 N N . SER A 1 337 ? -30.669 -9.815 -2.473 1.00 60.28 337 SER A N 1
ATOM 2700 C CA . SER A 1 337 ? -31.025 -9.401 -1.113 1.00 60.28 337 SER A CA 1
ATOM 2701 C C . SER A 1 337 ? -29.949 -8.503 -0.505 1.00 60.28 337 SER A C 1
ATOM 2703 O O . SER A 1 337 ? -30.287 -7.493 0.107 1.00 60.28 337 SER A O 1
ATOM 2705 N N . GLU A 1 338 ? -28.676 -8.783 -0.768 1.00 57.59 338 GLU A N 1
ATOM 2706 C CA . GLU A 1 338 ? -27.565 -7.928 -0.349 1.00 57.59 338 GLU A CA 1
ATOM 2707 C C . GLU A 1 338 ? -27.508 -6.614 -1.128 1.00 57.59 338 GLU A C 1
ATOM 2709 O O . GLU A 1 338 ? -27.387 -5.563 -0.506 1.00 57.59 338 GLU A O 1
ATOM 2714 N N . LEU A 1 339 ? -27.748 -6.632 -2.445 1.00 57.31 339 LEU A N 1
ATOM 2715 C CA . LEU A 1 339 ? -27.974 -5.427 -3.259 1.00 57.31 339 LEU A CA 1
ATOM 2716 C C . LEU A 1 339 ? -29.044 -4.527 -2.641 1.00 57.31 339 LEU A C 1
ATOM 2718 O O . LEU A 1 339 ? -28.837 -3.336 -2.414 1.00 57.31 339 LEU A O 1
ATOM 2722 N N . LYS A 1 340 ? -30.200 -5.122 -2.338 1.00 66.12 340 LYS A N 1
ATOM 2723 C CA . LYS A 1 340 ? -31.337 -4.405 -1.768 1.00 66.12 340 LYS A CA 1
ATOM 2724 C C . LYS A 1 340 ? -30.998 -3.843 -0.393 1.00 66.12 340 LYS A C 1
ATOM 2726 O O . LYS A 1 340 ? -31.455 -2.754 -0.076 1.00 66.12 340 LYS A O 1
ATOM 2731 N N . LEU A 1 341 ? -30.203 -4.552 0.405 1.00 58.44 341 LEU A N 1
ATOM 2732 C CA . LEU A 1 341 ? -29.760 -4.090 1.716 1.00 58.44 341 LEU A CA 1
ATOM 2733 C C . LEU A 1 341 ? -28.730 -2.954 1.630 1.00 58.44 341 LEU A C 1
ATOM 2735 O O . LEU A 1 341 ? -28.828 -2.019 2.415 1.00 58.44 341 LEU A O 1
ATOM 2739 N N . MET A 1 342 ? -27.796 -2.986 0.674 1.00 57.25 342 MET A N 1
ATOM 2740 C CA . MET A 1 342 ? -26.845 -1.883 0.458 1.00 57.25 342 MET A CA 1
ATOM 2741 C C . MET A 1 342 ? -27.539 -0.581 0.098 1.00 57.25 342 MET A C 1
ATOM 2743 O O . MET A 1 342 ? -27.170 0.477 0.591 1.00 57.25 342 MET A O 1
ATOM 2747 N N . PHE A 1 343 ? -28.552 -0.675 -0.757 1.00 62.06 343 PHE A N 1
ATOM 2748 C CA . PHE A 1 343 ? -29.304 0.470 -1.245 1.00 62.06 343 PHE A CA 1
ATOM 2749 C C . PHE A 1 343 ? -30.404 0.936 -0.279 1.00 62.06 343 PHE A C 1
ATOM 2751 O O . PHE A 1 343 ? -30.945 2.027 -0.456 1.00 62.06 343 PHE A O 1
ATOM 2758 N N . ARG A 1 344 ? -30.721 0.147 0.760 1.00 56.06 344 ARG A N 1
ATOM 2759 C CA . ARG A 1 344 ? -31.768 0.471 1.742 1.00 56.06 344 ARG A CA 1
ATOM 2760 C C . ARG A 1 344 ? -31.353 1.553 2.731 1.00 56.06 344 ARG A C 1
ATOM 2762 O O . ARG A 1 344 ? -32.200 2.334 3.149 1.00 56.06 344 ARG A O 1
ATOM 2769 N N . ASP A 1 345 ? -30.076 1.590 3.095 1.00 58.28 345 ASP A N 1
ATOM 2770 C CA . ASP A 1 345 ? -29.565 2.490 4.135 1.00 58.28 345 ASP A CA 1
ATOM 2771 C C . ASP A 1 345 ? -29.099 3.849 3.561 1.00 58.28 345 ASP A C 1
ATOM 2773 O O . ASP A 1 345 ? -28.559 4.688 4.282 1.00 58.28 345 ASP A O 1
ATOM 2777 N N . VAL A 1 346 ? -29.319 4.086 2.260 1.00 60.12 346 VAL A N 1
ATOM 2778 C CA . VAL A 1 346 ? -28.885 5.287 1.534 1.00 60.12 346 VAL A CA 1
ATOM 2779 C C . VAL A 1 346 ? -30.083 6.201 1.259 1.00 60.12 346 VAL A C 1
ATOM 2781 O O . VAL A 1 346 ? -31.132 5.752 0.798 1.00 60.12 346 VAL A O 1
ATOM 2784 N N . SER A 1 347 ? -29.945 7.499 1.545 1.00 69.62 347 SER A N 1
ATOM 2785 C CA . SER A 1 347 ? -31.032 8.473 1.385 1.00 69.62 347 SER A CA 1
ATOM 2786 C C . SER A 1 347 ? -31.435 8.670 -0.085 1.00 69.62 347 SER A C 1
ATOM 2788 O O . SER A 1 347 ? -30.595 8.641 -0.982 1.00 69.62 347 SER A O 1
ATOM 2790 N N . LEU A 1 348 ? -32.722 8.943 -0.345 1.00 69.94 348 LEU A N 1
ATOM 2791 C CA . LEU A 1 348 ? -33.253 9.238 -1.693 1.00 69.94 348 LEU A CA 1
ATOM 2792 C C . LEU A 1 348 ? -32.492 10.376 -2.403 1.00 69.94 348 LEU A C 1
ATOM 2794 O O . LEU A 1 348 ? -32.279 10.332 -3.613 1.00 69.94 348 LEU A O 1
ATOM 2798 N N . TRP A 1 349 ? -32.013 11.354 -1.632 1.00 70.81 349 TRP A N 1
ATOM 2799 C CA . TRP A 1 349 ? -31.185 12.460 -2.112 1.00 70.81 349 TRP A CA 1
ATOM 2800 C C . TRP A 1 349 ? -29.862 12.011 -2.734 1.00 70.81 349 TRP A C 1
ATOM 2802 O O . TRP A 1 349 ? -29.396 12.633 -3.685 1.00 70.81 349 TRP A O 1
ATOM 2812 N N . TRP A 1 350 ? -29.270 10.918 -2.250 1.00 74.19 350 TRP A N 1
ATOM 2813 C CA . TRP A 1 350 ? -28.030 10.389 -2.810 1.00 74.19 350 TRP A CA 1
ATOM 2814 C C . TRP A 1 350 ? -28.231 9.864 -4.246 1.00 74.19 350 TRP A C 1
ATOM 2816 O O . TRP A 1 350 ? -27.396 10.080 -5.122 1.00 74.19 350 TRP A O 1
ATOM 2826 N N . TYR A 1 351 ? -29.377 9.247 -4.541 1.00 69.94 351 TYR A N 1
ATOM 2827 C CA . TYR A 1 351 ? -29.697 8.852 -5.917 1.00 69.94 351 TYR A CA 1
ATOM 2828 C C . TYR A 1 351 ? -29.945 10.070 -6.805 1.00 69.94 351 TYR A C 1
ATOM 2830 O O . TYR A 1 351 ? -29.451 10.116 -7.928 1.00 69.94 351 TYR A O 1
ATOM 2838 N N . GLY A 1 352 ? -30.657 11.075 -6.285 1.00 75.50 352 GLY A N 1
ATOM 2839 C CA . GLY A 1 352 ? -30.919 12.319 -7.008 1.00 75.50 352 GLY A CA 1
ATOM 2840 C C . GLY A 1 352 ? -29.629 13.031 -7.416 1.00 75.50 352 GLY A C 1
ATOM 2841 O O . GLY A 1 352 ? -29.440 13.341 -8.589 1.00 75.50 352 GLY A O 1
ATOM 2842 N N . VAL A 1 353 ? -28.699 13.217 -6.477 1.00 76.56 353 VAL A N 1
ATOM 2843 C CA . VAL A 1 353 ? -27.410 13.861 -6.767 1.00 76.56 353 VAL A CA 1
ATOM 2844 C C . VAL A 1 353 ? -26.535 12.990 -7.676 1.00 76.56 353 VAL A C 1
ATOM 2846 O O . VAL A 1 353 ? -25.888 13.529 -8.568 1.00 76.56 353 VAL A O 1
ATOM 2849 N N . GLY A 1 354 ? -26.565 11.660 -7.540 1.00 72.69 354 GLY A N 1
ATOM 2850 C CA . GLY A 1 354 ? -25.858 10.752 -8.451 1.00 72.69 354 GLY A CA 1
ATOM 2851 C C . GLY A 1 354 ? -26.347 10.845 -9.901 1.00 72.69 354 GLY A C 1
ATOM 2852 O O . GLY A 1 354 ? -25.534 10.915 -10.821 1.00 72.69 354 GLY A O 1
ATOM 2853 N N . ILE A 1 355 ? -27.666 10.917 -10.109 1.00 72.69 355 ILE A N 1
ATOM 2854 C CA . ILE A 1 355 ? -28.278 11.115 -11.433 1.00 72.69 355 ILE A CA 1
ATOM 2855 C C . ILE A 1 355 ? -27.935 12.500 -11.985 1.00 72.69 355 ILE A C 1
ATOM 2857 O O . ILE A 1 355 ? -27.598 12.619 -13.158 1.00 72.69 355 ILE A O 1
ATOM 2861 N N . ILE A 1 356 ? -27.968 13.541 -11.151 1.00 76.56 356 ILE A N 1
ATOM 2862 C CA . ILE A 1 356 ? -27.600 14.904 -11.556 1.00 76.56 356 ILE A CA 1
ATOM 2863 C C . ILE A 1 356 ? -26.128 14.965 -11.974 1.00 76.56 356 ILE A C 1
ATOM 2865 O O . ILE A 1 356 ? -25.829 15.497 -13.038 1.00 76.56 356 ILE A O 1
ATOM 2869 N N . LEU A 1 357 ? -25.219 14.375 -11.191 1.00 71.62 357 LEU A N 1
ATOM 2870 C CA . LEU A 1 357 ? -23.800 14.267 -11.539 1.00 71.62 357 LEU A CA 1
ATOM 2871 C C . LEU A 1 357 ? -23.609 13.494 -12.849 1.00 71.62 357 LEU A C 1
ATOM 2873 O O . LEU A 1 357 ? -22.837 13.927 -13.696 1.00 71.62 357 LEU A O 1
ATOM 2877 N N . PHE A 1 358 ? -24.338 12.394 -13.056 1.00 70.19 358 PHE A N 1
ATOM 2878 C CA . PHE A 1 358 ? -24.292 11.641 -14.310 1.00 70.19 358 PHE A CA 1
ATOM 2879 C C . PHE A 1 358 ? -24.771 12.479 -15.501 1.00 70.19 358 PHE A C 1
ATOM 2881 O O . PHE A 1 358 ? -24.070 12.576 -16.503 1.00 70.19 358 PHE A O 1
ATOM 2888 N N . LEU A 1 359 ? -25.916 13.150 -15.383 1.00 73.56 359 LEU A N 1
ATOM 2889 C CA . LEU A 1 359 ? -26.446 14.011 -16.441 1.00 73.56 359 LEU A CA 1
ATOM 2890 C C . LEU A 1 359 ? -25.502 15.180 -16.742 1.00 73.56 359 LEU A C 1
ATOM 2892 O O . LEU A 1 359 ? -25.260 15.477 -17.907 1.00 73.56 359 LEU A O 1
ATOM 2896 N N . LEU A 1 360 ? -24.890 15.782 -15.719 1.00 70.12 360 LEU A N 1
ATOM 2897 C CA . LEU A 1 360 ? -23.879 16.829 -15.882 1.00 70.12 360 LEU A CA 1
ATOM 2898 C C . LEU A 1 360 ? -22.677 16.366 -16.719 1.00 70.12 360 LEU A C 1
ATOM 2900 O O . LEU A 1 360 ? -22.140 17.174 -17.472 1.00 70.12 360 LEU A O 1
ATOM 2904 N N . THR A 1 361 ? -22.286 15.084 -16.677 1.00 64.12 361 THR A N 1
ATOM 2905 C CA . THR A 1 361 ? -21.196 14.589 -17.544 1.00 64.12 361 THR A CA 1
ATOM 2906 C C . THR A 1 361 ? -21.510 14.671 -19.033 1.00 64.12 361 THR A C 1
ATOM 2908 O O . THR A 1 361 ? -20.582 14.822 -19.822 1.00 64.12 361 THR A O 1
ATOM 2911 N N . MET A 1 362 ? -22.788 14.620 -19.426 1.00 67.25 362 MET A N 1
ATOM 2912 C CA . MET A 1 362 ? -23.183 14.737 -20.833 1.00 67.25 362 MET A CA 1
ATOM 2913 C C . MET A 1 362 ? -23.110 16.177 -21.355 1.00 67.25 362 MET A C 1
ATOM 2915 O O . MET A 1 362 ? -23.016 16.372 -22.562 1.00 67.25 362 MET A O 1
ATOM 2919 N N . PHE A 1 363 ? -23.132 17.177 -20.468 1.00 70.88 363 PHE A N 1
ATOM 2920 C CA . PHE A 1 363 ? -23.156 18.597 -20.840 1.00 70.88 363 PHE A CA 1
ATOM 2921 C C . PHE A 1 363 ? -21.809 19.315 -20.653 1.00 70.88 363 PHE A C 1
ATOM 2923 O O . PHE A 1 363 ? -21.671 20.463 -21.073 1.00 70.88 363 PHE A O 1
ATOM 2930 N N . ILE A 1 364 ? -20.807 18.675 -20.035 1.00 67.12 364 ILE A N 1
ATOM 2931 C CA . ILE A 1 364 ? -19.506 19.301 -19.756 1.00 67.12 364 ILE A CA 1
ATOM 2932 C C . ILE A 1 364 ? -18.516 19.052 -20.913 1.00 67.12 364 ILE A C 1
ATOM 2934 O O . ILE A 1 364 ? -18.258 17.895 -21.253 1.00 67.12 364 ILE A O 1
ATOM 2938 N N . PRO A 1 365 ? -17.891 20.104 -21.484 1.00 59.47 365 PRO A N 1
ATOM 2939 C CA . PRO A 1 365 ? -16.877 19.963 -22.529 1.00 59.47 365 PRO A CA 1
ATOM 2940 C C . PRO A 1 365 ? -15.629 19.199 -22.047 1.00 59.47 365 PRO A C 1
ATOM 2942 O O . PRO A 1 365 ? -15.206 19.328 -20.895 1.00 59.47 365 PRO A O 1
ATOM 2945 N N . LEU A 1 366 ? -15.021 18.431 -22.965 1.00 51.94 366 LEU A N 1
ATOM 2946 C CA . LEU A 1 366 ? -13.942 17.446 -22.733 1.00 51.94 366 LEU A CA 1
ATOM 2947 C C . LEU A 1 366 ? -12.722 17.981 -21.953 1.00 51.94 366 LEU A C 1
ATOM 2949 O O . LEU A 1 366 ? -12.002 17.218 -21.307 1.00 51.94 366 LEU A O 1
ATOM 2953 N N . THR A 1 367 ? -12.482 19.290 -21.992 1.00 53.53 367 THR A N 1
ATOM 2954 C CA . THR A 1 367 ? -11.360 19.962 -21.322 1.00 53.53 367 THR A CA 1
ATOM 2955 C C . THR A 1 367 ? -11.557 20.086 -19.806 1.00 53.53 367 THR A C 1
ATOM 2957 O O . THR A 1 367 ? -10.586 20.018 -19.055 1.00 53.53 367 THR A O 1
ATOM 2960 N N . SER A 1 368 ? -12.805 20.209 -19.338 1.00 55.34 368 SER A N 1
ATOM 2961 C CA . SER A 1 368 ? -13.157 20.390 -17.916 1.00 55.34 368 SER A CA 1
ATOM 2962 C C . SER A 1 368 ? -13.590 19.088 -17.226 1.00 55.34 368 SER A C 1
ATOM 2964 O O . SER A 1 368 ? -13.759 19.048 -16.007 1.00 55.34 368 SER A O 1
ATOM 2966 N N . THR A 1 369 ? -13.725 17.994 -17.979 1.00 56.88 369 THR A N 1
ATOM 2967 C CA . THR A 1 369 ? -14.224 16.699 -17.488 1.00 56.88 369 THR A CA 1
ATOM 2968 C C . THR A 1 369 ? -13.284 16.039 -16.475 1.00 56.88 369 THR A C 1
ATOM 2970 O O . THR A 1 369 ? -13.745 15.289 -15.619 1.00 56.88 369 THR A O 1
ATOM 2973 N N . LYS A 1 370 ? -11.977 16.345 -16.509 1.00 55.91 370 LYS A N 1
ATOM 2974 C CA . LYS A 1 370 ? -10.973 15.760 -15.598 1.00 55.91 370 LYS A CA 1
ATOM 2975 C C . LYS A 1 370 ? -11.270 16.056 -14.123 1.00 55.91 370 LYS A C 1
ATOM 2977 O O . LYS A 1 370 ? -11.210 15.151 -13.302 1.00 55.91 370 LYS A O 1
ATOM 2982 N N . VAL A 1 371 ? -11.640 17.297 -13.792 1.00 57.62 371 VAL A N 1
ATOM 2983 C CA . VAL A 1 371 ? -11.978 17.693 -12.409 1.00 57.62 371 VAL A CA 1
ATOM 2984 C C . VAL A 1 371 ? -13.297 17.056 -11.968 1.00 57.62 371 VAL A C 1
ATOM 2986 O O . VAL A 1 371 ? -13.423 16.569 -10.847 1.00 57.62 371 VAL A O 1
ATOM 2989 N N . PHE A 1 372 ? -14.265 17.000 -12.880 1.00 60.78 372 PHE A N 1
ATOM 2990 C CA . PHE A 1 372 ? -15.591 16.450 -12.617 1.00 60.78 372 PHE A CA 1
ATOM 2991 C C . PHE A 1 372 ? -15.572 14.922 -12.419 1.00 60.78 372 PHE A C 1
ATOM 2993 O O . PHE A 1 372 ? -16.303 14.388 -11.585 1.00 60.78 372 PHE A O 1
ATOM 3000 N N . LEU A 1 373 ? -14.665 14.222 -13.110 1.00 59.31 373 LEU A N 1
ATOM 3001 C CA . LEU A 1 373 ? -14.408 12.793 -12.925 1.00 59.31 373 LEU A CA 1
ATOM 3002 C C . LEU A 1 373 ? -13.945 12.460 -11.505 1.00 59.31 373 LEU A C 1
ATOM 3004 O O . LEU A 1 373 ? -14.413 11.466 -10.956 1.00 59.31 373 LEU A O 1
ATOM 3008 N N . TYR A 1 374 ? -13.105 13.294 -10.879 1.00 61.59 374 TYR A N 1
ATOM 3009 C CA . TYR A 1 374 ? -12.700 13.085 -9.483 1.00 61.59 374 TYR A CA 1
ATOM 3010 C C . TYR A 1 374 ? -13.890 13.186 -8.521 1.00 61.59 374 TYR A C 1
ATOM 3012 O O . TYR A 1 374 ? -14.017 12.369 -7.612 1.00 61.59 374 TYR A O 1
ATOM 3020 N N . VAL A 1 375 ? -14.807 14.133 -8.749 1.00 65.25 375 VAL A N 1
ATOM 3021 C CA . VAL A 1 375 ? -16.024 14.295 -7.931 1.00 65.25 375 VAL A CA 1
ATOM 3022 C C . VAL A 1 375 ? -16.957 13.090 -8.079 1.00 65.25 375 VAL A C 1
ATOM 3024 O O . VAL A 1 375 ? -17.497 12.596 -7.090 1.00 65.25 375 VAL A O 1
ATOM 3027 N N . ILE A 1 376 ? -17.097 12.562 -9.296 1.00 65.69 376 ILE A N 1
ATOM 3028 C CA . ILE A 1 376 ? -17.885 11.350 -9.564 1.00 65.69 376 ILE A CA 1
ATOM 3029 C C . ILE A 1 376 ? -17.240 10.116 -8.936 1.00 65.69 376 ILE A C 1
ATOM 3031 O O . ILE A 1 376 ? -17.944 9.272 -8.387 1.00 65.69 376 ILE A O 1
ATOM 3035 N N . TRP A 1 377 ? -15.911 10.025 -8.960 1.00 62.47 377 TRP A N 1
ATOM 3036 C CA . TRP A 1 377 ? -15.168 8.944 -8.310 1.00 62.47 377 TRP A CA 1
ATOM 3037 C C . TRP A 1 377 ? -15.330 8.938 -6.788 1.00 62.47 377 TRP A C 1
ATOM 3039 O O . TRP A 1 377 ? -15.338 7.874 -6.169 1.00 62.47 377 TRP A O 1
ATOM 3049 N N . LEU A 1 378 ? -15.506 10.113 -6.182 1.00 63.75 378 LEU A N 1
ATOM 3050 C CA . LEU A 1 378 ? -15.776 10.261 -4.752 1.00 63.75 378 LEU A CA 1
ATOM 3051 C C . LEU A 1 378 ? -17.225 9.899 -4.378 1.00 63.75 378 LEU A C 1
ATOM 3053 O O . LEU A 1 378 ? -17.495 9.539 -3.231 1.00 63.75 378 LEU A O 1
ATOM 3057 N N . TRP A 1 379 ? -18.164 9.961 -5.327 1.00 70.62 379 TRP A N 1
ATOM 3058 C CA . TRP A 1 379 ? -19.593 9.739 -5.085 1.00 70.62 379 TRP A CA 1
ATOM 3059 C C . TRP A 1 379 ? -19.968 8.353 -4.519 1.00 70.62 379 TRP A C 1
ATOM 3061 O O . TRP A 1 379 ? -20.800 8.303 -3.610 1.00 70.62 379 TRP A O 1
ATOM 3071 N N . PRO A 1 380 ? -19.379 7.222 -4.970 1.00 63.44 380 PRO A N 1
ATOM 3072 C CA . PRO A 1 380 ? -19.653 5.902 -4.396 1.00 63.44 380 PRO A CA 1
ATOM 3073 C C . PRO A 1 380 ? -18.964 5.635 -3.044 1.00 63.44 380 PRO A C 1
ATOM 3075 O O . PRO A 1 380 ? -19.240 4.614 -2.416 1.00 63.44 380 PRO A O 1
ATOM 3078 N N . ILE A 1 381 ? -18.107 6.524 -2.531 1.00 65.50 381 ILE A N 1
ATOM 3079 C CA . ILE A 1 381 ? -17.389 6.305 -1.256 1.00 65.50 381 ILE A CA 1
ATOM 3080 C C . ILE A 1 381 ? -18.317 6.069 -0.047 1.00 65.50 381 ILE A C 1
ATOM 3082 O O . ILE A 1 381 ? -18.001 5.203 0.774 1.00 65.50 381 ILE A O 1
ATOM 3086 N N . PRO A 1 382 ? -19.467 6.753 0.107 1.00 64.06 382 PRO A N 1
ATOM 3087 C CA . PRO A 1 382 ? -20.408 6.477 1.192 1.00 64.06 382 PRO A CA 1
ATOM 3088 C C . PRO A 1 382 ? -21.038 5.079 1.122 1.00 64.06 382 PRO A C 1
ATOM 3090 O O . PRO A 1 382 ? -21.355 4.527 2.170 1.00 64.06 382 PRO A O 1
ATOM 3093 N N . LEU A 1 383 ? -21.167 4.481 -0.072 1.00 61.72 383 LEU A N 1
ATOM 3094 C CA . LEU A 1 383 ? -21.585 3.078 -0.242 1.00 61.72 383 LEU A CA 1
ATOM 3095 C C . LEU A 1 383 ? -20.476 2.094 0.160 1.00 61.72 383 LEU A C 1
ATOM 3097 O O . LEU A 1 383 ? -20.767 0.990 0.616 1.00 61.72 383 LEU A O 1
ATOM 3101 N N . LEU A 1 384 ? -19.209 2.494 0.009 1.00 54.09 384 LEU A N 1
ATOM 3102 C CA . LEU A 1 384 ? -18.036 1.705 0.401 1.00 54.09 384 LEU A CA 1
ATOM 3103 C C . LEU A 1 384 ? -17.749 1.786 1.913 1.00 54.09 384 LEU A C 1
ATOM 3105 O O . LEU A 1 384 ? -17.184 0.860 2.493 1.00 54.09 384 LEU A O 1
ATOM 3109 N N . ALA A 1 385 ? -18.171 2.870 2.573 1.00 50.44 385 ALA A N 1
ATOM 3110 C CA . ALA A 1 385 ? -17.894 3.159 3.983 1.00 50.44 385 ALA A CA 1
ATOM 3111 C C . ALA A 1 385 ? -18.362 2.084 4.997 1.00 50.44 385 ALA A C 1
ATOM 3113 O O . ALA A 1 385 ? -17.621 1.826 5.948 1.00 50.44 385 ALA A O 1
ATOM 3114 N N . PRO A 1 386 ? -19.531 1.429 4.838 1.00 52.81 386 PRO A N 1
ATOM 3115 C CA . PRO A 1 386 ? -20.001 0.411 5.782 1.00 52.81 386 PRO A CA 1
ATOM 3116 C C . PRO A 1 386 ? -19.289 -0.944 5.633 1.00 52.81 386 PRO A C 1
ATOM 3118 O O . PRO A 1 386 ? -19.296 -1.746 6.568 1.00 52.81 386 PRO A O 1
ATOM 3121 N N . ILE A 1 387 ? -18.650 -1.204 4.483 1.00 53.31 387 ILE A N 1
ATOM 3122 C CA . ILE A 1 387 ? -18.092 -2.519 4.115 1.00 53.31 387 ILE A CA 1
ATOM 3123 C C . ILE A 1 387 ? -16.948 -2.939 5.056 1.00 53.31 387 ILE A C 1
ATOM 3125 O O . ILE A 1 387 ? -16.823 -4.117 5.386 1.00 53.31 387 ILE A O 1
ATOM 3129 N N . GLY A 1 388 ? -16.153 -1.986 5.557 1.00 44.56 388 GLY A N 1
ATOM 3130 C CA . GLY A 1 388 ? -15.058 -2.261 6.499 1.00 44.56 388 GLY A CA 1
ATOM 3131 C C . GLY A 1 388 ? -15.485 -2.431 7.967 1.00 44.56 388 GLY A C 1
ATOM 3132 O O . GLY A 1 388 ? -14.723 -2.976 8.765 1.00 44.56 388 GLY A O 1
ATOM 3133 N N . GLY A 1 389 ? -16.689 -1.980 8.350 1.00 43.81 389 GLY A N 1
ATOM 3134 C CA . GLY A 1 389 ? -17.076 -1.790 9.759 1.00 43.81 389 GLY A CA 1
ATOM 3135 C C . GLY A 1 389 ? -18.157 -2.725 10.318 1.00 43.81 389 GLY A C 1
ATOM 3136 O O . GLY A 1 389 ? -18.377 -2.738 11.536 1.00 43.81 389 GLY A O 1
ATOM 3137 N N . GLU A 1 390 ? -18.861 -3.489 9.477 1.00 47.50 390 GLU A N 1
ATOM 3138 C CA . GLU A 1 390 ? -19.998 -4.323 9.895 1.00 47.50 390 GLU A CA 1
ATOM 3139 C C . GLU A 1 390 ? -19.929 -5.745 9.337 1.00 47.50 390 GLU A C 1
ATOM 3141 O O . GLU A 1 390 ? -20.621 -6.094 8.387 1.00 47.50 390 GLU A O 1
ATOM 3146 N N . ARG A 1 391 ? -19.156 -6.619 10.000 1.00 44.81 391 ARG A N 1
ATOM 3147 C CA . ARG A 1 391 ? -19.033 -8.050 9.658 1.00 44.81 391 ARG A CA 1
ATOM 3148 C C . ARG A 1 391 ? -20.333 -8.856 9.644 1.00 44.81 391 ARG A C 1
ATOM 3150 O O . ARG A 1 391 ? -20.296 -10.003 9.212 1.00 44.81 391 ARG A O 1
ATOM 3157 N N . LYS A 1 392 ? -21.476 -8.303 10.069 1.00 44.91 392 LYS A N 1
ATOM 3158 C CA . LYS A 1 392 ? -22.728 -9.065 10.045 1.00 44.91 392 LYS A CA 1
ATOM 3159 C C . LYS A 1 392 ? -23.227 -9.378 8.630 1.00 44.91 392 LYS A C 1
ATOM 3161 O O . LYS A 1 392 ? -23.922 -10.370 8.528 1.00 44.91 392 LYS A O 1
ATOM 3166 N N . ASN A 1 393 ? -22.842 -8.636 7.578 1.00 45.28 393 ASN A N 1
ATOM 3167 C CA . ASN A 1 393 ? -23.225 -8.918 6.177 1.00 45.28 393 ASN A CA 1
ATOM 3168 C C . ASN A 1 393 ? -22.216 -8.321 5.156 1.00 45.28 393 ASN A C 1
ATOM 3170 O O . ASN A 1 393 ? -22.546 -7.427 4.383 1.00 45.28 393 ASN A O 1
ATOM 3174 N N . VAL A 1 394 ? -20.941 -8.739 5.192 1.00 45.41 394 VAL A N 1
ATOM 3175 C CA . VAL A 1 394 ? -19.880 -8.232 4.271 1.00 45.41 394 VAL A CA 1
ATOM 3176 C C . VAL A 1 394 ? -19.792 -9.045 2.970 1.00 45.41 394 VAL A C 1
ATOM 3178 O O . VAL A 1 394 ? -19.252 -8.561 1.978 1.00 45.41 394 VAL A O 1
ATOM 3181 N N . SER A 1 395 ? -20.340 -10.265 2.956 1.00 42.97 395 SER A N 1
ATOM 3182 C CA . SER A 1 395 ? -20.093 -11.288 1.928 1.00 42.97 395 SER A CA 1
ATOM 3183 C C . SER A 1 395 ? -20.423 -10.844 0.503 1.00 42.97 395 SER A C 1
ATOM 3185 O O . SER A 1 395 ? -19.635 -11.107 -0.398 1.00 42.97 395 SER A O 1
ATOM 3187 N N . ASN A 1 396 ? -21.549 -10.160 0.285 1.00 42.56 396 ASN A N 1
ATOM 3188 C CA . ASN A 1 396 ? -21.991 -9.819 -1.075 1.00 42.56 396 ASN A CA 1
ATOM 3189 C C . ASN A 1 396 ? -22.001 -8.318 -1.355 1.00 42.56 396 ASN A C 1
ATOM 3191 O O . ASN A 1 396 ? -22.100 -7.909 -2.510 1.00 42.56 396 ASN A O 1
ATOM 3195 N N . ARG A 1 397 ? -21.868 -7.489 -0.316 1.00 43.31 397 ARG A N 1
ATOM 3196 C CA . ARG A 1 397 ? -21.887 -6.034 -0.456 1.00 43.31 397 ARG A CA 1
ATOM 3197 C C . ARG A 1 397 ? -20.671 -5.497 -1.227 1.00 43.31 397 ARG A C 1
ATOM 3199 O O . ARG A 1 397 ? -20.791 -4.602 -2.058 1.00 43.31 397 ARG A O 1
ATOM 3206 N N . ALA A 1 398 ? -19.497 -6.087 -1.006 1.00 39.78 398 ALA A N 1
ATOM 3207 C CA . ALA A 1 398 ? -18.268 -5.693 -1.696 1.00 39.78 398 ALA A CA 1
ATOM 3208 C C . ALA A 1 398 ? -18.275 -6.066 -3.190 1.00 39.78 398 ALA A C 1
ATOM 3210 O O . ALA A 1 398 ? -17.909 -5.246 -4.028 1.00 39.78 398 ALA A O 1
ATOM 3211 N N . THR A 1 399 ? -18.746 -7.268 -3.536 1.00 42.47 399 THR A N 1
ATOM 3212 C CA . THR A 1 399 ? -18.765 -7.795 -4.913 1.00 42.47 399 THR A CA 1
ATOM 3213 C C . THR A 1 399 ? -19.732 -7.023 -5.807 1.00 42.47 399 THR A C 1
ATOM 3215 O O . THR A 1 399 ? -19.395 -6.667 -6.932 1.00 42.47 399 THR A O 1
ATOM 3218 N N . VAL A 1 400 ? -20.914 -6.709 -5.273 1.00 44.47 400 VAL A N 1
ATOM 3219 C CA . VAL A 1 400 ? -21.962 -5.925 -5.938 1.00 44.47 400 VAL A CA 1
ATOM 3220 C C . VAL A 1 400 ? -21.482 -4.515 -6.281 1.00 44.47 400 VAL A C 1
ATOM 3222 O O . VAL A 1 400 ? -21.670 -4.056 -7.405 1.00 44.47 400 VAL A O 1
ATOM 3225 N N . VAL A 1 401 ? -20.868 -3.809 -5.325 1.00 46.59 401 VAL A N 1
ATOM 3226 C CA . VAL A 1 401 ? -20.486 -2.403 -5.529 1.00 46.59 401 VAL A CA 1
ATOM 3227 C C . VAL A 1 401 ? -19.240 -2.263 -6.386 1.00 46.59 401 VAL A C 1
ATOM 3229 O O . VAL A 1 401 ? -19.159 -1.299 -7.137 1.00 46.59 401 VAL A O 1
ATOM 3232 N N . PHE A 1 402 ? -18.317 -3.228 -6.361 1.00 43.94 402 PHE A N 1
ATOM 3233 C CA . PHE A 1 402 ? -17.177 -3.223 -7.280 1.00 43.94 402 PHE A CA 1
ATOM 3234 C C . PHE A 1 402 ? -17.591 -3.573 -8.715 1.00 43.94 402 PHE A C 1
ATOM 3236 O O . PHE A 1 402 ? -17.084 -2.982 -9.665 1.00 43.94 402 PHE A O 1
ATOM 3243 N N . GLN A 1 403 ? -18.565 -4.475 -8.892 1.00 40.25 403 GLN A N 1
ATOM 3244 C CA . GLN A 1 403 ? -19.203 -4.690 -10.193 1.00 40.25 403 GLN A CA 1
ATOM 3245 C C . GLN A 1 403 ? -19.961 -3.445 -10.651 1.00 40.25 403 GLN A C 1
ATOM 3247 O O . GLN A 1 403 ? -19.857 -3.086 -11.811 1.00 40.25 403 GLN A O 1
ATOM 3252 N N . LEU A 1 404 ? -20.653 -2.731 -9.758 1.00 40.97 404 LEU A N 1
ATOM 3253 C CA . LEU A 1 404 ? -21.322 -1.472 -10.093 1.00 40.97 404 LEU A CA 1
ATOM 3254 C C . LEU A 1 404 ? -20.345 -0.330 -10.375 1.00 40.97 404 LEU A C 1
ATOM 3256 O O . LEU A 1 404 ? -20.630 0.436 -11.278 1.00 40.97 404 LEU A O 1
ATOM 3260 N N . SER A 1 405 ? -19.212 -0.204 -9.676 1.00 43.06 405 SER A N 1
ATOM 3261 C CA . SER A 1 405 ? -18.210 0.843 -9.928 1.00 43.06 405 SER A CA 1
ATOM 3262 C C . SER A 1 405 ? -17.390 0.565 -11.187 1.00 43.06 405 SER A C 1
ATOM 3264 O O . SER A 1 405 ? -17.115 1.493 -11.944 1.00 43.06 405 SER A O 1
ATOM 3266 N N . SER A 1 406 ? -17.067 -0.703 -11.464 1.00 39.62 406 SER A N 1
ATOM 3267 C CA . SER A 1 406 ? -16.473 -1.127 -12.737 1.00 39.62 406 SER A CA 1
ATOM 3268 C C . SER A 1 406 ? -17.473 -1.025 -13.888 1.00 39.62 406 SER A C 1
ATOM 3270 O O . SER A 1 406 ? -17.099 -0.519 -14.935 1.00 39.62 406 SER A O 1
ATOM 3272 N N . LEU A 1 407 ? -18.751 -1.373 -13.700 1.00 40.16 407 LEU A N 1
ATOM 3273 C CA . LEU A 1 407 ? -19.816 -1.105 -14.674 1.00 40.16 407 LEU A CA 1
ATOM 3274 C C . LEU A 1 407 ? -20.020 0.395 -14.874 1.00 40.16 407 LEU A C 1
ATOM 3276 O O . LEU A 1 407 ? -20.185 0.809 -16.007 1.00 40.16 407 LEU A O 1
ATOM 3280 N N . TYR A 1 408 ? -19.954 1.227 -13.832 1.00 47.50 408 TYR A N 1
ATOM 3281 C CA . TYR A 1 408 ? -20.044 2.684 -13.970 1.00 47.50 408 TYR A CA 1
ATOM 3282 C C . TYR A 1 408 ? -18.837 3.245 -14.722 1.00 47.50 408 TYR A C 1
ATOM 3284 O O . TYR A 1 408 ? -18.999 4.092 -15.590 1.00 47.50 408 TYR A O 1
ATOM 3292 N N . ALA A 1 409 ? -17.631 2.740 -14.449 1.00 43.94 409 ALA A N 1
ATOM 3293 C CA . ALA A 1 409 ? -16.423 3.096 -15.185 1.00 43.94 409 ALA A CA 1
ATOM 3294 C C . ALA A 1 409 ? -16.485 2.619 -16.646 1.00 43.94 409 ALA A C 1
ATOM 3296 O O . ALA A 1 409 ? -16.134 3.376 -17.543 1.00 43.94 409 ALA A O 1
ATOM 3297 N N . ILE A 1 410 ? -16.999 1.414 -16.906 1.00 43.91 410 ILE A N 1
ATOM 3298 C CA . ILE A 1 410 ? -17.202 0.859 -18.250 1.00 43.91 410 ILE A CA 1
ATOM 3299 C C . ILE A 1 410 ? -18.304 1.624 -18.989 1.00 43.91 410 ILE A C 1
ATOM 3301 O O . ILE A 1 410 ? -18.113 1.951 -20.149 1.00 43.91 410 ILE A O 1
ATOM 3305 N N . ILE A 1 411 ? -19.419 1.973 -18.344 1.00 45.91 411 ILE A N 1
ATOM 3306 C CA . ILE A 1 411 ? -20.520 2.760 -18.921 1.00 45.91 411 ILE A CA 1
ATOM 3307 C C . ILE A 1 411 ? -20.062 4.195 -19.191 1.00 45.91 411 ILE A C 1
ATOM 3309 O O . ILE A 1 411 ? -20.338 4.710 -20.267 1.00 45.91 411 ILE A O 1
ATOM 3313 N N . CYS A 1 412 ? -19.301 4.823 -18.290 1.00 45.81 412 CYS A N 1
ATOM 3314 C CA . CYS A 1 412 ? -18.681 6.125 -18.539 1.00 45.81 412 CYS A CA 1
ATOM 3315 C C . CYS A 1 412 ? -17.652 6.048 -19.677 1.00 45.81 412 CYS A C 1
ATOM 3317 O O . CYS A 1 412 ? -17.653 6.916 -20.541 1.00 45.81 412 CYS A O 1
ATOM 3319 N N . CYS A 1 413 ? -16.828 4.997 -19.747 1.00 43.97 413 CYS A N 1
ATOM 3320 C CA . CYS A 1 413 ? -15.893 4.772 -20.855 1.00 43.97 413 CYS A CA 1
ATOM 3321 C C . CYS A 1 413 ? -16.607 4.469 -22.183 1.00 43.97 413 CYS A C 1
ATOM 3323 O O . CYS A 1 413 ? -16.163 4.934 -23.229 1.00 43.97 413 CYS A O 1
ATOM 3325 N N . LEU A 1 414 ? -17.717 3.727 -22.171 1.00 41.31 414 LEU A N 1
ATOM 3326 C CA . LEU A 1 414 ? -18.541 3.432 -23.348 1.00 41.31 414 LEU A CA 1
ATOM 3327 C C . LEU A 1 414 ? -19.318 4.668 -23.808 1.00 41.31 414 LEU A C 1
ATOM 3329 O O . LEU A 1 414 ? -19.381 4.913 -25.008 1.00 41.31 414 LEU A O 1
ATOM 3333 N N . ALA A 1 415 ? -19.828 5.490 -22.889 1.00 43.69 415 ALA A N 1
ATOM 3334 C CA . ALA A 1 415 ? -20.402 6.797 -23.195 1.00 43.69 415 ALA A CA 1
ATOM 3335 C C . ALA A 1 415 ? -19.339 7.734 -23.796 1.00 43.69 415 ALA A C 1
ATOM 3337 O O . ALA A 1 415 ? -19.591 8.386 -24.806 1.00 43.69 415 ALA A O 1
ATOM 3338 N N . PHE A 1 416 ? -18.113 7.715 -23.264 1.00 46.12 416 PHE A N 1
ATOM 3339 C CA . PHE A 1 416 ? -16.969 8.452 -23.808 1.00 46.12 416 PHE A CA 1
ATOM 3340 C C . PHE A 1 416 ? -16.583 7.973 -25.221 1.00 46.12 416 PHE A C 1
ATOM 3342 O O . PHE A 1 416 ? -16.278 8.782 -26.098 1.00 46.12 416 PHE A O 1
ATOM 3349 N N . ARG A 1 417 ? -16.651 6.658 -25.478 1.00 44.75 417 ARG A N 1
ATOM 3350 C CA . ARG A 1 417 ? -16.396 6.049 -26.796 1.00 44.75 417 ARG A CA 1
ATOM 3351 C C . ARG A 1 417 ? -17.528 6.336 -27.792 1.00 44.75 417 ARG A C 1
ATOM 3353 O O . ARG A 1 417 ? -17.244 6.609 -28.954 1.00 44.75 417 ARG A O 1
ATOM 3360 N N . GLY A 1 418 ? -18.781 6.343 -27.336 1.00 38.75 418 GLY A N 1
ATOM 3361 C CA . GLY A 1 418 ? -19.966 6.687 -28.127 1.00 38.75 418 GLY A CA 1
ATOM 3362 C C . GLY A 1 418 ? -19.995 8.156 -28.554 1.00 38.75 418 GLY A C 1
ATOM 3363 O O . GLY A 1 418 ? -20.270 8.444 -29.714 1.00 38.75 418 GLY A O 1
ATOM 3364 N N . ILE A 1 419 ? -19.606 9.081 -27.671 1.00 43.34 419 ILE A N 1
ATOM 3365 C CA . ILE A 1 419 ? -19.476 10.513 -27.997 1.00 43.34 419 ILE A CA 1
ATOM 3366 C C . ILE A 1 419 ? -18.365 10.742 -29.040 1.00 43.34 419 ILE A C 1
ATOM 3368 O O . ILE A 1 419 ? -18.559 11.508 -29.982 1.00 43.34 419 ILE A O 1
ATOM 3372 N N . ARG A 1 420 ? -17.241 10.011 -28.949 1.00 38.22 420 ARG A N 1
ATOM 3373 C CA . ARG A 1 420 ? -16.170 10.025 -29.968 1.00 38.22 420 ARG A CA 1
ATOM 3374 C C . ARG A 1 420 ? -16.609 9.443 -31.318 1.00 38.22 420 ARG A C 1
ATOM 3376 O O . ARG A 1 420 ? -16.147 9.897 -32.361 1.00 38.22 420 ARG A O 1
ATOM 3383 N N . PHE A 1 421 ? -17.490 8.443 -31.312 1.00 32.81 421 PHE A N 1
ATOM 3384 C CA . PHE A 1 421 ? -18.026 7.837 -32.535 1.00 32.81 421 PHE A CA 1
ATOM 3385 C C . PHE A 1 421 ? -19.006 8.783 -33.252 1.00 32.81 421 PHE A C 1
ATOM 3387 O O . PHE A 1 421 ? -18.977 8.896 -34.474 1.00 32.81 421 PHE A O 1
ATOM 3394 N N . VAL A 1 422 ? -19.813 9.536 -32.495 1.00 39.03 422 VAL A N 1
ATOM 3395 C CA . VAL A 1 422 ? -20.710 10.567 -33.044 1.00 39.03 422 VAL A CA 1
ATOM 3396 C C . VAL A 1 422 ? -19.930 11.779 -33.571 1.00 39.03 422 VAL A C 1
ATOM 3398 O O . VAL A 1 422 ? -20.271 12.289 -34.636 1.00 39.03 422 VAL A O 1
ATOM 3401 N N . SER A 1 423 ? -18.845 12.205 -32.908 1.00 37.91 423 SER A N 1
ATOM 3402 C CA . SER A 1 423 ? -18.016 13.319 -33.402 1.00 37.91 423 SER A CA 1
ATOM 3403 C C . SER A 1 423 ? -17.195 12.961 -34.648 1.00 37.91 423 SER A C 1
ATOM 3405 O O . SER A 1 423 ? -16.997 13.813 -35.509 1.00 37.91 423 SER A O 1
ATOM 3407 N N . ASN A 1 424 ? -16.738 11.710 -34.786 1.00 38.66 424 ASN A N 1
ATOM 3408 C CA . ASN A 1 424 ? -16.028 11.261 -35.991 1.00 38.66 424 ASN A CA 1
ATOM 3409 C C . ASN A 1 424 ? -16.966 11.016 -37.185 1.00 38.66 424 ASN A C 1
ATOM 3411 O O . ASN A 1 424 ? -16.544 11.196 -38.323 1.00 38.66 424 ASN A O 1
ATOM 3415 N N . ASN A 1 425 ? -18.241 10.683 -36.958 1.00 33.66 425 ASN A N 1
ATOM 3416 C CA . ASN A 1 425 ? -19.220 10.539 -38.041 1.00 33.66 425 ASN A CA 1
ATOM 3417 C C . ASN A 1 425 ? -19.720 11.880 -38.610 1.00 33.66 425 ASN A C 1
ATOM 3419 O O . ASN A 1 425 ? -20.303 11.891 -39.692 1.00 33.66 425 ASN A O 1
ATOM 3423 N N . GLN A 1 426 ? -19.452 13.019 -37.957 1.00 33.84 426 GLN A N 1
ATOM 3424 C CA . GLN A 1 426 ? -19.721 14.337 -38.554 1.00 33.84 426 GLN A CA 1
ATOM 3425 C C . GLN A 1 426 ? -18.761 14.700 -39.702 1.00 33.84 426 GLN A C 1
ATOM 3427 O O . GLN A 1 426 ? -19.068 15.607 -40.469 1.00 33.84 426 GLN A O 1
ATOM 3432 N N . TRP A 1 427 ? -17.660 13.962 -39.887 1.00 34.44 427 TRP A N 1
ATOM 3433 C CA . TRP A 1 427 ? -16.736 14.153 -41.015 1.00 34.44 427 TRP A CA 1
ATOM 3434 C C . TRP A 1 427 ? -17.168 13.453 -42.312 1.00 34.44 427 TRP A C 1
ATOM 3436 O O . TRP A 1 427 ? -16.571 13.701 -43.355 1.00 34.44 427 TRP A O 1
ATOM 3446 N N . TRP A 1 428 ? -18.206 12.608 -42.285 1.00 31.91 428 TRP A N 1
ATOM 3447 C CA . TRP A 1 428 ? -18.692 11.913 -43.489 1.00 31.91 428 TRP A CA 1
ATOM 3448 C C . TRP A 1 428 ? -19.805 12.660 -44.244 1.00 31.91 428 TRP A C 1
ATOM 3450 O O . TRP A 1 428 ? -20.147 12.267 -45.353 1.00 31.91 428 TRP A O 1
ATOM 3460 N N . ASN A 1 429 ? -20.345 13.752 -43.687 1.00 34.25 429 ASN A N 1
ATOM 3461 C CA . ASN A 1 429 ? -21.438 14.523 -44.301 1.00 34.25 429 ASN A CA 1
ATOM 3462 C C . ASN A 1 429 ? -21.012 15.872 -44.913 1.00 34.25 429 ASN A C 1
ATOM 3464 O O . ASN A 1 429 ? -21.877 16.613 -45.369 1.00 34.25 429 ASN A O 1
ATOM 3468 N N . SER A 1 430 ? -19.716 16.211 -44.951 1.00 37.25 430 SER A N 1
ATOM 3469 C CA . SER A 1 430 ? -19.243 17.503 -45.490 1.00 37.25 430 SER A CA 1
ATOM 3470 C C . SER A 1 430 ? -18.457 17.410 -46.806 1.00 37.25 430 SER A C 1
ATOM 3472 O O . SER A 1 430 ? -17.805 18.381 -47.180 1.00 37.25 430 SER A O 1
ATOM 3474 N N . SER A 1 431 ? -18.473 16.271 -47.507 1.00 37.31 431 SER A N 1
ATOM 3475 C CA . SER A 1 431 ? -17.699 16.062 -48.746 1.00 37.31 431 SER A CA 1
ATOM 3476 C C . SER A 1 431 ?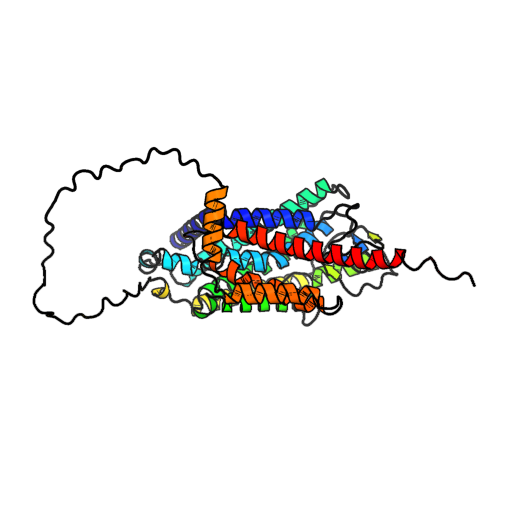 -18.519 16.080 -50.045 1.00 37.31 431 SER A C 1
ATOM 3478 O O . SER A 1 431 ? -17.995 15.693 -51.082 1.00 37.31 431 SER A O 1
ATOM 3480 N N . ASN A 1 432 ? -19.761 16.574 -50.027 1.00 38.78 432 ASN A N 1
ATOM 3481 C CA . ASN A 1 432 ? -20.577 16.774 -51.232 1.00 38.78 432 ASN A CA 1
ATOM 3482 C C . ASN A 1 432 ? -21.244 18.157 -51.214 1.00 38.78 432 ASN A C 1
ATOM 3484 O O . ASN A 1 432 ? -22.431 18.252 -50.939 1.00 38.78 432 ASN A O 1
ATOM 3488 N N . ASP A 1 433 ? -20.475 19.220 -51.458 1.00 40.81 433 ASP A N 1
ATOM 3489 C CA . ASP A 1 433 ? -20.972 20.423 -52.149 1.00 40.81 433 ASP A CA 1
ATOM 3490 C C . ASP A 1 433 ? -19.833 21.432 -52.368 1.00 40.81 433 ASP A C 1
ATOM 3492 O O . ASP A 1 433 ? -19.530 22.262 -51.513 1.00 40.81 433 ASP A O 1
ATOM 3496 N N . SER A 1 434 ? -19.186 21.355 -53.534 1.00 34.12 434 SER A N 1
ATOM 3497 C CA . SER A 1 434 ? -18.571 22.514 -54.204 1.00 34.12 434 SER A CA 1
ATOM 3498 C C . SER A 1 434 ? -18.183 22.175 -55.648 1.00 34.12 434 SER A C 1
ATOM 3500 O O . SER A 1 434 ? -17.024 22.199 -56.050 1.00 34.12 434 SER A O 1
ATOM 3502 N N . SER A 1 435 ? -19.196 21.886 -56.466 1.00 37.88 435 SER A N 1
ATOM 3503 C CA . SER A 1 435 ? -19.143 22.163 -57.902 1.00 37.88 435 SER A CA 1
ATOM 3504 C C . SER A 1 435 ? -20.070 23.339 -58.197 1.00 37.88 435 SER A C 1
ATOM 3506 O O . SER A 1 435 ? -21.279 23.136 -58.342 1.00 37.88 435 SER A O 1
ATOM 3508 N N . ARG A 1 436 ? -19.512 24.552 -58.249 1.00 36.91 436 ARG A N 1
ATOM 3509 C CA . ARG A 1 436 ? -19.954 25.676 -59.090 1.00 36.91 436 ARG A CA 1
ATOM 3510 C C . ARG A 1 436 ? -19.002 26.852 -58.972 1.00 36.91 436 ARG A C 1
ATOM 3512 O O . ARG A 1 436 ? -18.682 27.222 -57.822 1.00 36.91 436 ARG A O 1
#

pLDDT: mean 74.31, std 20.24, range [31.58, 97.88]

Sequence (436 aa):
MIDRIQRCITISHYNLMLILRSYGFLIMLGVVITLGYFLVPPADAGYQTMYVGEARSIYNSAWLGAVAALSSSLFLWPFGFYLLRGKISEDRKLGVGTILVPSPMSNFHYLLTKLISVFLILAVMAGVLELAFITMQYIRLEETQFVLHDYLLPYVWIVLPSLCVLSALTILFDIIPFMKGVIGNIVFFSIWTAVSALSFSGVGKIDIFGSQLMFTEILNGVQEAFSMVNATNMNFGYQTVQSLLIFDWTGIIWTKDYVTERLFWLLIGAFLFLISVLIFRRGSLLSLEKKTSVQNTNGGLEKDLVRYQPKGKVIESVHIQTIEGERQYSFYYIFRSELKLMFRDVSLWWYGVGIILFLLTMFIPLTSTKVFLYVIWLWPIPLLAPIGGERKNVSNRATVVFQLSSLYAIICCLAFRGIRFVSNNQWWNSSNDSSR

Secondary structure (DSSP, 8-state):
-HHHHHHHHHHHHHHHHHHHTSHHHHHHHHHHHHHHHHHS--TTSSEEEEEETTEEE-S-HHHHHHHHHHHHHHHHHHHHHHHHTTHHHHHHHTTTHHHHSSSS--HHHHHHHHHHHHHHHHHHHHHHHHHHHHHHHHHH-S-----HHHHHHHIIIIIHHHHHHHHHHHHHHHHSGGGGSHHHHHHHHHHHHHHHHHHHH-GGG--SSSHHHHHHHHHHHHHHH-TT-----EEEEEEE-S--EEE--------HHHHHHHHHHHHHHHHHHHHHHHH--GGGGS--------------TTS---------------------------HHHHHHHHHHHHHHTS-HHHHHHHHHHHHHHHHS-TTTHHHHHHHHHHTTHHHHTTTTT-GGG-TTHHHHHHHHHHHHHHHHHHHHHHHHHHHHHGGGSSSS----

Radius of gyration: 27.28 Å; chains: 1; bounding box: 67×57×106 Å